Protein AF-0000000084585678 (afdb_homodimer)

Nearest PDB structures (foldseek):
  1saz-assembly1_A  TM=9.425E-01  e=3.521E-47  Thermotoga maritima
  4dq8-assembly1_A  TM=7.989E-01  e=1.701E-21  Mycobacterium marinum M
  4ijn-assembly1_B  TM=7.557E-01  e=2.892E-21  Mycolicibacterium smegmatis MC2 155
  4dq8-assembly1_B  TM=7.835E-01  e=2.278E-20  Mycobacterium marinum M
  3r9p-assembly1_A  TM=7.785E-01  e=2.718E-20  Mycobacterium avium subsp. paratuberculosis

Secondary structure (DSSP, 8-state):
------EEEEEEE-SSEEEEEEEETTEEEEEEEEE--HHHHHT-SSGGGGHHHHHHHHHHHHHHTT--GGG--EEEE---S-S-B-SSEEE--HHHHHHHHHTTT---TTHHHHHHHHHHHHHHT--EEEES-TTB----GGGG--SBTTB-----S-HHHHHHHHHHHHHHTT--GGG-EEEEEEESSSEEEEEEETTEEEEE--TTTTSSS--SS---S--HHHHHHHHTSSSS-HHHHHHHHHTSSHHHHHHS---HHHHHHHHHTT-HHHHHHHHHHHHHHHHHHHHHHHHTTT--SEEEEEEGGGG-HHHHHHHHHHHTTTS-EEEEEB--HHHHHHHHHHHHHTTSSPPEE---/------EEEEEEE-SSEEEEEEEETTEEEEEEEEE--HHHHHT-SSGGGGHHHHHHHHHHHHHHTT--GGG--EEEE---S-S-B-SSEEE--HHHHHHHHHTTT---TTHHHHHHHHHHHHHHT--EEEES-TTB----GGGG--SBTTB-----S-HHHHHHHHHHHHHHTT--GGG-EEEEEEESSSEEEEEEETTEEEEE--TTTTSSS--SS---S--HHHHHHHHTSSSS-HHHHHHHHHTSSHHHHHHS---HHHHHHHHHTT-HHHHHHHHHHHHHHHHHHHHHHHHTTT--SEEEEEEGGGG-HHHHHHHHHHHTTTS-EEEEEB--HHHHHHHHHHHHHTTSSPPEE---

Sequence (720 aa):
MHTAENRILAINPGSTSTKIGVFDDEHNIFERVIRHDLEDIGGYERVMDQYQFRKQIILDALDFEGINVSKLTAVCARGGLLRPLEGGTYRVNEAMLADLKAGYNGEHASNLGGLIAYEIASSLHIPAFITDPVVVDELDPLARLSGLPGVERKSIFHALNHKAIARKAAAAKDKIYEEANIIVVHLGGGITVGAHHHGRVIDVNNGLSGEGPYTPERAGTVPAGDLIELALTGEYTKDQLLKMLTTKGGFMGYLGTNDGRLIADRIKKGDQEARVIFEGMVYQTAKEVGAMSVVLSGEVDAIAVTGGLANDELFISMLKDRVSWIADVLVYPGENELRALTEGALRVMRKEEAAKVYVVMHTAENRILAINPGSTSTKIGVFDDEHNIFERVIRHDLEDIGGYERVMDQYQFRKQIILDALDFEGINVSKLTAVCARGGLLRPLEGGTYRVNEAMLADLKAGYNGEHASNLGGLIAYEIASSLHIPAFITDPVVVDELDPLARLSGLPGVERKSIFHALNHKAIARKAAAAKDKIYEEANIIVVHLGGGITVGAHHHGRVIDVNNGLSGEGPYTPERAGTVPAGDLIELALTGEYTKDQLLKMLTTKGGFMGYLGTNDGRLIADRIKKGDQEARVIFEGMVYQTAKEVGAMSVVLSGEVDAIAVTGGLANDELFISMLKDRVSWIADVLVYPGENELRALTEGALRVMRKEEAAKVYVV

Foldseek 3Di:
DPPQFAWEWEWEFADFWIWIFIDRQLRTDDIDIGGHDCVRCVPDPALLVCLVVVLVVVVVVCVVVVNDLLSHQAYEYAADDAAADAFAKAWQDPVLLVCLSVQVVHGGNSSSGSVSRCVSCVVNVHIYIYGQHQSHDQAAPVQQDDPDPPHTFHRGDLRLLQLLQLQVLQVVLVHGSLCAWEWEWAAELFTKTFTRHRRGGHHIHHRAFAAFFAHLAAAHHDPPVVLVVVCPVPPDDPVRSRNCGGGCHQNCVQPVGSDPVVLVVCVVVPNVSSVVSLLRRLVRSLVSNVVSCVVVPLRHAEYEYEYACLVPPVSVVSNCVRHVVSDHYHYDYHRCNSSSRSNSVSCCVVVVDPHDHDDD/DPPQFAWEWEWEFADFWIWIFIDRQLRTDDIDIGGHDCVRCVVDPALLVCLVVVLVVVVVVCVVVVNDLLSHQAYEYAADDAAADAFAKAWQDPVLLVCLSVQVVHDGNSSSGSVSRCVSQVVNVHIYIYGQHQSHDQAAPVQQDDPDPPHTFHRGDLRLLQLLQLQVLQVVLVHGSQCAWEWEWAAELFIKTFTRHRRGGHHIHHRAFAAFFAHLAAAHHDPPVVLVVVCPPPPDDPVRSRNCGGGCHQNCVQPVGSDPVVLVVCVVVPNVSSVVSLLRRLVRSLVSNVVSCVVVPLRHAEYEYEYACLVPPVSVVSNCVRHVVSDHYHYDYHRCNSSSRSNSVSCCVVVVDPHDHDDD

Organism: NCBI:txid361277

Solvent-accessible surface area (backbone atoms only — not comparable to full-atom values): 35393 Å² total; per-residue (Å²): 128,85,74,78,80,44,26,33,40,22,38,41,40,43,88,54,30,34,37,36,32,34,22,53,60,90,44,78,74,41,75,47,78,46,74,52,53,62,74,70,58,64,72,43,91,43,73,77,67,39,39,65,60,55,42,49,53,50,52,51,52,34,51,75,73,66,51,63,69,85,61,47,54,34,19,23,12,36,32,27,44,48,73,73,34,73,71,50,34,25,44,67,44,70,62,45,48,51,35,38,74,66,23,71,66,42,84,51,44,25,25,39,15,47,53,41,24,36,53,59,15,54,78,67,74,34,51,21,30,27,29,25,27,52,30,35,48,47,58,37,78,56,57,30,64,28,25,39,74,96,48,64,56,55,60,36,45,62,40,40,48,46,52,45,48,42,39,52,50,19,46,77,67,78,34,55,35,62,76,27,26,32,38,33,34,35,31,40,68,40,34,26,46,30,25,26,54,45,68,35,49,35,36,54,33,25,29,61,45,15,24,50,29,30,19,32,20,16,9,19,36,44,52,35,47,60,49,53,52,57,60,67,65,72,82,54,53,72,68,54,50,50,40,40,34,44,58,40,0,17,33,23,38,72,71,74,43,61,51,67,66,60,48,51,50,40,35,73,72,62,36,60,68,54,40,50,56,52,48,29,36,40,52,37,44,35,23,48,50,21,19,33,38,26,76,47,43,58,57,45,71,30,33,33,34,19,16,59,55,46,66,37,62,67,58,50,51,57,34,44,67,32,46,45,84,66,27,56,75,45,78,49,59,39,58,60,58,58,58,38,35,45,50,40,47,46,36,35,78,67,64,73,41,78,64,39,78,67,78,133,127,86,74,77,80,43,24,34,41,23,36,41,40,43,90,53,30,33,38,36,30,35,20,53,60,89,43,79,74,42,74,47,76,45,74,50,53,61,73,71,57,64,73,43,91,44,74,77,67,41,39,64,62,54,43,49,51,50,53,49,50,35,51,76,72,64,50,62,70,86,62,47,53,34,19,23,12,37,33,28,45,47,73,74,34,72,71,50,33,26,43,67,44,71,63,46,49,51,35,38,75,66,23,71,63,43,84,51,43,24,24,38,15,45,52,40,25,37,53,58,15,55,77,67,74,33,52,21,31,26,29,25,26,53,29,34,46,49,57,37,76,57,58,29,63,28,24,38,74,94,47,65,58,56,61,35,44,62,42,40,47,45,52,48,48,42,38,52,50,20,45,76,68,77,35,57,36,62,76,27,26,33,35,34,35,36,32,41,68,42,35,26,47,30,25,29,54,44,68,34,50,34,34,53,33,24,30,62,47,15,24,52,28,30,19,31,20,14,10,19,35,46,53,35,47,60,48,52,53,57,61,67,67,70,82,52,54,71,67,55,52,51,39,40,33,45,59,39,0,17,34,23,39,70,71,72,44,60,52,65,66,61,48,51,50,39,35,76,72,61,36,59,68,53,41,50,55,53,48,28,36,41,50,38,44,35,23,48,50,21,20,35,38,26,76,49,44,56,56,45,70,29,32,34,36,20,15,59,54,47,67,37,61,67,56,50,52,58,33,45,68,30,44,45,83,66,28,57,76,44,79,49,59,39,58,59,57,57,57,38,35,44,52,39,48,44,35,36,76,67,63,73,43,79,64,40,77,68,79,133

Structure (mmCIF, N/CA/C/O backbone):
data_AF-0000000084585678-model_v1
#
loop_
_entity.id
_entity.type
_entity.pdbx_description
1 polymer 'Probable butyrate kinase'
#
loop_
_atom_site.group_PDB
_atom_site.id
_atom_site.type_symbol
_atom_site.label_atom_id
_atom_site.label_alt_id
_atom_site.label_comp_id
_atom_site.label_asym_id
_atom_site.label_entity_id
_atom_site.label_seq_id
_atom_site.pdbx_PDB_ins_code
_atom_site.Cartn_x
_atom_site.Cartn_y
_atom_site.Cartn_z
_atom_site.occupancy
_atom_site.B_iso_or_equiv
_atom_site.auth_seq_id
_atom_site.auth_comp_id
_atom_site.auth_asym_id
_atom_site.auth_atom_id
_atom_site.pdbx_PDB_model_num
ATOM 1 N N . MET A 1 1 ? -2.938 29.984 43.812 1 32.69 1 MET A N 1
ATOM 2 C CA . MET A 1 1 ? -2.244 30.922 42.938 1 32.69 1 MET A CA 1
ATOM 3 C C . MET A 1 1 ? -3.061 31.203 41.688 1 32.69 1 MET A C 1
ATOM 5 O O . MET A 1 1 ? -3.504 30.281 41 1 32.69 1 MET A O 1
ATOM 9 N N . HIS A 1 2 ? -3.791 32.219 41.531 1 40.97 2 HIS A N 1
ATOM 10 C CA . HIS A 1 2 ? -4.691 32.562 40.438 1 40.97 2 HIS A CA 1
ATOM 11 C C . HIS A 1 2 ? -4.023 32.312 39.094 1 40.97 2 HIS A C 1
ATOM 13 O O . HIS A 1 2 ? -3.09 33.031 38.719 1 40.97 2 HIS A O 1
ATOM 19 N N . THR A 1 3 ? -3.732 31.188 38.656 1 50.31 3 THR A N 1
ATOM 20 C CA . THR A 1 3 ? -3.025 30.906 37.406 1 50.31 3 THR A CA 1
ATOM 21 C C . THR A 1 3 ? -3.629 31.688 36.25 1 50.31 3 THR A C 1
ATOM 23 O O . THR A 1 3 ? -4.848 31.672 36.062 1 50.31 3 THR A O 1
ATOM 26 N N . ALA A 1 4 ? -3.051 32.906 35.906 1 66.81 4 ALA A N 1
ATOM 27 C CA . ALA A 1 4 ? -3.498 33.875 34.906 1 66.81 4 ALA A CA 1
ATOM 28 C C . ALA A 1 4 ? -4.012 33.156 33.656 1 66.81 4 ALA A C 1
ATOM 30 O O . ALA A 1 4 ? -3.363 32.219 33.156 1 66.81 4 ALA A O 1
ATOM 31 N N . GLU A 1 5 ? -5.301 33.281 33.375 1 88.25 5 GLU A N 1
ATOM 32 C CA . GLU A 1 5 ? -5.984 32.75 32.219 1 88.25 5 GLU A CA 1
ATOM 33 C C . GLU A 1 5 ? -5.285 33.188 30.922 1 88.25 5 GLU A C 1
ATOM 35 O O . GLU A 1 5 ? -4.809 34.312 30.797 1 88.25 5 GLU A O 1
ATOM 40 N N . ASN A 1 6 ? -4.891 32.188 30.109 1 96.62 6 ASN A N 1
ATOM 41 C CA . ASN A 1 6 ? -4.316 32.5 28.797 1 96.62 6 ASN A CA 1
ATOM 42 C C . ASN A 1 6 ? -5.391 32.875 27.781 1 96.62 6 ASN A C 1
ATOM 44 O O . ASN A 1 6 ? -6.406 32.188 27.672 1 96.62 6 ASN A O 1
ATOM 48 N N . ARG A 1 7 ? -5.289 33.969 27.219 1 97.94 7 ARG A N 1
ATOM 49 C CA . ARG A 1 7 ? -6.117 34.344 26.078 1 97.94 7 ARG A CA 1
ATOM 50 C C . ARG A 1 7 ? -5.309 34.312 24.781 1 97.94 7 ARG A C 1
ATOM 52 O O . ARG A 1 7 ? -4.391 35.125 24.594 1 97.94 7 ARG A O 1
ATOM 59 N N . ILE A 1 8 ? -5.691 33.375 23.859 1 98.44 8 ILE A N 1
ATOM 60 C CA . ILE A 1 8 ? -4.859 33.094 22.703 1 98.44 8 ILE A CA 1
ATOM 61 C C . ILE A 1 8 ? -5.633 33.375 21.422 1 98.44 8 ILE A C 1
ATOM 63 O O . ILE A 1 8 ? -6.789 32.969 21.281 1 98.44 8 ILE A O 1
ATOM 67 N N . LEU A 1 9 ? -5.039 34.125 20.547 1 98.62 9 LEU A N 1
ATOM 68 C CA . LEU A 1 9 ? -5.555 34.312 19.188 1 98.62 9 LEU A CA 1
ATOM 69 C C . LEU A 1 9 ? -4.977 33.25 18.25 1 98.62 9 LEU A C 1
ATOM 71 O O . LEU A 1 9 ? -3.756 33.125 18.141 1 98.62 9 LEU A O 1
ATOM 75 N N . ALA A 1 10 ? -5.84 32.406 17.656 1 98.62 10 ALA A N 1
ATOM 76 C CA . ALA A 1 10 ? -5.441 31.438 16.656 1 98.62 10 ALA A CA 1
ATOM 77 C C . ALA A 1 10 ? -5.766 31.922 15.242 1 98.62 10 ALA A C 1
ATOM 79 O O . ALA A 1 10 ? -6.852 32.438 14.992 1 98.62 10 ALA A O 1
ATOM 80 N N . ILE A 1 11 ? -4.781 31.75 14.328 1 98.19 11 ILE A N 1
ATOM 81 C CA . ILE A 1 11 ? -4.922 32.25 12.969 1 98.19 11 ILE A CA 1
ATOM 82 C C . ILE A 1 11 ? -4.629 31.125 11.977 1 98.19 11 ILE A C 1
ATOM 84 O O . ILE A 1 11 ? -3.568 30.5 12.031 1 98.19 11 ILE A O 1
ATOM 88 N N . ASN A 1 12 ? -5.5 30.859 11.078 1 97.31 12 ASN A N 1
ATOM 89 C CA . ASN A 1 12 ? -5.352 29.859 10.023 1 97.31 12 ASN A CA 1
ATOM 90 C C . ASN A 1 12 ? -5.703 30.422 8.656 1 97.31 12 ASN A C 1
ATOM 92 O O . ASN A 1 12 ? -6.84 30.297 8.195 1 97.31 12 ASN A O 1
ATOM 96 N N . PRO A 1 13 ? -4.691 30.984 7.988 1 95.88 13 PRO A N 1
ATOM 97 C CA . PRO A 1 13 ? -4.941 31.562 6.664 1 95.88 13 PRO A CA 1
ATOM 98 C C . PRO A 1 13 ? -5.141 30.5 5.586 1 95.88 13 PRO A C 1
ATOM 100 O O . PRO A 1 13 ? -4.359 29.547 5.496 1 95.88 13 PRO A O 1
ATOM 103 N N . GLY A 1 14 ? -6.199 30.609 4.844 1 91.44 14 GLY A N 1
ATOM 104 C CA . GLY A 1 14 ? -6.422 29.859 3.619 1 91.44 14 GLY A CA 1
ATOM 105 C C . GLY A 1 14 ? -6.281 30.719 2.367 1 91.44 14 GLY A C 1
ATOM 106 O O . GLY A 1 14 ? -5.98 31.906 2.449 1 91.44 14 GLY A O 1
ATOM 107 N N . SER A 1 15 ? -6.52 30.141 1.214 1 87 15 SER A N 1
ATOM 108 C CA . SER A 1 15 ? -6.324 30.828 -0.056 1 87 15 SER A CA 1
ATOM 109 C C . SER A 1 15 ? -7.293 32 -0.206 1 87 15 SER A C 1
ATOM 111 O O . SER A 1 15 ? -6.891 33.094 -0.601 1 87 15 SER A O 1
ATOM 113 N N . THR A 1 16 ? -8.547 31.703 0.165 1 89.44 16 THR A N 1
ATOM 114 C CA . THR A 1 16 ? -9.547 32.75 -0.052 1 89.44 16 THR A CA 1
ATOM 115 C C . THR A 1 16 ? -10.203 33.156 1.264 1 89.44 16 THR A C 1
ATOM 117 O O . THR A 1 16 ? -11.25 33.781 1.267 1 89.44 16 THR A O 1
ATOM 120 N N . SER A 1 17 ? -9.664 32.656 2.297 1 93.81 17 SER A N 1
ATOM 121 C CA . SER A 1 17 ? -10.242 32.969 3.6 1 93.81 17 SER A CA 1
ATOM 122 C C . SER A 1 17 ? -9.195 32.875 4.707 1 93.81 17 SER A C 1
ATOM 124 O O . SER A 1 17 ? -8.102 32.344 4.492 1 93.81 17 SER A O 1
ATOM 126 N N . THR A 1 18 ? -9.484 33.469 5.793 1 96 18 THR A N 1
ATOM 127 C CA . THR A 1 18 ? -8.727 33.312 7.027 1 96 18 THR A CA 1
ATOM 128 C C . THR A 1 18 ? -9.641 32.969 8.195 1 96 18 THR A C 1
ATOM 130 O O . THR A 1 18 ? -10.609 33.656 8.477 1 96 18 THR A O 1
ATOM 133 N N . LYS A 1 19 ? -9.375 31.812 8.812 1 97.25 19 LYS A N 1
ATOM 134 C CA . LYS A 1 19 ? -10.086 31.422 10.023 1 97.25 19 LYS A CA 1
ATOM 135 C C . LYS A 1 19 ? -9.352 31.922 11.273 1 97.25 19 LYS A C 1
ATOM 137 O O . LYS A 1 19 ? -8.141 31.75 11.391 1 97.25 19 LYS A O 1
ATOM 142 N N . ILE A 1 20 ? -10.125 32.594 12.141 1 98.06 20 ILE A N 1
ATOM 143 C CA . ILE A 1 20 ? -9.516 33.062 13.383 1 98.06 20 ILE A CA 1
ATOM 144 C C . ILE A 1 20 ? -10.367 32.625 14.57 1 98.06 20 ILE A C 1
ATOM 146 O O . ILE A 1 20 ? -11.57 32.375 14.422 1 98.06 20 ILE A O 1
ATOM 150 N N . GLY A 1 21 ? -9.742 32.5 15.633 1 97.75 21 GLY A N 1
ATOM 151 C CA . GLY A 1 21 ? -10.406 32.188 16.891 1 97.75 21 GLY A CA 1
ATOM 152 C C . GLY A 1 21 ? -9.672 32.719 18.094 1 97.75 21 GLY A C 1
ATOM 153 O O . GLY A 1 21 ? -8.453 32.875 18.062 1 97.75 21 GLY A O 1
ATOM 154 N N . VAL A 1 22 ? -10.438 33.094 19.094 1 98.19 22 VAL A N 1
ATOM 155 C CA . VAL A 1 22 ? -9.883 33.5 20.391 1 98.19 22 VAL A CA 1
ATOM 156 C C . VAL A 1 22 ? -10.344 32.531 21.469 1 98.19 22 VAL A C 1
ATOM 158 O O . VAL A 1 22 ? -11.531 32.219 21.562 1 98.19 22 VAL A O 1
ATOM 161 N N . PHE A 1 23 ? -9.344 32.062 22.172 1 97.94 23 PHE A N 1
ATOM 162 C CA . PHE A 1 23 ? -9.609 31.078 23.203 1 97.94 23 PHE A CA 1
ATOM 163 C C . PHE A 1 23 ? -9.148 31.578 24.562 1 97.94 23 PHE A C 1
ATOM 165 O O . PHE A 1 23 ? -8.07 32.156 24.672 1 97.94 23 PHE A O 1
ATOM 172 N N . ASP A 1 24 ? -9.992 31.438 25.578 1 97.5 24 ASP A N 1
ATOM 173 C CA . ASP A 1 24 ? -9.555 31.484 26.969 1 97.5 24 ASP A CA 1
ATOM 174 C C . ASP A 1 24 ? -9.203 30.078 27.484 1 97.5 24 ASP A C 1
ATOM 176 O O . ASP A 1 24 ? -10.086 29.281 27.766 1 97.5 24 ASP A O 1
ATOM 180 N N . ASP A 1 25 ? -7.895 29.922 27.562 1 97.12 25 ASP A N 1
ATOM 181 C CA . ASP A 1 25 ? -7.434 28.547 27.75 1 97.12 25 ASP A CA 1
ATOM 182 C C . ASP A 1 25 ? -8.047 27.609 26.719 1 97.12 25 ASP A C 1
ATOM 184 O O . ASP A 1 25 ? -7.926 27.844 25.516 1 97.12 25 ASP A O 1
ATOM 188 N N . GLU A 1 26 ? -8.766 26.672 27.125 1 95.06 26 GLU A N 1
ATOM 189 C CA . GLU A 1 26 ? -9.336 25.719 26.156 1 95.06 26 GLU A CA 1
ATOM 190 C C . GLU A 1 26 ? -10.727 26.156 25.719 1 95.06 26 GLU A C 1
ATOM 192 O O . GLU A 1 26 ? -11.305 25.578 24.797 1 95.06 26 GLU A O 1
ATOM 197 N N . HIS A 1 27 ? -11.211 27.219 26.266 1 96.31 27 HIS A N 1
ATOM 198 C CA . HIS A 1 27 ? -12.57 27.656 25.984 1 96.31 27 HIS A CA 1
ATOM 199 C C . HIS A 1 27 ? -12.602 28.578 24.766 1 96.31 27 HIS A C 1
ATOM 201 O O . HIS A 1 27 ? -11.945 29.625 24.766 1 96.31 27 HIS A O 1
ATOM 207 N N . ASN A 1 28 ? -13.367 28.219 23.797 1 96.19 28 ASN A N 1
ATOM 208 C CA . ASN A 1 28 ? -13.531 29.016 22.594 1 96.19 28 ASN A CA 1
ATOM 209 C C . ASN A 1 28 ? -14.43 30.219 22.828 1 96.19 28 ASN A C 1
ATOM 211 O O . ASN A 1 28 ? -15.617 30.062 23.109 1 96.19 28 ASN A O 1
ATOM 215 N N . ILE A 1 29 ? -13.938 31.359 22.672 1 94.44 29 ILE A N 1
ATOM 216 C CA . ILE A 1 29 ? -14.656 32.594 22.906 1 94.44 29 ILE A CA 1
ATOM 217 C C . ILE A 1 29 ? -15.273 33.094 21.594 1 94.44 29 ILE A C 1
ATOM 219 O O . ILE A 1 29 ? -16.328 33.719 21.594 1 94.44 29 ILE A O 1
ATOM 223 N N . PHE A 1 30 ? -14.438 32.906 20.672 1 93.06 30 PHE A N 1
ATOM 224 C CA . PHE A 1 30 ? -14.789 33.5 19.391 1 93.06 30 PHE A CA 1
ATOM 225 C C . PHE A 1 30 ? -14.141 32.719 18.234 1 93.06 30 PHE A C 1
ATOM 227 O O . PHE A 1 30 ? -13 32.281 18.344 1 93.06 30 PHE A O 1
ATOM 234 N N . GLU A 1 31 ? -14.953 32.406 17.156 1 96.19 31 GLU A N 1
ATOM 235 C CA . GLU A 1 31 ? -14.398 31.922 15.898 1 96.19 31 GLU A CA 1
ATOM 236 C C . GLU A 1 31 ? -15.047 32.625 14.703 1 96.19 31 GLU A C 1
ATOM 238 O O . GLU A 1 31 ? -16.25 32.906 14.727 1 96.19 31 GLU A O 1
ATOM 243 N N . ARG A 1 32 ? -14.273 32.844 13.727 1 96.12 32 ARG A N 1
ATOM 244 C CA . ARG A 1 32 ? -14.797 33.531 12.539 1 96.12 32 ARG A CA 1
ATOM 245 C C . ARG A 1 32 ? -14.008 33.125 11.297 1 96.12 32 ARG A C 1
ATOM 247 O O . ARG A 1 32 ? -12.781 33 11.352 1 96.12 32 ARG A O 1
ATOM 254 N N . VAL A 1 33 ? -14.711 32.875 10.258 1 95.69 33 VAL A N 1
ATOM 255 C CA . VAL A 1 33 ? -14.102 32.75 8.938 1 95.69 33 VAL A CA 1
ATOM 256 C C . VAL A 1 33 ? -14.203 34.062 8.172 1 95.69 33 VAL A C 1
ATOM 258 O O . VAL A 1 33 ? -15.305 34.531 7.887 1 95.69 33 VAL A O 1
ATOM 261 N N . ILE A 1 34 ? -13.117 34.625 7.906 1 95.69 34 ILE A N 1
ATOM 262 C CA . ILE A 1 34 ? -13.062 35.844 7.137 1 95.69 34 ILE A CA 1
ATOM 263 C C . ILE A 1 34 ? -12.828 35.531 5.66 1 95.69 34 ILE A C 1
ATOM 265 O O . ILE A 1 34 ? -11.734 35.125 5.277 1 95.69 34 ILE A O 1
ATOM 269 N N . ARG A 1 35 ? -13.734 35.781 4.875 1 93.88 35 ARG A N 1
ATOM 270 C CA . ARG A 1 35 ? -13.609 35.531 3.443 1 93.88 35 ARG A CA 1
ATOM 271 C C . ARG A 1 35 ? -13 36.719 2.721 1 93.88 35 ARG A C 1
ATOM 273 O O . ARG A 1 35 ? -13.32 37.875 3.041 1 93.88 35 ARG A O 1
ATOM 280 N N . HIS A 1 36 ? -12.141 36.406 1.825 1 91.5 36 HIS A N 1
ATOM 281 C CA . HIS A 1 36 ? -11.484 37.469 1.049 1 91.5 36 HIS A CA 1
ATOM 282 C C . HIS A 1 36 ? -12.023 37.5 -0.375 1 91.5 36 HIS A C 1
ATOM 284 O O . HIS A 1 36 ? -12.07 36.5 -1.066 1 91.5 36 HIS A O 1
ATOM 290 N N . ASP A 1 37 ? -12.5 38.562 -0.787 1 86.69 37 ASP A N 1
ATOM 291 C CA . ASP A 1 37 ? -12.953 38.719 -2.164 1 86.69 37 ASP A CA 1
ATOM 292 C C . ASP A 1 37 ? -11.797 38.594 -3.145 1 86.69 37 ASP A C 1
ATOM 294 O O . ASP A 1 37 ? -10.688 39.062 -2.887 1 86.69 37 ASP A O 1
ATOM 298 N N . LEU A 1 38 ? -12.102 38.031 -4.215 1 82.94 38 LEU A N 1
ATOM 299 C CA . LEU A 1 38 ? -11.086 37.781 -5.238 1 82.94 38 LEU A CA 1
ATOM 300 C C . LEU A 1 38 ? -10.516 39.125 -5.742 1 82.94 38 LEU A C 1
ATOM 302 O O . LEU A 1 38 ? -9.328 39.219 -6.059 1 82.94 38 LEU A O 1
ATOM 306 N N . GLU A 1 39 ? -11.344 40 -5.805 1 83 39 GLU A N 1
ATOM 307 C CA . GLU A 1 39 ? -10.922 41.312 -6.258 1 83 39 GLU A CA 1
ATOM 308 C C . GLU A 1 39 ? -9.922 41.938 -5.293 1 83 39 GLU A C 1
ATOM 310 O O . GLU A 1 39 ? -8.977 42.594 -5.715 1 83 39 GLU A O 1
ATOM 315 N N . ASP A 1 40 ? -10.141 41.719 -4.008 1 83.5 40 ASP A N 1
ATOM 316 C CA . ASP A 1 40 ? -9.266 42.281 -2.979 1 83.5 40 ASP A CA 1
ATOM 317 C C . ASP A 1 40 ? -7.898 41.594 -3.008 1 83.5 40 ASP A C 1
ATOM 319 O O . ASP A 1 40 ? -6.863 42.25 -2.93 1 83.5 40 ASP A O 1
ATOM 323 N N . ILE A 1 41 ? -7.879 40.312 -3.166 1 84 41 ILE A N 1
ATOM 324 C CA . ILE A 1 41 ? -6.613 39.594 -3.074 1 84 41 ILE A CA 1
ATOM 325 C C . ILE A 1 41 ? -5.941 39.562 -4.441 1 84 41 ILE A C 1
ATOM 327 O O . ILE A 1 41 ? -4.723 39.375 -4.539 1 84 41 ILE A O 1
ATOM 331 N N . GLY A 1 42 ? -6.723 39.625 -5.539 1 82.81 42 GLY A N 1
ATOM 332 C CA . GLY A 1 42 ? -6.199 39.562 -6.895 1 82.81 42 GLY A CA 1
ATOM 333 C C . GLY A 1 42 ? -5.301 40.75 -7.219 1 82.81 42 GLY A C 1
ATOM 334 O O . GLY A 1 42 ? -4.5 40.688 -8.156 1 82.81 42 GLY A O 1
ATOM 335 N N . GLY A 1 43 ? -5.32 41.75 -6.457 1 82.31 43 GLY A N 1
ATOM 336 C CA . GLY A 1 43 ? -4.52 42.938 -6.688 1 82.31 43 GLY A CA 1
ATOM 337 C C . GLY A 1 43 ? -3.082 42.781 -6.227 1 82.31 43 GLY A C 1
ATOM 338 O O . GLY A 1 43 ? -2.219 43.594 -6.609 1 82.31 43 GLY A O 1
ATOM 339 N N . TYR A 1 44 ? -2.834 41.75 -5.523 1 89 44 TYR A N 1
ATOM 340 C CA . TYR A 1 44 ? -1.484 41.531 -5.016 1 89 44 TYR A CA 1
ATOM 341 C C . TYR A 1 44 ? -0.701 40.594 -5.945 1 89 44 TYR A C 1
ATOM 343 O O . TYR A 1 44 ? -1.245 39.625 -6.469 1 89 44 TYR A O 1
ATOM 351 N N . GLU A 1 45 ? 0.563 40.938 -6.207 1 85.31 45 GLU A N 1
ATOM 352 C CA . GLU A 1 45 ? 1.404 40.125 -7.09 1 85.31 45 GLU A CA 1
ATOM 353 C C . GLU A 1 45 ? 1.778 38.812 -6.441 1 85.31 45 GLU A C 1
ATOM 355 O O . GLU A 1 45 ? 1.781 37.75 -7.102 1 85.31 45 GLU A O 1
ATOM 360 N N . ARG A 1 46 ? 2.129 38.969 -5.352 1 89.94 46 ARG A N 1
ATOM 361 C CA . ARG A 1 46 ? 2.514 37.781 -4.598 1 89.94 46 ARG A CA 1
ATOM 362 C C . ARG A 1 46 ? 1.603 37.562 -3.393 1 89.94 46 ARG A C 1
ATOM 364 O O . ARG A 1 46 ? 1.095 38.531 -2.822 1 89.94 46 ARG A O 1
ATOM 371 N N . VAL A 1 47 ? 1.457 36.281 -2.91 1 89.5 47 VAL A N 1
ATOM 372 C CA . VAL A 1 47 ? 0.69 35.969 -1.711 1 89.5 47 VAL A CA 1
ATOM 373 C C . VAL A 1 47 ? 1.274 36.719 -0.511 1 89.5 47 VAL A C 1
ATOM 375 O O . VAL A 1 47 ? 0.534 37.219 0.335 1 89.5 47 VAL A O 1
ATOM 378 N N . MET A 1 48 ? 2.566 36.781 -0.489 1 91.5 48 MET A N 1
ATOM 379 C CA . MET A 1 48 ? 3.277 37.406 0.625 1 91.5 48 MET A CA 1
ATOM 380 C C . MET A 1 48 ? 2.881 38.875 0.772 1 91.5 48 MET A C 1
ATOM 382 O O . MET A 1 48 ? 2.871 39.406 1.882 1 91.5 48 MET A O 1
ATOM 386 N N . ASP A 1 49 ? 2.502 39.438 -0.277 1 92.62 49 ASP A N 1
ATOM 387 C CA . ASP A 1 49 ? 2.158 40.875 -0.278 1 92.62 49 ASP A CA 1
ATOM 388 C C . ASP A 1 49 ? 0.797 41.094 0.371 1 92.62 49 ASP A C 1
ATOM 390 O O . ASP A 1 49 ? 0.447 42.25 0.695 1 92.62 49 ASP A O 1
ATOM 394 N N . GLN A 1 50 ? 0.127 40.062 0.681 1 93.25 50 GLN A N 1
ATOM 395 C CA . GLN A 1 50 ? -1.215 40.156 1.246 1 93.25 50 GLN A CA 1
ATOM 396 C C . GLN A 1 50 ? -1.163 40.281 2.768 1 93.25 50 GLN A C 1
ATOM 398 O O . GLN A 1 50 ? -2.174 40.562 3.406 1 93.25 50 GLN A O 1
ATOM 403 N N . TYR A 1 51 ? -0.023 40.062 3.359 1 92.44 51 TYR A N 1
ATOM 404 C CA . TYR A 1 51 ? -0.022 39.781 4.793 1 92.44 51 TYR A CA 1
ATOM 405 C C . TYR A 1 51 ? -0.51 41 5.574 1 92.44 51 TYR A C 1
ATOM 407 O O . TYR A 1 51 ? -1.233 40.875 6.562 1 92.44 51 TYR A O 1
ATOM 415 N N . GLN A 1 52 ? -0.215 42.281 5.137 1 92.81 52 GLN A N 1
ATOM 416 C CA . GLN A 1 52 ? -0.665 43.469 5.852 1 92.81 52 GLN A CA 1
ATOM 417 C C . GLN A 1 52 ? -2.18 43.625 5.754 1 92.81 52 GLN A C 1
ATOM 419 O O . GLN A 1 52 ? -2.836 43.969 6.734 1 92.81 52 GLN A O 1
ATOM 424 N N . PHE A 1 53 ? -2.578 43.406 4.566 1 93.88 53 PHE A N 1
ATOM 425 C CA . PHE A 1 53 ? -4.016 43.469 4.328 1 93.88 53 PHE A CA 1
ATOM 426 C C . PHE A 1 53 ? -4.754 42.469 5.215 1 93.88 53 PHE A C 1
ATOM 428 O O . PHE A 1 53 ? -5.73 42.844 5.883 1 93.88 53 PHE A O 1
ATOM 435 N N . ARG A 1 54 ? -4.297 41.219 5.289 1 95.62 54 ARG A N 1
ATOM 436 C CA . ARG A 1 54 ? -4.938 40.188 6.074 1 95.62 54 ARG A CA 1
ATOM 437 C C . ARG A 1 54 ? -4.797 40.438 7.57 1 95.62 54 ARG A C 1
ATOM 439 O O . ARG A 1 54 ? -5.715 40.188 8.344 1 95.62 54 ARG A O 1
ATOM 446 N N . LYS A 1 55 ? -3.666 41 7.961 1 96.19 55 LYS A N 1
ATOM 447 C CA . LYS A 1 55 ? -3.475 41.375 9.359 1 96.19 55 LYS A CA 1
ATOM 448 C C . LYS A 1 55 ? -4.52 42.375 9.797 1 96.19 55 LYS A C 1
ATOM 450 O O . LYS A 1 55 ? -5.137 42.25 10.852 1 96.19 55 LYS A O 1
ATOM 455 N N . GLN A 1 56 ? -4.684 43.406 8.953 1 96.12 56 GLN A N 1
ATOM 456 C CA . GLN A 1 56 ? -5.617 44.469 9.297 1 96.12 56 GLN A CA 1
ATOM 457 C C . GLN A 1 56 ? -7.047 43.938 9.391 1 96.12 56 GLN A C 1
ATOM 459 O O . GLN A 1 56 ? -7.805 44.312 10.281 1 96.12 56 GLN A O 1
ATOM 464 N N . ILE A 1 57 ? -7.371 43.094 8.484 1 95.88 57 ILE A N 1
ATOM 465 C CA . ILE A 1 57 ? -8.719 42.531 8.477 1 95.88 57 ILE A CA 1
ATOM 466 C C . ILE A 1 57 ? -8.945 41.719 9.758 1 95.88 57 ILE A C 1
ATOM 468 O O . ILE A 1 57 ? -10.055 41.719 10.305 1 95.88 57 ILE A O 1
ATOM 472 N N . ILE A 1 58 ? -7.957 41 10.203 1 96.94 58 ILE A N 1
ATOM 473 C CA . ILE A 1 58 ? -8.047 40.25 11.445 1 96.94 58 ILE A CA 1
ATOM 474 C C . ILE A 1 58 ? -8.258 41.188 12.625 1 96.94 58 ILE A C 1
ATOM 476 O O . ILE A 1 58 ? -9.141 40.969 13.453 1 96.94 58 ILE A O 1
ATOM 480 N N . LEU A 1 59 ? -7.523 42.281 12.695 1 96.88 59 LEU A N 1
ATOM 481 C CA . LEU A 1 59 ? -7.637 43.25 13.781 1 96.88 59 LEU A CA 1
ATOM 482 C C . LEU A 1 59 ? -9.008 43.906 13.773 1 96.88 59 LEU A C 1
ATOM 484 O O . LEU A 1 59 ? -9.609 44.125 14.828 1 96.88 59 LEU A O 1
ATOM 488 N N . ASP A 1 60 ? -9.445 44.219 12.555 1 96.75 60 ASP A N 1
ATOM 489 C CA . ASP A 1 60 ? -10.773 44.812 12.422 1 96.75 60 ASP A CA 1
ATOM 490 C C . ASP A 1 60 ? -11.859 43.844 12.922 1 96.75 60 ASP A C 1
ATOM 492 O O . ASP A 1 60 ? -12.805 44.281 13.578 1 96.75 60 ASP A O 1
ATOM 496 N N . ALA A 1 61 ? -11.695 42.594 12.578 1 96.38 61 ALA A N 1
ATOM 497 C CA . ALA A 1 61 ? -12.664 41.594 13.016 1 96.38 61 ALA A CA 1
ATOM 498 C C . ALA A 1 61 ? -12.68 41.469 14.539 1 96.38 61 ALA A C 1
ATOM 500 O O . ALA A 1 61 ? -13.742 41.344 15.148 1 96.38 61 ALA A O 1
ATOM 501 N N . LEU A 1 62 ? -11.547 41.469 15.164 1 96.38 62 LEU A N 1
ATOM 502 C CA . LEU A 1 62 ? -11.445 41.406 16.625 1 96.38 62 LEU A CA 1
ATOM 503 C C . LEU A 1 62 ? -12.086 42.625 17.266 1 96.38 62 LEU A C 1
ATOM 505 O O . LEU A 1 62 ? -12.82 42.5 18.25 1 96.38 62 LEU A O 1
ATOM 509 N N . ASP A 1 63 ? -11.805 43.719 16.688 1 96.06 63 ASP A N 1
ATOM 510 C CA . ASP A 1 63 ? -12.383 44.969 17.188 1 96.06 63 ASP A CA 1
ATOM 511 C C . ASP A 1 63 ? -13.906 44.938 17.094 1 96.06 63 ASP A C 1
ATOM 513 O O . ASP A 1 63 ? -14.594 45.312 18.031 1 96.06 63 ASP A O 1
ATOM 517 N N . PHE A 1 64 ? -14.359 44.562 15.922 1 95.75 64 PHE A N 1
ATOM 518 C CA . PHE A 1 64 ? -15.797 44.5 15.672 1 95.75 64 PHE A CA 1
ATOM 519 C C . PHE A 1 64 ? -16.484 43.625 16.703 1 95.75 64 PHE A C 1
ATOM 521 O O . PHE A 1 64 ? -17.594 43.906 17.141 1 95.75 64 PHE A O 1
ATOM 528 N N . GLU A 1 65 ? -15.828 42.531 17.125 1 94.56 65 GLU A N 1
ATOM 529 C CA . GLU A 1 65 ? -16.391 41.562 18.062 1 94.56 65 GLU A CA 1
ATOM 530 C C . GLU A 1 65 ? -16.172 42 19.516 1 94.56 65 GLU A C 1
ATOM 532 O O . GLU A 1 65 ? -16.625 41.344 20.453 1 94.56 65 GLU A O 1
ATOM 537 N N . GLY A 1 66 ? -15.469 43.062 19.672 1 94.5 66 GLY A N 1
ATOM 538 C CA . GLY A 1 66 ? -15.227 43.594 21 1 94.5 66 GLY A CA 1
ATOM 539 C C . GLY A 1 66 ? -14.141 42.875 21.75 1 94.5 66 GLY A C 1
ATOM 540 O O . GLY A 1 66 ? -14.117 42.875 22.984 1 94.5 66 GLY A O 1
ATOM 541 N N . ILE A 1 67 ? -13.328 42.156 21.016 1 94.44 67 ILE A N 1
ATOM 542 C CA . ILE A 1 67 ? -12.219 41.469 21.641 1 94.44 67 ILE A CA 1
ATOM 543 C C . ILE A 1 67 ? -11.078 42.438 21.922 1 94.44 67 ILE A C 1
ATOM 545 O O . ILE A 1 67 ? -10.555 43.062 21.016 1 94.44 67 ILE A O 1
ATOM 549 N N . ASN A 1 68 ? -10.75 42.531 23.141 1 93.94 68 ASN A N 1
ATOM 550 C CA . ASN A 1 68 ? -9.633 43.375 23.547 1 93.94 68 ASN A CA 1
ATOM 551 C C . ASN A 1 68 ? -8.289 42.719 23.266 1 93.94 68 ASN A C 1
ATOM 553 O O . ASN A 1 68 ? -7.863 41.812 24 1 93.94 68 ASN A O 1
ATOM 557 N N . VAL A 1 69 ? -7.574 43.156 22.344 1 94.31 69 VAL A N 1
ATOM 558 C CA . VAL A 1 69 ? -6.336 42.562 21.859 1 94.31 69 VAL A CA 1
ATOM 559 C C . VAL A 1 69 ? -5.254 42.688 22.938 1 94.31 69 VAL A C 1
ATOM 561 O O . VAL A 1 69 ? -4.332 41.875 22.984 1 94.31 69 VAL A O 1
ATOM 564 N N . SER A 1 70 ? -5.371 43.688 23.75 1 94.62 70 SER A N 1
ATOM 565 C CA . SER A 1 70 ? -4.359 43.906 24.781 1 94.62 70 SER A CA 1
ATOM 566 C C . SER A 1 70 ? -4.402 42.812 25.828 1 94.62 70 SER A C 1
ATOM 568 O O . SER A 1 70 ? -3.463 42.656 26.609 1 94.62 70 SER A O 1
ATOM 570 N N . LYS A 1 71 ? -5.406 42.062 25.828 1 95.5 71 LYS A N 1
ATOM 571 C CA . LYS A 1 71 ? -5.559 41 26.797 1 95.5 71 LYS A CA 1
ATOM 572 C C . LYS A 1 71 ? -4.996 39.688 26.266 1 95.5 71 LYS A C 1
ATOM 574 O O . LYS A 1 71 ? -4.898 38.688 27 1 95.5 71 LYS A O 1
ATOM 579 N N . LEU A 1 72 ? -4.656 39.719 25.047 1 97.44 72 LEU A N 1
ATOM 580 C CA . LEU A 1 72 ? -4.047 38.5 24.484 1 97.44 72 LEU A CA 1
ATOM 581 C C . LEU A 1 72 ? -2.736 38.188 25.188 1 97.44 72 LEU A C 1
ATOM 583 O O . LEU A 1 72 ? -1.971 39.094 25.531 1 97.44 72 LEU A O 1
ATOM 587 N N . THR A 1 73 ? -2.479 36.875 25.375 1 98.31 73 THR A N 1
ATOM 588 C CA . THR A 1 73 ? -1.243 36.438 26.031 1 98.31 73 THR A CA 1
ATOM 589 C C . THR A 1 73 ? -0.324 35.719 25.031 1 98.31 73 THR A C 1
ATOM 591 O O . THR A 1 73 ? 0.866 35.562 25.297 1 98.31 73 THR A O 1
ATOM 594 N N . ALA A 1 74 ? -0.842 35.281 23.938 1 98.62 74 ALA A N 1
ATOM 595 C CA . ALA A 1 74 ? -0.077 34.656 22.844 1 98.62 74 ALA A CA 1
ATOM 596 C C . ALA A 1 74 ? -0.874 34.656 21.547 1 98.62 74 ALA A C 1
ATOM 598 O O . ALA A 1 74 ? -2.094 34.844 21.562 1 98.62 74 ALA A O 1
ATOM 599 N N . VAL A 1 75 ? -0.2 34.531 20.484 1 98.69 75 VAL A N 1
ATOM 600 C CA . VAL A 1 75 ? -0.799 34.344 19.156 1 98.69 75 VAL A CA 1
ATOM 601 C C . VAL A 1 75 ? -0.233 33.062 18.516 1 98.69 75 VAL A C 1
ATOM 603 O O . VAL A 1 75 ? 0.97 32.812 18.609 1 98.69 75 VAL A O 1
ATOM 606 N N . CYS A 1 76 ? -1.065 32.219 18.031 1 98.5 76 CYS A N 1
ATOM 607 C CA . CYS A 1 76 ? -0.616 31.031 17.328 1 98.5 76 CYS A CA 1
ATOM 608 C C . CYS A 1 76 ? -1.213 30.953 15.93 1 98.5 76 CYS A C 1
ATOM 610 O O . CYS A 1 76 ? -2.309 31.469 15.695 1 98.5 76 CYS A O 1
ATOM 612 N N . ALA A 1 77 ? -0.469 30.344 15.047 1 98.19 77 ALA A N 1
ATOM 613 C CA . ALA A 1 77 ? -0.929 30.312 13.664 1 98.19 77 ALA A CA 1
ATOM 614 C C . ALA A 1 77 ? -0.511 29 12.984 1 98.19 77 ALA A C 1
ATOM 616 O O . ALA A 1 77 ? 0.37 28.297 13.469 1 98.19 77 ALA A O 1
ATOM 617 N N . ARG A 1 78 ? -1.311 28.719 11.93 1 95.38 78 ARG A N 1
ATOM 618 C CA . ARG A 1 78 ? -0.883 27.641 11.039 1 95.38 78 ARG A CA 1
ATOM 619 C C . ARG A 1 78 ? 0.435 27.984 10.352 1 95.38 78 ARG A C 1
ATOM 621 O O . ARG A 1 78 ? 0.622 29.109 9.891 1 95.38 78 ARG A O 1
ATOM 628 N N . GLY A 1 79 ? 1.344 27.047 10.438 1 83.25 79 GLY A N 1
ATOM 629 C CA . GLY A 1 79 ? 2.648 27.266 9.836 1 83.25 79 GLY A CA 1
ATOM 630 C C . GLY A 1 79 ? 2.639 27.125 8.328 1 83.25 79 GLY A C 1
ATOM 631 O O . GLY A 1 79 ? 1.662 26.641 7.75 1 83.25 79 GLY A O 1
ATOM 632 N N . GLY A 1 80 ? 3.645 27.625 7.605 1 88.62 80 GLY A N 1
ATOM 633 C CA . GLY A 1 80 ? 3.787 27.656 6.16 1 88.62 80 GLY A CA 1
ATOM 634 C C . GLY A 1 80 ? 4.738 26.594 5.637 1 88.62 80 GLY A C 1
ATOM 635 O O . GLY A 1 80 ? 5.02 25.609 6.328 1 88.62 80 GLY A O 1
ATOM 636 N N . LEU A 1 81 ? 5.066 26.688 4.449 1 93.25 81 LEU A N 1
ATOM 637 C CA . LEU A 1 81 ? 5.957 25.766 3.742 1 93.25 81 LEU A CA 1
ATOM 638 C C . LEU A 1 81 ? 7.414 26.031 4.109 1 93.25 81 LEU A C 1
ATOM 640 O O . LEU A 1 81 ? 8.211 26.422 3.256 1 93.25 81 LEU A O 1
ATOM 644 N N . LEU A 1 82 ? 7.711 25.672 5.344 1 96.19 82 LEU A N 1
ATOM 645 C CA . LEU A 1 82 ? 9.031 25.828 5.941 1 96.19 82 LEU A CA 1
ATOM 646 C C . LEU A 1 82 ? 9.93 24.641 5.594 1 96.19 82 LEU A C 1
ATOM 648 O O . LEU A 1 82 ? 9.57 23.812 4.762 1 96.19 82 LEU A O 1
ATOM 652 N N . ARG A 1 83 ? 11.148 24.656 6.133 1 95.31 83 ARG A N 1
ATOM 653 C CA . ARG A 1 83 ? 12.008 23.484 6.059 1 95.31 83 ARG A CA 1
ATOM 654 C C . ARG A 1 83 ? 11.422 22.328 6.855 1 95.31 83 ARG A C 1
ATOM 656 O O . ARG A 1 83 ? 10.727 22.531 7.848 1 95.31 83 ARG A O 1
ATOM 663 N N . PRO A 1 84 ? 11.672 21.109 6.316 1 94.56 84 PRO A N 1
ATOM 664 C CA . PRO A 1 84 ? 11.211 19.969 7.109 1 94.56 84 PRO A CA 1
ATOM 665 C C . PRO A 1 84 ? 11.672 20.031 8.562 1 94.56 84 PRO A C 1
ATOM 667 O O . PRO A 1 84 ? 12.805 20.438 8.844 1 94.56 84 PRO A O 1
ATOM 670 N N . LEU A 1 85 ? 10.75 19.734 9.484 1 95.31 85 LEU A N 1
ATOM 671 C CA . LEU A 1 85 ? 11.102 19.844 10.898 1 95.31 85 LEU A CA 1
ATOM 672 C C . LEU A 1 85 ? 10.328 18.812 11.727 1 95.31 85 LEU A C 1
ATOM 674 O O . LEU A 1 85 ? 9.422 18.156 11.219 1 95.31 85 LEU A O 1
ATOM 678 N N . GLU A 1 86 ? 10.766 18.672 12.984 1 96.38 86 GLU A N 1
ATOM 679 C CA . GLU A 1 86 ? 10.055 17.828 13.945 1 96.38 86 GLU A CA 1
ATOM 680 C C . GLU A 1 86 ? 8.734 18.453 14.359 1 96.38 86 GLU A C 1
ATOM 682 O O . GLU A 1 86 ? 8.602 19.672 14.398 1 96.38 86 GLU A O 1
ATOM 687 N N . GLY A 1 87 ? 7.773 17.594 14.695 1 96.56 87 GLY A N 1
ATOM 688 C CA . GLY A 1 87 ? 6.516 18.109 15.211 1 96.56 87 GLY A CA 1
ATOM 689 C C . GLY A 1 87 ? 6.668 18.859 16.516 1 96.56 87 GLY A C 1
ATOM 690 O O . GLY A 1 87 ? 7.594 18.594 17.297 1 96.56 87 GLY A O 1
ATOM 691 N N . GLY A 1 88 ? 5.688 19.703 16.766 1 96.81 88 GLY A N 1
ATOM 692 C CA . GLY A 1 88 ? 5.699 20.484 18 1 96.81 88 GLY A CA 1
ATOM 693 C C . GLY A 1 88 ? 5.289 21.938 17.781 1 96.81 88 GLY A C 1
ATOM 694 O O . GLY A 1 88 ? 4.785 22.281 16.703 1 96.81 88 GLY A O 1
ATOM 695 N N . THR A 1 89 ? 5.465 22.703 18.844 1 98.19 89 THR A N 1
ATOM 696 C CA . THR A 1 89 ? 5.152 24.125 18.812 1 98.19 89 THR A CA 1
ATOM 697 C C . THR A 1 89 ? 6.426 24.969 18.797 1 98.19 89 THR A C 1
ATOM 699 O O . THR A 1 89 ? 7.289 24.797 19.672 1 98.19 89 THR A O 1
ATOM 702 N N . TYR A 1 90 ? 6.496 25.797 17.797 1 98.31 90 TYR A N 1
ATOM 703 C CA . TYR A 1 90 ? 7.691 26.609 17.594 1 98.31 90 TYR A CA 1
ATOM 704 C C . TYR A 1 90 ? 7.398 28.094 17.859 1 98.31 90 TYR A C 1
ATOM 706 O O . TYR A 1 90 ? 6.367 28.609 17.438 1 98.31 90 TYR A O 1
ATOM 714 N N . ARG A 1 91 ? 8.312 28.688 18.594 1 98.25 91 ARG A N 1
ATOM 715 C CA . ARG A 1 91 ? 8.25 30.141 18.656 1 98.25 91 ARG A CA 1
ATOM 716 C C . ARG A 1 91 ? 8.664 30.766 17.328 1 98.25 91 ARG A C 1
ATOM 718 O O . ARG A 1 91 ? 9.664 30.359 16.719 1 98.25 91 ARG A O 1
ATOM 725 N N . VAL A 1 92 ? 7.867 31.688 16.875 1 98.19 92 VAL A N 1
ATOM 726 C CA . VAL A 1 92 ? 8.227 32.375 15.633 1 98.19 92 VAL A CA 1
ATOM 727 C C . VAL A 1 92 ? 9.469 33.219 15.844 1 98.19 92 VAL A C 1
ATOM 729 O O . VAL A 1 92 ? 9.516 34.062 16.75 1 98.19 92 VAL A O 1
ATOM 732 N N . ASN A 1 93 ? 10.5 32.938 15.141 1 97.56 93 ASN A N 1
ATOM 733 C CA . ASN A 1 93 ? 11.734 33.719 15.242 1 97.56 93 ASN A CA 1
ATOM 734 C C . ASN A 1 93 ? 12.156 34.281 13.891 1 97.56 93 ASN A C 1
ATOM 736 O O . ASN A 1 93 ? 11.461 34.094 12.891 1 97.56 93 ASN A O 1
ATOM 740 N N . GLU A 1 94 ? 13.266 34.969 13.891 1 97.62 94 GLU A N 1
ATOM 741 C CA . GLU A 1 94 ? 13.711 35.656 12.688 1 97.62 94 GLU A CA 1
ATOM 742 C C . GLU A 1 94 ? 14.023 34.688 11.562 1 97.62 94 GLU A C 1
ATOM 744 O O . GLU A 1 94 ? 13.742 34.969 10.391 1 97.62 94 GLU A O 1
ATOM 749 N N . ALA A 1 95 ? 14.633 33.562 11.945 1 97.62 95 ALA A N 1
ATOM 750 C CA . ALA A 1 95 ? 14.953 32.562 10.938 1 97.62 95 ALA A CA 1
ATOM 751 C C . ALA A 1 95 ? 13.695 32.062 10.258 1 97.62 95 ALA A C 1
ATOM 753 O O . ALA A 1 95 ? 13.664 31.875 9.031 1 97.62 95 ALA A O 1
ATOM 754 N N . MET A 1 96 ? 12.719 31.797 11.023 1 97.62 96 MET A N 1
ATOM 755 C CA . MET A 1 96 ? 11.438 31.328 10.5 1 97.62 96 MET A CA 1
ATOM 756 C C . MET A 1 96 ? 10.805 32.375 9.602 1 97.62 96 MET A C 1
ATOM 758 O O . MET A 1 96 ? 10.328 32.062 8.508 1 97.62 96 MET A O 1
ATOM 762 N N . LEU A 1 97 ? 10.812 33.594 10.039 1 97.12 97 LEU A N 1
ATOM 763 C CA . LEU A 1 97 ? 10.219 34.656 9.273 1 97.12 97 LEU A CA 1
ATOM 764 C C . LEU A 1 97 ? 10.906 34.812 7.926 1 97.12 97 LEU A C 1
ATOM 766 O O . LEU A 1 97 ? 10.25 35.062 6.91 1 97.12 97 LEU A O 1
ATOM 770 N N . ALA A 1 98 ? 12.188 34.688 7.934 1 97 98 ALA A N 1
ATOM 771 C CA . ALA A 1 98 ? 12.945 34.812 6.695 1 97 98 ALA A CA 1
ATOM 772 C C . ALA A 1 98 ? 12.539 33.719 5.688 1 97 98 ALA A C 1
ATOM 774 O O . ALA A 1 98 ? 12.336 34.031 4.508 1 97 98 ALA A O 1
ATOM 775 N N . ASP A 1 99 ? 12.43 32.5 6.18 1 96.62 99 ASP A N 1
ATOM 776 C CA . ASP A 1 99 ? 12.07 31.391 5.305 1 96.62 99 ASP A CA 1
ATOM 777 C C . ASP A 1 99 ? 10.633 31.531 4.805 1 96.62 99 ASP A C 1
ATOM 779 O O . ASP A 1 99 ? 10.336 31.203 3.654 1 96.62 99 ASP A O 1
ATOM 783 N N . LEU A 1 100 ? 9.719 31.969 5.637 1 95.88 100 LEU A N 1
ATOM 784 C CA . LEU A 1 100 ? 8.328 32.156 5.25 1 95.88 100 LEU A CA 1
ATOM 785 C C . LEU A 1 100 ? 8.219 33.25 4.168 1 95.88 100 LEU A C 1
ATOM 787 O O . LEU A 1 100 ? 7.492 33.062 3.188 1 95.88 100 LEU A O 1
ATOM 791 N N . LYS A 1 101 ? 8.914 34.281 4.352 1 94.88 101 LYS A N 1
ATOM 792 C CA . LYS A 1 101 ? 8.883 35.406 3.41 1 94.88 101 LYS A CA 1
ATOM 793 C C . LYS A 1 101 ? 9.484 35 2.066 1 94.88 101 LYS A C 1
ATOM 795 O O . LYS A 1 101 ? 9 35.406 1.013 1 94.88 101 LYS A O 1
ATOM 800 N N . ALA A 1 102 ? 10.539 34.188 2.156 1 93.5 102 ALA A N 1
ATOM 801 C CA . ALA A 1 102 ? 11.25 33.781 0.955 1 93.5 102 ALA A CA 1
ATOM 802 C C . ALA A 1 102 ? 10.461 32.688 0.206 1 93.5 102 ALA A C 1
ATOM 804 O O . ALA A 1 102 ? 10.719 32.438 -0.976 1 93.5 102 ALA A O 1
ATOM 805 N N . GLY A 1 103 ? 9.555 32.188 0.938 1 91.44 103 GLY A N 1
ATOM 806 C CA . GLY A 1 103 ? 8.891 31.031 0.34 1 91.44 103 GLY A CA 1
ATOM 807 C C . GLY A 1 103 ? 9.828 29.859 0.084 1 91.44 103 GLY A C 1
ATOM 808 O O . GLY A 1 103 ? 9.875 29.328 -1.027 1 91.44 103 GLY A O 1
ATOM 809 N N . TYR A 1 104 ? 10.562 29.469 1.034 1 90.5 104 TYR A N 1
ATOM 810 C CA . TYR A 1 104 ? 11.609 28.453 0.921 1 90.5 104 TYR A CA 1
ATOM 811 C C . TYR A 1 104 ? 11.094 27.219 0.185 1 90.5 104 TYR A C 1
ATOM 813 O O . TYR A 1 104 ? 11.75 26.719 -0.728 1 90.5 104 TYR A O 1
ATOM 821 N N . ASN A 1 105 ? 9.953 26.719 0.579 1 90.88 105 ASN A N 1
ATOM 822 C CA . ASN A 1 105 ? 9.359 25.547 -0.063 1 90.88 105 ASN A CA 1
ATOM 823 C C . ASN A 1 105 ? 8.109 25.922 -0.866 1 90.88 105 ASN A C 1
ATOM 825 O O . ASN A 1 105 ? 7.176 25.125 -0.976 1 90.88 105 ASN A O 1
ATOM 829 N N . GLY A 1 106 ? 8.039 27.172 -1.269 1 88.69 106 GLY A N 1
ATOM 830 C CA . GLY A 1 106 ? 6.938 27.641 -2.094 1 88.69 106 GLY A CA 1
ATOM 831 C C . GLY A 1 106 ? 6.062 28.672 -1.4 1 88.69 106 GLY A C 1
ATOM 832 O O . GLY A 1 106 ? 6.227 28.922 -0.206 1 88.69 106 GLY A O 1
ATOM 833 N N . GLU A 1 107 ? 5.207 29.219 -2.236 1 87.94 107 GLU A N 1
ATOM 834 C CA . GLU A 1 107 ? 4.293 30.234 -1.728 1 87.94 107 GLU A CA 1
ATOM 835 C C . GLU A 1 107 ? 2.9 29.656 -1.484 1 87.94 107 GLU A C 1
ATOM 837 O O . GLU A 1 107 ? 2.359 28.953 -2.338 1 87.94 107 GLU A O 1
ATOM 842 N N . HIS A 1 108 ? 2.424 29.906 -0.354 1 91.06 108 HIS A N 1
ATOM 843 C CA . HIS A 1 108 ? 1.083 29.516 0.067 1 91.06 108 HIS A CA 1
ATOM 844 C C . HIS A 1 108 ? 0.535 30.469 1.122 1 91.06 108 HIS A C 1
ATOM 846 O O . HIS A 1 108 ? 1.301 31.078 1.873 1 91.06 108 HIS A O 1
ATOM 852 N N . ALA A 1 109 ? -0.739 30.562 1.146 1 91.44 109 ALA A N 1
ATOM 853 C CA . ALA A 1 109 ? -1.374 31.469 2.107 1 91.44 109 ALA A CA 1
ATOM 854 C C . ALA A 1 109 ? -0.961 31.125 3.535 1 91.44 109 ALA A C 1
ATOM 856 O O . ALA A 1 109 ? -0.861 32 4.391 1 91.44 109 ALA A O 1
ATOM 857 N N . SER A 1 110 ? -0.625 29.828 3.789 1 92.94 110 SER A N 1
ATOM 858 C CA . SER A 1 110 ? -0.226 29.422 5.133 1 92.94 110 SER A CA 1
ATOM 859 C C . SER A 1 110 ? 1.094 30.062 5.539 1 92.94 110 SER A C 1
ATOM 861 O O . SER A 1 110 ? 1.399 30.172 6.727 1 92.94 110 SER A O 1
ATOM 863 N N . ASN A 1 111 ? 1.854 30.516 4.59 1 94.94 111 ASN A N 1
ATOM 864 C CA . ASN A 1 111 ? 3.105 31.188 4.891 1 94.94 111 ASN A CA 1
ATOM 865 C C . ASN A 1 111 ? 2.863 32.5 5.637 1 94.94 111 ASN A C 1
ATOM 867 O O . ASN A 1 111 ? 3.762 33.031 6.309 1 94.94 111 ASN A O 1
ATOM 871 N N . LEU A 1 112 ? 1.682 33.031 5.453 1 95.94 112 LEU A N 1
ATOM 872 C CA . LEU A 1 112 ? 1.356 34.312 6.059 1 95.94 112 LEU A CA 1
ATOM 873 C C . LEU A 1 112 ? 1.078 34.156 7.551 1 95.94 112 LEU A C 1
ATOM 875 O O . LEU A 1 112 ? 1.133 35.125 8.305 1 95.94 112 LEU A O 1
ATOM 879 N N . GLY A 1 113 ? 0.729 32.938 7.938 1 96.31 113 GLY A N 1
ATOM 880 C CA . GLY A 1 113 ? 0.318 32.688 9.312 1 96.31 113 GLY A CA 1
ATOM 881 C C . GLY A 1 113 ? 1.348 33.125 10.328 1 96.31 113 GLY A C 1
ATOM 882 O O . GLY A 1 113 ? 1.042 33.906 11.219 1 96.31 113 GLY A O 1
ATOM 883 N N . GLY A 1 114 ? 2.568 32.625 10.156 1 95.56 114 GLY A N 1
ATOM 884 C CA . GLY A 1 114 ? 3.637 33 11.078 1 95.56 114 GLY A CA 1
ATOM 885 C C . GLY A 1 114 ? 3.945 34.469 11.086 1 95.56 114 GLY A C 1
ATOM 886 O O . GLY A 1 114 ? 4.223 35.062 12.141 1 95.56 114 GLY A O 1
ATOM 887 N N . LEU A 1 115 ? 3.869 35.094 9.992 1 96.56 115 LEU A N 1
ATOM 888 C CA . LEU A 1 115 ? 4.176 36.5 9.867 1 96.56 115 LEU A CA 1
ATOM 889 C C . LEU A 1 115 ? 3.131 37.344 10.586 1 96.56 115 LEU A C 1
ATOM 891 O O . LEU A 1 115 ? 3.477 38.281 11.328 1 96.56 115 LEU A O 1
ATOM 895 N N . ILE A 1 116 ? 1.907 37.062 10.273 1 97.62 116 ILE A N 1
ATOM 896 C CA . ILE A 1 116 ? 0.81 37.812 10.875 1 97.62 116 ILE A CA 1
ATOM 897 C C . ILE A 1 116 ? 0.828 37.625 12.391 1 97.62 116 ILE A C 1
ATOM 899 O O . ILE A 1 116 ? 0.705 38.594 13.133 1 97.62 116 ILE A O 1
ATOM 903 N N . ALA A 1 117 ? 0.988 36.406 12.812 1 98.25 117 ALA A N 1
ATOM 904 C CA . ALA A 1 117 ? 1.048 36.125 14.242 1 98.25 117 ALA A CA 1
ATOM 905 C C . ALA A 1 117 ? 2.182 36.906 14.906 1 98.25 117 ALA A C 1
ATOM 907 O O . ALA A 1 117 ? 1.999 37.469 15.984 1 98.25 117 ALA A O 1
ATOM 908 N N . TYR A 1 118 ? 3.336 36.875 14.32 1 97.81 118 TYR A N 1
ATOM 909 C CA . TYR A 1 118 ? 4.508 37.531 14.875 1 97.81 118 TYR A CA 1
ATOM 910 C C . TYR A 1 118 ? 4.277 39.031 15 1 97.81 118 TYR A C 1
ATOM 912 O O . TYR A 1 118 ? 4.613 39.656 16.016 1 97.81 118 TYR A O 1
ATOM 920 N N . GLU A 1 119 ? 3.77 39.656 14.008 1 97.25 119 GLU A N 1
ATOM 921 C CA . GLU A 1 119 ? 3.564 41.094 14.008 1 97.25 119 GLU A CA 1
ATOM 922 C C . GLU A 1 119 ? 2.564 41.5 15.086 1 97.25 119 GLU A C 1
ATOM 924 O O . GLU A 1 119 ? 2.797 42.469 15.82 1 97.25 119 GLU A O 1
ATOM 929 N N . ILE A 1 120 ? 1.47 40.812 15.109 1 97.44 120 ILE A N 1
ATOM 930 C CA . ILE A 1 120 ? 0.47 41.125 16.125 1 97.44 120 ILE A CA 1
ATOM 931 C C . ILE A 1 120 ? 1.064 40.906 17.516 1 97.44 120 ILE A C 1
ATOM 933 O O . ILE A 1 120 ? 0.932 41.75 18.391 1 97.44 120 ILE A O 1
ATOM 937 N N . ALA A 1 121 ? 1.716 39.812 17.688 1 98.25 121 ALA A N 1
ATOM 938 C CA . ALA A 1 121 ? 2.287 39.438 18.984 1 98.25 121 ALA A CA 1
ATOM 939 C C . ALA A 1 121 ? 3.369 40.438 19.406 1 98.25 121 ALA A C 1
ATOM 941 O O . ALA A 1 121 ? 3.461 40.812 20.578 1 98.25 121 ALA A O 1
ATOM 942 N N . SER A 1 122 ? 4.18 40.812 18.453 1 97.31 122 SER A N 1
ATOM 943 C CA . SER A 1 122 ? 5.285 41.719 18.75 1 97.31 122 SER A CA 1
ATOM 944 C C . SER A 1 122 ? 4.777 43.062 19.234 1 97.31 122 SER A C 1
ATOM 946 O O . SER A 1 122 ? 5.359 43.656 20.141 1 97.31 122 SER A O 1
ATOM 948 N N . SER A 1 123 ? 3.748 43.531 18.641 1 95.94 123 SER A N 1
ATOM 949 C CA . SER A 1 123 ? 3.168 44.812 19.016 1 95.94 123 SER A CA 1
ATOM 950 C C . SER A 1 123 ? 2.637 44.781 20.438 1 95.94 123 SER A C 1
ATOM 952 O O . SER A 1 123 ? 2.521 45.812 21.094 1 95.94 123 SER A O 1
ATOM 954 N N . LEU A 1 124 ? 2.363 43.625 20.906 1 96.81 124 LEU A N 1
ATOM 955 C CA . LEU A 1 124 ? 1.794 43.469 22.234 1 96.81 124 LEU A CA 1
ATOM 956 C C . LEU A 1 124 ? 2.83 42.875 23.203 1 96.81 124 LEU A C 1
ATOM 958 O O . LEU A 1 124 ? 2.541 42.688 24.391 1 96.81 124 LEU A O 1
ATOM 962 N N . HIS A 1 125 ? 4.051 42.625 22.75 1 97.44 125 HIS A N 1
ATOM 963 C CA . HIS A 1 125 ? 5.141 42.031 23.531 1 97.44 125 HIS A CA 1
ATOM 964 C C . HIS A 1 125 ? 4.742 40.688 24.125 1 97.44 125 HIS A C 1
ATOM 966 O O . HIS A 1 125 ? 4.961 40.438 25.312 1 97.44 125 HIS A O 1
ATOM 972 N N . ILE A 1 126 ? 4.066 39.938 23.391 1 98 126 ILE A N 1
ATOM 973 C CA . ILE A 1 126 ? 3.697 38.562 23.75 1 98 126 ILE A CA 1
ATOM 974 C C . ILE A 1 126 ? 4.266 37.594 22.703 1 98 126 ILE A C 1
ATOM 976 O O . ILE A 1 126 ? 4.746 38 21.656 1 98 126 ILE A O 1
ATOM 980 N N . PRO A 1 127 ? 4.293 36.25 22.984 1 98.31 127 PRO A N 1
ATOM 981 C CA . PRO A 1 127 ? 4.902 35.312 22.062 1 98.31 127 PRO A CA 1
ATOM 982 C C . PRO A 1 127 ? 3.975 34.938 20.906 1 98.31 127 PRO A C 1
ATOM 984 O O . PRO A 1 127 ? 2.752 34.969 21.062 1 98.31 127 PRO A O 1
ATOM 987 N N . ALA A 1 128 ? 4.578 34.594 19.797 1 98.62 128 ALA A N 1
ATOM 988 C CA . ALA A 1 128 ? 3.918 34 18.641 1 98.62 128 ALA A CA 1
ATOM 989 C C . ALA A 1 128 ? 4.406 32.562 18.391 1 98.62 128 ALA A C 1
ATOM 991 O O . ALA A 1 128 ? 5.598 32.281 18.531 1 98.62 128 ALA A O 1
ATOM 992 N N . PHE A 1 129 ? 3.432 31.688 18.062 1 98.56 129 PHE A N 1
ATOM 993 C CA . PHE A 1 129 ? 3.787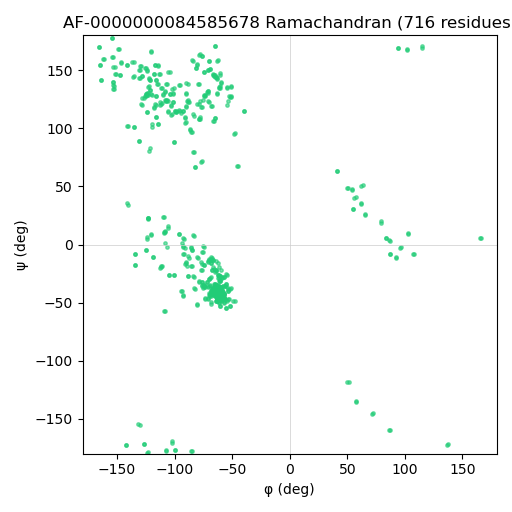 30.281 17.875 1 98.56 129 PHE A CA 1
ATOM 994 C C . PHE A 1 129 ? 3.23 29.75 16.562 1 98.56 129 PHE A C 1
ATOM 996 O O . PHE A 1 129 ? 2.221 30.25 16.062 1 98.56 129 PHE A O 1
ATOM 1003 N N . ILE A 1 130 ? 3.916 28.812 16.016 1 97.81 130 ILE A N 1
ATOM 1004 C CA . ILE A 1 130 ? 3.373 27.891 15.016 1 97.81 130 ILE A CA 1
ATOM 1005 C C . ILE A 1 130 ? 3.391 26.469 15.57 1 97.81 130 ILE A C 1
ATOM 1007 O O . ILE A 1 130 ? 4.324 26.078 16.281 1 97.81 130 ILE A O 1
ATOM 1011 N N . THR A 1 131 ? 2.361 25.766 15.242 1 97.31 131 THR A N 1
ATOM 1012 C CA . THR A 1 131 ? 2.281 24.406 15.773 1 97.31 131 THR A CA 1
ATOM 1013 C C . THR A 1 131 ? 2.107 23.391 14.648 1 97.31 131 THR A C 1
ATOM 1015 O O . THR A 1 131 ? 1.23 23.547 13.797 1 97.31 131 THR A O 1
ATOM 1018 N N . ASP A 1 132 ? 2.969 22.328 14.648 1 97.06 132 ASP A N 1
ATOM 1019 C CA . ASP A 1 132 ? 2.887 21.172 13.758 1 97.06 132 ASP A CA 1
ATOM 1020 C C . ASP A 1 132 ? 2.52 21.594 12.336 1 97.06 132 ASP A C 1
ATOM 1022 O O . ASP A 1 132 ? 1.49 21.172 11.805 1 97.06 132 ASP A O 1
ATOM 1026 N N . PRO A 1 133 ? 3.402 22.375 11.703 1 95.81 133 PRO A N 1
ATOM 1027 C CA . PRO A 1 133 ? 3.109 22.797 10.336 1 95.81 133 PRO A CA 1
ATOM 1028 C C . PRO A 1 133 ? 3.082 21.625 9.352 1 95.81 133 PRO A C 1
ATOM 1030 O O . PRO A 1 133 ? 3.432 20.5 9.719 1 95.81 133 PRO A O 1
ATOM 1033 N N . VAL A 1 134 ? 2.66 21.812 8.156 1 92 134 VAL A N 1
ATOM 1034 C CA . VAL A 1 134 ? 2.439 20.781 7.156 1 92 134 VAL A CA 1
ATOM 1035 C C . VAL A 1 134 ? 3.773 20.156 6.754 1 92 134 VAL A C 1
ATOM 1037 O O . VAL A 1 134 ? 3.807 19.062 6.191 1 92 134 VAL A O 1
ATOM 1040 N N . VAL A 1 135 ? 4.914 20.812 7.137 1 94.44 135 VAL A N 1
ATOM 1041 C CA . VAL A 1 135 ? 6.23 20.375 6.695 1 94.44 135 VAL A CA 1
ATOM 1042 C C . VAL A 1 135 ? 6.816 19.406 7.727 1 94.44 135 VAL A C 1
ATOM 1044 O O . VAL A 1 135 ? 7.996 19.047 7.652 1 94.44 135 VAL A O 1
ATOM 1047 N N . VAL A 1 136 ? 6.039 19.062 8.727 1 97.31 136 VAL A N 1
ATOM 1048 C CA . VAL A 1 136 ? 6.508 18.078 9.688 1 97.31 136 VAL A CA 1
ATOM 1049 C C . VAL A 1 136 ? 6.98 16.828 8.953 1 97.31 136 VAL A C 1
ATOM 1051 O O . VAL A 1 136 ? 6.258 16.281 8.117 1 97.31 136 VAL A O 1
ATOM 1054 N N . ASP A 1 137 ? 8.195 16.375 9.234 1 97.81 137 ASP A N 1
ATOM 1055 C CA . ASP A 1 137 ? 8.781 15.18 8.648 1 97.81 137 ASP A CA 1
ATOM 1056 C C . ASP A 1 137 ? 9.594 14.406 9.68 1 97.81 137 ASP A C 1
ATOM 1058 O O . ASP A 1 137 ? 10.711 14.797 10.023 1 97.81 137 ASP A O 1
ATOM 1062 N N . GLU A 1 138 ? 9.016 13.414 10.141 1 98.25 138 GLU A N 1
ATOM 1063 C CA . GLU A 1 138 ? 9.609 12.547 11.156 1 98.25 138 GLU A CA 1
ATOM 1064 C C . GLU A 1 138 ? 9.68 11.102 10.672 1 98.25 138 GLU A C 1
ATOM 1066 O O . GLU A 1 138 ? 9.711 10.18 11.484 1 98.25 138 GLU A O 1
ATOM 1071 N N . LEU A 1 139 ? 9.672 10.852 9.352 1 98.44 139 LEU A N 1
ATOM 1072 C CA . LEU A 1 139 ? 9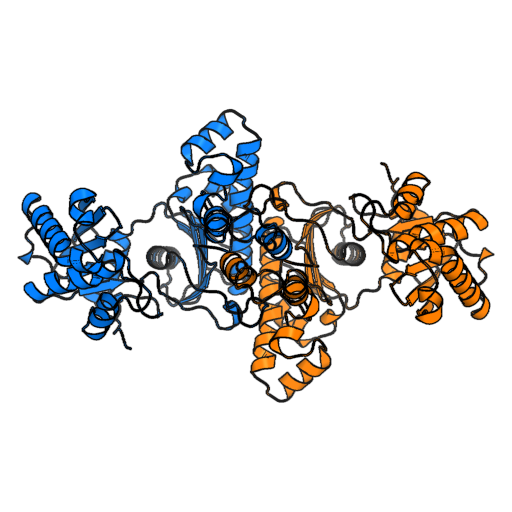.68 9.508 8.789 1 98.44 139 LEU A CA 1
ATOM 1073 C C . LEU A 1 139 ? 10.938 8.75 9.203 1 98.44 139 LEU A C 1
ATOM 1075 O O . LEU A 1 139 ? 12.039 9.32 9.188 1 98.44 139 LEU A O 1
ATOM 1079 N N . ASP A 1 140 ? 10.75 7.516 9.602 1 98.19 140 ASP A N 1
ATOM 1080 C CA . ASP A 1 140 ? 11.898 6.621 9.734 1 98.19 140 ASP A CA 1
ATOM 1081 C C . ASP A 1 140 ? 12.617 6.441 8.398 1 98.19 140 ASP A C 1
ATOM 1083 O O . ASP A 1 140 ? 11.977 6.438 7.34 1 98.19 140 ASP A O 1
ATOM 1087 N N . PRO A 1 141 ? 13.93 6.289 8.438 1 97.62 141 PRO A N 1
ATOM 1088 C CA . PRO A 1 141 ? 14.672 6.066 7.195 1 97.62 141 PRO A CA 1
ATOM 1089 C C . PRO A 1 141 ? 14.086 4.93 6.359 1 97.62 141 PRO A C 1
ATOM 1091 O O . PRO A 1 141 ? 14 5.039 5.133 1 97.62 141 PRO A O 1
ATOM 1094 N N . LEU A 1 142 ? 13.617 3.867 6.965 1 98.5 142 LEU A N 1
ATOM 1095 C CA . LEU A 1 142 ? 13.039 2.74 6.238 1 98.5 142 LEU A CA 1
ATOM 1096 C C . LEU A 1 142 ? 11.766 3.158 5.508 1 98.5 142 LEU A C 1
ATOM 1098 O O . LEU A 1 142 ? 11.469 2.65 4.426 1 98.5 142 LEU A O 1
ATOM 1102 N N . ALA A 1 143 ? 11.016 4.078 6.137 1 98.44 143 ALA A N 1
ATOM 1103 C CA . ALA A 1 143 ? 9.727 4.496 5.59 1 98.44 143 ALA A CA 1
ATOM 1104 C C . ALA A 1 143 ? 9.914 5.336 4.328 1 98.44 143 ALA A C 1
ATOM 1106 O O . ALA A 1 143 ? 8.969 5.535 3.564 1 98.44 143 ALA A O 1
ATOM 1107 N N . ARG A 1 144 ? 11.141 5.832 4.078 1 97.88 144 ARG A N 1
ATOM 1108 C CA . ARG A 1 144 ? 11.406 6.719 2.949 1 97.88 144 ARG A CA 1
ATOM 1109 C C . ARG A 1 144 ? 11.664 5.918 1.676 1 97.88 144 ARG A C 1
ATOM 1111 O O . ARG A 1 144 ? 11.609 6.469 0.573 1 97.88 144 ARG A O 1
ATOM 1118 N N . LEU A 1 145 ? 11.977 4.645 1.819 1 98.31 145 LEU A N 1
ATOM 1119 C CA . LEU A 1 145 ? 12.281 3.803 0.669 1 98.31 145 LEU A CA 1
ATOM 1120 C C . LEU A 1 145 ? 11.031 3.506 -0.144 1 98.31 145 LEU A C 1
ATOM 1122 O O . LEU A 1 145 ? 10.016 3.068 0.407 1 98.31 145 LEU A O 1
ATOM 1126 N N . SER A 1 146 ? 11.109 3.707 -1.461 1 97.19 146 SER A N 1
ATOM 1127 C CA . SER A 1 146 ? 9.984 3.404 -2.344 1 97.19 146 SER A CA 1
ATOM 1128 C C . SER A 1 146 ? 10.234 2.115 -3.123 1 97.19 146 SER A C 1
ATOM 1130 O O . SER A 1 146 ? 9.281 1.472 -3.58 1 97.19 146 SER A O 1
ATOM 1132 N N . GLY A 1 147 ? 11.438 1.746 -3.357 1 97.44 147 GLY A N 1
ATOM 1133 C CA . GLY A 1 147 ? 11.82 0.643 -4.223 1 97.44 147 GLY A CA 1
ATOM 1134 C C . GLY A 1 147 ? 12.438 1.098 -5.531 1 97.44 147 GLY A C 1
ATOM 1135 O O . GLY A 1 147 ? 12.969 0.284 -6.289 1 97.44 147 GLY A O 1
ATOM 1136 N N . LEU A 1 148 ? 12.391 2.389 -5.781 1 97.56 148 LEU A N 1
ATOM 1137 C CA . LEU A 1 148 ? 12.945 2.99 -6.988 1 97.56 148 LEU A CA 1
ATOM 1138 C C . LEU A 1 148 ? 13.961 4.074 -6.633 1 97.56 148 LEU A C 1
ATOM 1140 O O . LEU A 1 148 ? 13.594 5.117 -6.09 1 97.56 148 LEU A O 1
ATOM 1144 N N . PRO A 1 149 ? 15.266 3.863 -6.965 1 95.75 149 PRO A N 1
ATOM 1145 C CA . PRO A 1 149 ? 16.266 4.887 -6.656 1 95.75 149 PRO A CA 1
ATOM 1146 C C . PRO A 1 149 ? 15.906 6.254 -7.23 1 95.75 149 PRO A C 1
ATOM 1148 O O . PRO A 1 149 ? 15.445 6.348 -8.375 1 95.75 149 PRO A O 1
ATOM 1151 N N . GLY A 1 150 ? 16.062 7.25 -6.438 1 93.75 150 GLY A N 1
ATOM 1152 C CA . GLY A 1 150 ? 15.766 8.609 -6.875 1 93.75 150 GLY A CA 1
ATOM 1153 C C . GLY A 1 150 ? 14.344 9.039 -6.574 1 93.75 150 GLY A C 1
ATOM 1154 O O . GLY A 1 150 ? 14.008 10.219 -6.719 1 93.75 150 GLY A O 1
ATOM 1155 N N . VAL A 1 151 ? 13.516 8.148 -6.195 1 95.56 151 VAL A N 1
ATOM 1156 C CA . VAL A 1 151 ? 12.141 8.445 -5.816 1 95.56 151 VAL A CA 1
ATOM 1157 C C . VAL A 1 151 ? 11.898 8.039 -4.363 1 95.56 151 VAL A C 1
ATOM 1159 O O . VAL A 1 151 ? 11.664 6.863 -4.07 1 95.56 151 VAL A O 1
ATOM 1162 N N . GLU A 1 152 ? 11.906 8.992 -3.469 1 95.62 152 GLU A N 1
ATOM 1163 C CA . GLU A 1 152 ? 11.688 8.719 -2.049 1 95.62 152 GLU A CA 1
ATOM 1164 C C . GLU A 1 152 ? 10.289 9.133 -1.615 1 95.62 152 GLU A C 1
ATOM 1166 O O . GLU A 1 152 ? 9.703 10.062 -2.176 1 95.62 152 GLU A O 1
ATOM 1171 N N . ARG A 1 153 ? 9.766 8.422 -0.673 1 97.06 153 ARG A N 1
ATOM 1172 C CA . ARG A 1 153 ? 8.492 8.828 -0.09 1 97.06 153 ARG A CA 1
ATOM 1173 C C . ARG A 1 153 ? 8.633 10.141 0.676 1 97.06 153 ARG A C 1
ATOM 1175 O O . ARG A 1 153 ? 9.672 10.391 1.297 1 97.06 153 ARG A O 1
ATOM 1182 N N . LYS A 1 154 ? 7.57 10.922 0.621 1 95 154 LYS A N 1
ATOM 1183 C CA . LYS A 1 154 ? 7.57 12.242 1.254 1 95 154 LYS A CA 1
ATOM 1184 C C . LYS A 1 154 ? 6.52 12.32 2.355 1 95 154 LYS A C 1
ATOM 1186 O O . LYS A 1 154 ? 5.469 11.68 2.266 1 95 154 LYS A O 1
ATOM 1191 N N . SER A 1 155 ? 6.867 13.07 3.322 1 96.25 155 SER A N 1
ATOM 1192 C CA . SER A 1 155 ? 5.945 13.289 4.43 1 96.25 155 SER A CA 1
ATOM 1193 C C . SER A 1 155 ? 4.996 14.445 4.137 1 96.25 155 SER A C 1
ATOM 1195 O O . SER A 1 155 ? 5.371 15.617 4.289 1 96.25 155 SER A O 1
ATOM 1197 N N . ILE A 1 156 ? 3.828 14.156 3.73 1 95 156 ILE A N 1
ATOM 1198 C CA . ILE A 1 156 ? 2.781 15.141 3.471 1 95 156 ILE A CA 1
ATOM 1199 C C . ILE A 1 156 ? 1.46 14.656 4.062 1 95 156 ILE A C 1
ATOM 1201 O O . ILE A 1 156 ? 0.774 13.82 3.463 1 95 156 ILE A O 1
ATOM 1205 N N . PHE A 1 157 ? 1.114 15.195 5.199 1 96.62 157 PHE A N 1
ATOM 1206 C CA . PHE A 1 157 ? -0.07 14.711 5.902 1 96.62 157 PHE A CA 1
ATOM 1207 C C . PHE A 1 157 ? -0.646 15.797 6.805 1 96.62 157 PHE A C 1
ATOM 1209 O O . PHE A 1 157 ? -0.144 16.922 6.824 1 96.62 157 PHE A O 1
ATOM 1216 N N . HIS A 1 158 ? -1.685 15.539 7.426 1 96.38 158 HIS A N 1
ATOM 1217 C CA . HIS A 1 158 ? -2.365 16.484 8.305 1 96.38 158 HIS A CA 1
ATOM 1218 C C . HIS A 1 158 ? -1.725 16.516 9.688 1 96.38 158 HIS A C 1
ATOM 1220 O O . HIS A 1 158 ? -2.377 16.203 10.688 1 96.38 158 HIS A O 1
ATOM 1226 N N . ALA A 1 159 ? -0.539 16.984 9.75 1 97.5 159 ALA A N 1
ATOM 1227 C CA . ALA A 1 159 ? 0.315 16.891 10.93 1 97.5 159 ALA A CA 1
ATOM 1228 C C . ALA A 1 159 ? -0.354 17.531 12.141 1 97.5 159 ALA A C 1
ATOM 1230 O O . ALA A 1 159 ? -0.33 16.969 13.242 1 97.5 159 ALA A O 1
ATOM 1231 N N . LEU A 1 160 ? -0.976 18.688 11.945 1 97.25 160 LEU A N 1
ATOM 1232 C CA . LEU A 1 160 ? -1.59 19.406 13.055 1 97.25 160 LEU A CA 1
ATOM 1233 C C . LEU A 1 160 ? -2.684 18.562 13.711 1 97.25 160 LEU A C 1
ATOM 1235 O O . LEU A 1 160 ? -2.652 18.328 14.922 1 97.25 160 LEU A O 1
ATOM 1239 N N . ASN A 1 161 ? -3.574 18.109 12.883 1 97.06 161 ASN A N 1
ATOM 1240 C CA . ASN A 1 161 ? -4.68 17.312 13.406 1 97.06 161 ASN A CA 1
ATOM 1241 C C . ASN A 1 161 ? -4.199 15.961 13.93 1 97.06 161 ASN A C 1
ATOM 1243 O O . ASN A 1 161 ? -4.672 15.492 14.961 1 97.06 161 ASN A O 1
ATOM 1247 N N . HIS A 1 162 ? -3.297 15.344 13.195 1 98.25 162 HIS A N 1
ATOM 1248 C CA . HIS A 1 162 ? -2.729 14.07 13.609 1 98.25 162 HIS A CA 1
ATOM 1249 C C . HIS A 1 162 ? -2.195 14.141 15.031 1 98.25 162 HIS A C 1
ATOM 1251 O O . HIS A 1 162 ? -2.572 13.336 15.883 1 98.25 162 HIS A O 1
ATOM 1257 N N . LYS A 1 163 ? -1.388 15.094 15.266 1 98.06 163 LYS A N 1
ATOM 1258 C CA . LYS A 1 163 ? -0.697 15.156 16.547 1 98.06 163 LYS A CA 1
ATOM 1259 C C . LYS A 1 163 ? -1.646 15.594 17.656 1 98.06 163 LYS A C 1
ATOM 1261 O O . LYS A 1 163 ? -1.544 15.117 18.797 1 98.06 163 LYS A O 1
ATOM 1266 N N . ALA A 1 164 ? -2.564 16.484 17.359 1 97.69 164 ALA A N 1
ATOM 1267 C CA . ALA A 1 164 ? -3.564 16.891 18.344 1 97.69 164 ALA A CA 1
ATOM 1268 C C . ALA A 1 164 ? -4.387 15.688 18.812 1 97.69 164 ALA A C 1
ATOM 1270 O O . ALA A 1 164 ? -4.594 15.492 20.016 1 97.69 164 ALA A O 1
ATOM 1271 N N . ILE A 1 165 ? -4.824 14.867 17.859 1 98.25 165 ILE A N 1
ATOM 1272 C CA . ILE A 1 165 ? -5.703 13.75 18.172 1 98.25 165 ILE A CA 1
ATOM 1273 C C . ILE A 1 165 ? -4.898 12.625 18.812 1 98.25 165 ILE A C 1
ATOM 1275 O O . ILE A 1 165 ? -5.395 11.922 19.703 1 98.25 165 ILE A O 1
ATOM 1279 N N . ALA A 1 166 ? -3.676 12.461 18.375 1 98.62 166 ALA A N 1
ATOM 1280 C CA . ALA A 1 166 ? -2.811 11.469 19.016 1 98.62 166 ALA A CA 1
ATOM 1281 C C . ALA A 1 166 ? -2.643 11.758 20.5 1 98.62 166 ALA A C 1
ATOM 1283 O O . ALA A 1 166 ? -2.645 10.836 21.328 1 98.62 166 ALA A O 1
ATOM 1284 N N . ARG A 1 167 ? -2.459 13.008 20.875 1 98.06 167 ARG A N 1
ATOM 1285 C CA . ARG A 1 167 ? -2.33 13.398 22.281 1 98.06 167 ARG A CA 1
ATOM 1286 C C . ARG A 1 167 ? -3.605 13.086 23.047 1 98.06 167 ARG A C 1
ATOM 1288 O O . ARG A 1 167 ? -3.547 12.578 24.172 1 98.06 167 ARG A O 1
ATOM 1295 N N . LYS A 1 168 ? -4.746 13.383 22.438 1 97.81 168 LYS A N 1
ATOM 1296 C CA . LYS A 1 168 ? -6.023 13.086 23.078 1 97.81 168 LYS A CA 1
ATOM 1297 C C . LYS A 1 168 ? -6.199 11.578 23.281 1 97.81 168 LYS A C 1
ATOM 1299 O O . LYS A 1 168 ? -6.66 11.141 24.344 1 97.81 168 LYS A O 1
ATOM 1304 N N . ALA A 1 169 ? -5.863 10.836 22.25 1 98.75 169 ALA A N 1
ATOM 1305 C CA . ALA A 1 169 ? -5.984 9.383 22.328 1 98.75 169 ALA A CA 1
ATOM 1306 C C . ALA A 1 169 ? -5.059 8.805 23.391 1 98.75 169 ALA A C 1
ATOM 1308 O O . ALA A 1 169 ? -5.445 7.898 24.125 1 98.75 169 ALA A O 1
ATOM 1309 N N . ALA A 1 170 ? -3.814 9.305 23.422 1 98.69 170 ALA A N 1
ATOM 1310 C CA . ALA A 1 170 ? -2.881 8.867 24.469 1 98.69 170 ALA A CA 1
ATOM 1311 C C . ALA A 1 170 ? -3.441 9.133 25.859 1 98.69 170 ALA A C 1
ATOM 1313 O O . ALA A 1 170 ? -3.41 8.258 26.719 1 98.69 170 ALA A O 1
ATOM 1314 N N . ALA A 1 171 ? -3.982 10.312 26.062 1 98.38 171 ALA A N 1
ATOM 1315 C CA . ALA A 1 171 ? -4.562 10.688 27.344 1 98.38 171 ALA A CA 1
ATOM 1316 C C . ALA A 1 171 ? -5.707 9.75 27.719 1 98.38 171 ALA A C 1
ATOM 1318 O O . ALA A 1 171 ? -5.855 9.383 28.891 1 98.38 171 ALA A O 1
ATOM 1319 N N . ALA A 1 172 ? -6.539 9.43 26.734 1 98.5 172 ALA A N 1
ATOM 1320 C CA . ALA A 1 172 ? -7.664 8.523 26.969 1 98.5 172 ALA A CA 1
ATOM 1321 C C . ALA A 1 172 ? -7.18 7.152 27.422 1 98.5 172 ALA A C 1
ATOM 1323 O O . ALA A 1 172 ? -7.941 6.387 28.016 1 98.5 172 ALA A O 1
ATOM 1324 N N . LYS A 1 173 ? -5.934 6.836 27.172 1 98.44 173 LYS A N 1
ATOM 1325 C CA . LYS A 1 173 ? -5.344 5.566 27.578 1 98.44 173 LYS A CA 1
ATOM 1326 C C . LYS A 1 173 ? -4.398 5.754 28.766 1 98.44 173 LYS A C 1
ATOM 1328 O O . LYS A 1 173 ? -3.574 4.883 29.047 1 98.44 173 LYS A O 1
ATOM 1333 N N . ASP A 1 174 ? -4.488 6.895 29.391 1 98.38 174 ASP A N 1
ATOM 1334 C CA . ASP A 1 174 ? -3.727 7.25 30.578 1 98.38 174 ASP A CA 1
ATOM 1335 C C . ASP A 1 174 ? -2.227 7.262 30.297 1 98.38 174 ASP A C 1
ATOM 1337 O O . ASP A 1 174 ? -1.432 6.777 31.109 1 98.38 174 ASP A O 1
ATOM 1341 N N . LYS A 1 175 ? -1.878 7.664 29.125 1 98.44 175 LYS A N 1
ATOM 1342 C CA . LYS A 1 175 ? -0.487 7.844 28.719 1 98.44 175 LYS A CA 1
ATOM 1343 C C . LYS A 1 175 ? -0.246 9.258 28.203 1 98.44 175 LYS A C 1
ATOM 1345 O O . LYS A 1 175 ? -1.18 9.93 27.75 1 98.44 175 LYS A O 1
ATOM 1350 N N . ILE A 1 176 ? 1.003 9.742 28.359 1 97.31 176 ILE A N 1
ATOM 1351 C CA . ILE A 1 176 ? 1.395 10.93 27.609 1 97.31 176 ILE A CA 1
ATOM 1352 C C . ILE A 1 176 ? 1.767 10.539 26.188 1 97.31 176 ILE A C 1
ATOM 1354 O O . ILE A 1 176 ? 2.156 9.398 25.922 1 97.31 176 ILE A O 1
ATOM 1358 N N . TYR A 1 177 ? 1.65 11.422 25.312 1 97.75 177 TYR A N 1
ATOM 1359 C CA . TYR A 1 177 ? 1.856 11.172 23.891 1 97.75 177 TYR A CA 1
ATOM 1360 C C . TYR A 1 177 ? 3.238 10.586 23.625 1 97.75 177 TYR A C 1
ATOM 1362 O O . TYR A 1 177 ? 3.391 9.664 22.828 1 97.75 177 TYR A O 1
ATOM 1370 N N . GLU A 1 178 ? 4.246 11 24.359 1 97.62 178 GLU A N 1
ATOM 1371 C CA . GLU A 1 178 ? 5.641 10.617 24.156 1 97.62 178 GLU A CA 1
ATOM 1372 C C . GLU A 1 178 ? 5.895 9.188 24.656 1 97.62 178 GLU A C 1
ATOM 1374 O O . GLU A 1 178 ? 6.969 8.633 24.422 1 97.62 178 GLU A O 1
ATOM 1379 N N . GLU A 1 179 ? 4.887 8.539 25.188 1 98.38 179 GLU A N 1
ATOM 1380 C CA . GLU A 1 179 ? 5.023 7.168 25.672 1 98.38 179 GLU A CA 1
ATOM 1381 C C . GLU A 1 179 ? 4.016 6.242 25 1 98.38 179 GLU A C 1
ATOM 1383 O O . GLU A 1 179 ? 3.924 5.062 25.328 1 98.38 179 GLU A O 1
ATOM 1388 N N . ALA A 1 180 ? 3.295 6.773 24.062 1 98.81 180 ALA A N 1
ATOM 1389 C CA . ALA A 1 180 ? 2.195 6.012 23.469 1 98.81 180 ALA A CA 1
ATOM 1390 C C . ALA A 1 180 ? 2.482 5.668 22.016 1 98.81 180 ALA A C 1
ATOM 1392 O O . ALA A 1 180 ? 3.223 6.387 21.328 1 98.81 180 ALA A O 1
ATOM 1393 N N . ASN A 1 181 ? 2.027 4.551 21.562 1 98.94 181 ASN A N 1
ATOM 1394 C CA . ASN A 1 181 ? 1.932 4.168 20.156 1 98.94 181 ASN A CA 1
ATOM 1395 C C . ASN A 1 181 ? 0.5 4.281 19.641 1 98.94 181 ASN A C 1
ATOM 1397 O O . ASN A 1 181 ? -0.383 3.541 20.078 1 98.94 181 ASN A O 1
ATOM 1401 N N . ILE A 1 182 ? 0.276 5.262 18.734 1 98.94 182 ILE A N 1
ATOM 1402 C CA . ILE A 1 182 ? -1.068 5.551 18.25 1 98.94 182 ILE A CA 1
ATOM 1403 C C . ILE A 1 182 ? -1.094 5.48 16.719 1 98.94 182 ILE A C 1
ATOM 1405 O O . ILE A 1 182 ? -0.193 5.992 16.062 1 98.94 182 ILE A O 1
ATOM 1409 N N . ILE A 1 183 ? -1.992 4.738 16.203 1 99 183 ILE A N 1
ATOM 1410 C CA . ILE A 1 183 ? -2.291 4.895 14.781 1 99 183 ILE A CA 1
ATOM 1411 C C . ILE A 1 183 ? -3.361 5.965 14.594 1 99 183 ILE A C 1
ATOM 1413 O O . ILE A 1 183 ? -4.441 5.887 15.188 1 99 183 ILE A O 1
ATOM 1417 N N . VAL A 1 184 ? -3.064 7 13.828 1 98.94 184 VAL A N 1
ATOM 1418 C CA . VAL A 1 184 ? -4.031 8.062 13.586 1 98.94 184 VAL A CA 1
ATOM 1419 C C . VAL A 1 184 ? -4.543 7.988 12.148 1 98.94 184 VAL A C 1
ATOM 1421 O O . VAL A 1 184 ? -3.756 7.852 11.211 1 98.94 184 VAL A O 1
ATOM 1424 N N . VAL A 1 185 ? -5.82 8.039 11.992 1 98.94 185 VAL A N 1
ATOM 1425 C CA . VAL A 1 185 ? -6.512 8.047 10.703 1 98.94 185 VAL A CA 1
ATOM 1426 C C . VAL A 1 185 ? -7.25 9.375 10.531 1 98.94 185 VAL A C 1
ATOM 1428 O O . VAL A 1 185 ? -8.227 9.648 11.227 1 98.94 185 VAL A O 1
ATOM 1431 N N . HIS A 1 186 ? -6.789 10.18 9.656 1 98.62 186 HIS A N 1
ATOM 1432 C CA . HIS A 1 186 ? -7.492 11.406 9.312 1 98.62 186 HIS A CA 1
ATOM 1433 C C . HIS A 1 186 ? -8.312 11.234 8.047 1 98.62 186 HIS A C 1
ATOM 1435 O O . HIS A 1 186 ? -7.758 11.094 6.953 1 98.62 186 HIS A O 1
ATOM 1441 N N . LEU A 1 187 ? -9.641 11.312 8.18 1 97.19 187 LEU A N 1
ATOM 1442 C CA . LEU A 1 187 ? -10.578 11.102 7.082 1 97.19 187 LEU A CA 1
ATOM 1443 C C . LEU A 1 187 ? -11.078 12.438 6.535 1 97.19 187 LEU A C 1
ATOM 1445 O O . LEU A 1 187 ? -12.148 12.914 6.918 1 97.19 187 LEU A O 1
ATOM 1449 N N . GLY A 1 188 ? -10.383 13 5.598 1 94.06 188 GLY A N 1
ATOM 1450 C CA . GLY A 1 188 ? -10.773 14.25 4.961 1 94.06 188 GLY A CA 1
ATOM 1451 C C . GLY A 1 188 ? -10.719 14.188 3.445 1 94.06 188 GLY A C 1
ATOM 1452 O O . GLY A 1 188 ? -10.938 13.133 2.854 1 94.06 188 GLY A O 1
ATOM 1453 N N . GLY A 1 189 ? -10.531 15.445 2.795 1 90.69 189 GLY A N 1
ATOM 1454 C CA . GLY A 1 189 ? -10.312 15.438 1.355 1 90.69 189 GLY A CA 1
ATOM 1455 C C . GLY A 1 189 ? -9.172 14.539 0.927 1 90.69 189 GLY A C 1
ATOM 1456 O O . GLY A 1 189 ? -9.234 13.906 -0.13 1 90.69 189 GLY A O 1
ATOM 1457 N N . GLY A 1 190 ? -8.195 14.602 1.706 1 93.94 190 GLY A N 1
ATOM 1458 C CA . GLY A 1 190 ? -7.152 13.586 1.703 1 93.94 190 GLY A CA 1
ATOM 1459 C C . GLY A 1 190 ? -7.199 12.672 2.916 1 93.94 190 GLY A C 1
ATOM 1460 O O . GLY A 1 190 ? -7.531 13.117 4.02 1 93.94 190 GLY A O 1
ATOM 1461 N N . ILE A 1 191 ? -7.004 11.43 2.727 1 97.62 191 ILE A N 1
ATOM 1462 C CA . ILE A 1 191 ? -6.953 10.492 3.844 1 97.62 191 ILE A CA 1
ATOM 1463 C C . ILE A 1 191 ? -5.5 10.156 4.168 1 97.62 191 ILE A C 1
ATOM 1465 O O . ILE A 1 191 ? -4.734 9.766 3.285 1 97.62 191 ILE A O 1
ATOM 1469 N N . THR A 1 192 ? -5.102 10.406 5.414 1 98.38 192 THR A N 1
ATOM 1470 C CA . THR A 1 192 ? -3.758 10.062 5.867 1 98.38 192 THR A CA 1
ATOM 1471 C C . THR A 1 192 ? -3.818 9.156 7.094 1 98.38 192 THR A C 1
ATOM 1473 O O . THR A 1 192 ? -4.613 9.391 8.008 1 98.38 192 THR A O 1
ATOM 1476 N N . VAL A 1 193 ? -3.129 8.086 7.031 1 98.94 193 VAL A N 1
ATOM 1477 C CA . VAL A 1 193 ? -2.979 7.121 8.117 1 98.94 193 VAL A CA 1
ATOM 1478 C C . VAL A 1 193 ? -1.517 7.055 8.555 1 98.94 193 VAL A C 1
ATOM 1480 O O . VAL A 1 193 ? -0.631 6.793 7.734 1 98.94 193 VAL A O 1
ATOM 1483 N N . GLY A 1 194 ? -1.269 7.367 9.836 1 98.88 194 GLY A N 1
ATOM 1484 C CA . GLY A 1 194 ? 0.106 7.449 10.297 1 98.88 194 GLY A CA 1
ATOM 1485 C C . GLY A 1 194 ? 0.367 6.617 11.539 1 98.88 194 GLY A C 1
ATOM 1486 O O . GLY A 1 194 ? -0.526 6.434 12.367 1 98.88 194 GLY A O 1
ATOM 1487 N N . ALA A 1 195 ? 1.549 6.035 11.641 1 98.94 195 ALA A N 1
ATOM 1488 C CA . ALA A 1 195 ? 2.043 5.371 12.844 1 98.94 195 ALA A CA 1
ATOM 1489 C C . ALA A 1 195 ? 2.811 6.348 13.734 1 98.94 195 ALA A C 1
ATOM 1491 O O . ALA A 1 195 ? 3.891 6.812 13.367 1 98.94 195 ALA A O 1
ATOM 1492 N N . HIS A 1 196 ? 2.221 6.68 14.844 1 98.94 196 HIS A N 1
ATOM 1493 C CA . HIS A 1 196 ? 2.857 7.52 15.859 1 98.94 196 HIS A CA 1
ATOM 1494 C C . HIS A 1 196 ? 3.576 6.672 16.906 1 98.94 196 HIS A C 1
ATOM 1496 O O . HIS A 1 196 ? 2.947 5.867 17.594 1 98.94 196 HIS A O 1
ATOM 1502 N N . HIS A 1 197 ? 4.84 6.789 16.953 1 98.88 197 HIS A N 1
ATOM 1503 C CA . HIS A 1 197 ? 5.672 6.059 17.906 1 98.88 197 HIS A CA 1
ATOM 1504 C C . HIS A 1 197 ? 6.344 7.004 18.891 1 98.88 197 HIS A C 1
ATOM 1506 O O . HIS A 1 197 ? 7.293 7.707 18.547 1 98.88 197 HIS A O 1
ATOM 1512 N N . HIS A 1 198 ? 5.844 7.062 20.125 1 98.38 198 HIS A N 1
ATOM 1513 C CA . HIS A 1 198 ? 6.426 7.844 21.219 1 98.38 198 HIS A CA 1
ATOM 1514 C C . HIS A 1 198 ? 6.605 9.305 20.812 1 98.38 198 HIS A C 1
ATOM 1516 O O . HIS A 1 198 ? 7.699 9.859 20.938 1 98.38 198 HIS A O 1
ATOM 1522 N N . GLY A 1 199 ? 5.594 9.859 20.234 1 97.69 199 GLY A N 1
ATOM 1523 C CA . GLY A 1 199 ? 5.555 11.289 19.969 1 97.69 199 GLY A CA 1
ATOM 1524 C C . GLY A 1 199 ? 5.988 11.648 18.562 1 97.69 199 GLY A C 1
ATOM 1525 O O . GLY A 1 199 ? 5.945 12.82 18.172 1 97.69 199 GLY A O 1
ATOM 1526 N N . ARG A 1 200 ? 6.387 10.672 17.734 1 98.38 200 ARG A N 1
ATOM 1527 C CA . ARG A 1 200 ? 6.898 10.898 16.391 1 98.38 200 ARG A CA 1
ATOM 1528 C C . ARG A 1 200 ? 6.078 10.133 15.359 1 98.38 200 ARG A C 1
ATOM 1530 O O . ARG A 1 200 ? 5.711 8.977 15.586 1 98.38 200 ARG A O 1
ATOM 1537 N N . VAL A 1 201 ? 5.766 10.805 14.273 1 98.81 201 VAL A N 1
ATOM 1538 C CA . VAL A 1 201 ? 5.086 10.125 13.172 1 98.81 201 VAL A CA 1
ATOM 1539 C C . VAL A 1 201 ? 6.113 9.43 12.281 1 98.81 201 VAL A C 1
ATOM 1541 O O . VAL A 1 201 ? 6.582 10.016 11.297 1 98.81 201 VAL A O 1
ATOM 1544 N N . ILE A 1 202 ? 6.348 8.18 12.469 1 98.88 202 ILE A N 1
ATOM 1545 C CA . ILE A 1 202 ? 7.52 7.523 11.891 1 98.88 202 ILE A CA 1
ATOM 1546 C C . ILE A 1 202 ? 7.172 6.961 10.516 1 98.88 202 ILE A C 1
ATOM 1548 O O . ILE A 1 202 ? 8.062 6.582 9.75 1 98.88 202 ILE A O 1
ATOM 1552 N N . ASP A 1 203 ? 5.941 6.848 10.188 1 98.88 203 ASP A N 1
ATOM 1553 C CA . ASP A 1 203 ? 5.441 6.465 8.875 1 98.88 203 ASP A CA 1
ATOM 1554 C C . ASP A 1 203 ? 4.047 7.031 8.633 1 98.88 203 ASP A C 1
ATOM 1556 O O . ASP A 1 203 ? 3.211 7.047 9.539 1 98.88 203 ASP A O 1
ATOM 1560 N N . VAL A 1 204 ? 3.807 7.492 7.41 1 98.75 204 VAL A N 1
ATOM 1561 C CA . VAL A 1 204 ? 2.512 8.047 7.023 1 98.75 204 VAL A CA 1
ATOM 1562 C C . VAL A 1 204 ? 2.418 8.125 5.5 1 98.75 204 VAL A C 1
ATOM 1564 O O . VAL A 1 204 ? 3.42 8.359 4.82 1 98.75 204 VAL A O 1
ATOM 1567 N N . ASN A 1 205 ? 1.261 7.84 4.98 1 98.25 205 ASN A N 1
ATOM 1568 C CA . ASN A 1 205 ? 1.117 7.965 3.533 1 98.25 205 ASN A CA 1
ATOM 1569 C C . ASN A 1 205 ? 1.038 9.43 3.102 1 98.25 205 ASN A C 1
ATOM 1571 O O . ASN A 1 205 ? 0.494 10.266 3.824 1 98.25 205 ASN A O 1
ATOM 1575 N N . ASN A 1 206 ? 1.557 9.688 1.897 1 96.25 206 ASN A N 1
ATOM 1576 C CA . ASN A 1 206 ? 1.429 10.992 1.261 1 96.25 206 ASN A CA 1
ATOM 1577 C C . ASN A 1 206 ? -0.026 11.32 0.932 1 96.25 206 ASN A C 1
ATOM 1579 O O . ASN A 1 206 ? -0.592 10.766 -0.012 1 96.25 206 ASN A O 1
ATOM 1583 N N . GLY A 1 207 ? -0.583 12.258 1.665 1 94.38 207 GLY A N 1
ATOM 1584 C CA . GLY A 1 207 ? -1.999 12.562 1.552 1 94.38 207 GLY A CA 1
ATOM 1585 C C . GLY A 1 207 ? -2.312 13.516 0.409 1 94.38 207 GLY A C 1
ATOM 1586 O O . GLY A 1 207 ? -3.451 13.961 0.266 1 94.38 207 GLY A O 1
ATOM 1587 N N . LEU A 1 208 ? -1.362 13.82 -0.423 1 91.31 208 LEU A N 1
ATOM 1588 C CA . LEU A 1 208 ? -1.57 14.812 -1.471 1 91.31 208 LEU A CA 1
ATOM 1589 C C . LEU A 1 208 ? -1.634 14.148 -2.844 1 91.31 208 LEU A C 1
ATOM 1591 O O . LEU A 1 208 ? -2.654 14.234 -3.531 1 91.31 208 LEU A O 1
ATOM 1595 N N . SER A 1 209 ? -0.567 13.391 -3.238 1 85.44 209 SER A N 1
ATOM 1596 C CA . SER A 1 209 ? -0.6 13.031 -4.652 1 85.44 209 SER A CA 1
ATOM 1597 C C . SER A 1 209 ? -0.104 11.609 -4.871 1 85.44 209 SER A C 1
ATOM 1599 O O . SER A 1 209 ? 0.412 11.281 -5.941 1 85.44 209 SER A O 1
ATOM 1601 N N . GLY A 1 210 ? -0.46 10.656 -3.83 1 84.38 210 GLY A N 1
ATOM 1602 C CA . GLY A 1 210 ? 0.072 9.492 -4.523 1 84.38 210 GLY A CA 1
ATOM 1603 C C . GLY A 1 210 ? 0.231 8.281 -3.625 1 84.38 210 GLY A C 1
ATOM 1604 O O . GLY A 1 210 ? 0.924 7.328 -3.979 1 84.38 210 GLY A O 1
ATOM 1605 N N . GLU A 1 211 ? -0.184 8.32 -2.426 1 95.62 211 GLU A N 1
ATOM 1606 C CA . GLU A 1 211 ? -0.071 7.129 -1.593 1 95.62 211 GLU A CA 1
ATOM 1607 C C . GLU A 1 211 ? -1.341 6.902 -0.779 1 95.62 211 GLU A C 1
ATOM 1609 O O . GLU A 1 211 ? -2.127 7.828 -0.571 1 95.62 211 GLU A O 1
ATOM 1614 N N . GLY A 1 212 ? -1.512 5.711 -0.398 1 97.75 212 GLY A N 1
ATOM 1615 C CA . GLY A 1 212 ? -2.557 5.371 0.555 1 97.75 212 GLY A CA 1
ATOM 1616 C C . GLY A 1 212 ? -3.898 5.105 -0.1 1 97.75 212 GLY A C 1
ATOM 1617 O O . GLY A 1 212 ? -3.963 4.797 -1.292 1 97.75 212 GLY A O 1
ATOM 1618 N N . PRO A 1 213 ? -5 5.188 0.662 1 98.56 213 PRO A N 1
ATOM 1619 C CA . PRO A 1 213 ? -6.352 4.973 0.133 1 98.56 213 PRO A CA 1
ATOM 1620 C C . PRO A 1 213 ? -6.801 6.086 -0.807 1 98.56 213 PRO A C 1
ATOM 1622 O O . PRO A 1 213 ? -6.324 7.219 -0.701 1 98.56 213 PRO A O 1
ATOM 1625 N N . TYR A 1 214 ? -7.645 5.688 -1.705 1 98.06 214 TYR A N 1
ATOM 1626 C CA . TYR A 1 214 ? -8.289 6.793 -2.402 1 98.06 214 TYR A CA 1
ATOM 1627 C C . TYR A 1 214 ? -9.258 7.527 -1.485 1 98.06 214 TYR A C 1
ATOM 1629 O O . TYR A 1 214 ? -9.664 6.996 -0.449 1 98.06 214 TYR A O 1
ATOM 1637 N N . THR A 1 215 ? -9.539 8.727 -1.82 1 97.56 215 THR A N 1
ATOM 1638 C CA . THR A 1 215 ? -10.266 9.648 -0.957 1 97.56 215 THR A CA 1
ATOM 1639 C C . THR A 1 215 ? -11.477 10.234 -1.688 1 97.56 215 THR A C 1
ATOM 1641 O O . THR A 1 215 ? -11.875 9.727 -2.74 1 97.56 215 THR A O 1
ATOM 1644 N N . PRO A 1 216 ? -12.102 11.148 -1.132 1 96.44 216 PRO A N 1
ATOM 1645 C CA . PRO A 1 216 ? -13.219 11.766 -1.846 1 96.44 216 PRO A CA 1
ATOM 1646 C C . PRO A 1 216 ? -12.805 12.383 -3.182 1 96.44 216 PRO A C 1
ATOM 1648 O O . PRO A 1 216 ? -13.586 12.375 -4.137 1 96.44 216 PRO A O 1
ATOM 1651 N N . GLU A 1 217 ? -11.5 12.82 -3.264 1 95.69 217 GLU A N 1
ATOM 1652 C CA . GLU A 1 217 ? -11.148 13.484 -4.516 1 95.69 217 GLU A CA 1
ATOM 1653 C C . GLU A 1 217 ? -9.82 12.984 -5.059 1 95.69 217 GLU A C 1
ATOM 1655 O O . GLU A 1 217 ? -9.414 13.352 -6.164 1 95.69 217 GLU A O 1
ATOM 1660 N N . ARG A 1 218 ? -9.109 12.203 -4.316 1 97.75 218 ARG A N 1
ATOM 1661 C CA . ARG A 1 218 ? -7.773 11.789 -4.73 1 97.75 218 ARG A CA 1
ATOM 1662 C C . ARG A 1 218 ? -7.723 10.289 -4.996 1 97.75 218 ARG A C 1
ATOM 1664 O O . ARG A 1 218 ? -8.453 9.516 -4.371 1 97.75 218 ARG A O 1
ATOM 1671 N N . ALA A 1 219 ? -6.832 9.844 -5.812 1 97.44 219 ALA A N 1
ATOM 1672 C CA . ALA A 1 219 ? -6.758 8.453 -6.254 1 97.44 219 ALA A CA 1
ATOM 1673 C C . ALA A 1 219 ? -6 7.594 -5.246 1 97.44 219 ALA A C 1
ATOM 1675 O O . ALA A 1 219 ? -6.234 6.387 -5.148 1 97.44 219 ALA A O 1
ATOM 1676 N N . GLY A 1 220 ? -5.059 8.219 -4.469 1 97.06 220 GLY A N 1
ATOM 1677 C CA . GLY A 1 220 ? -4.184 7.426 -3.619 1 97.06 220 GLY A CA 1
ATOM 1678 C C . GLY A 1 220 ? -3.145 6.641 -4.398 1 97.06 220 GLY A C 1
ATOM 1679 O O . GLY A 1 220 ? -2.555 7.156 -5.352 1 97.06 220 GLY A O 1
ATOM 1680 N N . THR A 1 221 ? -2.812 5.434 -3.898 1 97.69 221 THR A N 1
ATOM 1681 C CA . THR A 1 221 ? -1.867 4.555 -4.574 1 97.69 221 THR A CA 1
ATOM 1682 C C . THR A 1 221 ? -2.506 3.924 -5.812 1 97.69 221 THR A C 1
ATOM 1684 O O . THR A 1 221 ? -3.605 3.373 -5.734 1 97.69 221 THR A O 1
ATOM 1687 N N . VAL A 1 222 ? -1.858 4.035 -6.922 1 97.44 222 VAL A N 1
ATOM 1688 C CA . VAL A 1 222 ? -2.289 3.453 -8.188 1 97.44 222 VAL A CA 1
ATOM 1689 C C . VAL A 1 222 ? -1.217 2.498 -8.711 1 97.44 222 VAL A C 1
ATOM 1691 O O . VAL A 1 222 ? -0.021 2.742 -8.531 1 97.44 222 VAL A O 1
ATOM 1694 N N . PRO A 1 223 ? -1.628 1.334 -9.32 1 97.31 223 PRO A N 1
ATOM 1695 C CA . PRO A 1 223 ? -0.613 0.423 -9.852 1 97.31 223 PRO A CA 1
ATOM 1696 C C . PRO A 1 223 ? 0.392 1.127 -10.766 1 97.31 223 PRO A C 1
ATOM 1698 O O . PRO A 1 223 ? 0.001 1.76 -11.75 1 97.31 223 PRO A O 1
ATOM 1701 N N . ALA A 1 224 ? 1.671 0.965 -10.484 1 97.19 224 ALA A N 1
ATOM 1702 C CA . ALA A 1 224 ? 2.738 1.756 -11.094 1 97.19 224 ALA A CA 1
ATOM 1703 C C . ALA A 1 224 ? 2.807 1.519 -12.602 1 97.19 224 ALA A C 1
ATOM 1705 O O . ALA A 1 224 ? 2.867 2.471 -13.383 1 97.19 224 ALA A O 1
ATOM 1706 N N . GLY A 1 225 ? 2.803 0.255 -13.016 1 96.75 225 GLY A N 1
ATOM 1707 C CA . GLY A 1 225 ? 2.885 -0.053 -14.438 1 96.75 225 GLY A CA 1
ATOM 1708 C C . GLY A 1 225 ? 1.739 0.535 -15.242 1 96.75 225 GLY A C 1
ATOM 1709 O O . GLY A 1 225 ? 1.956 1.11 -16.312 1 96.75 225 GLY A O 1
ATOM 1710 N N . ASP A 1 226 ? 0.544 0.435 -14.711 1 96.38 226 ASP A N 1
ATOM 1711 C CA . ASP A 1 226 ? -0.635 0.972 -15.383 1 96.38 226 ASP A CA 1
ATOM 1712 C C . ASP A 1 226 ? -0.578 2.496 -15.461 1 96.38 226 ASP A C 1
ATOM 1714 O O . ASP A 1 226 ? -1.039 3.092 -16.438 1 96.38 226 ASP A O 1
ATOM 1718 N N . LEU A 1 227 ? -0.073 3.07 -14.43 1 96.44 227 LEU A N 1
ATOM 1719 C CA . LEU A 1 227 ? 0.047 4.523 -14.406 1 96.44 227 LEU A CA 1
ATOM 1720 C C . LEU A 1 227 ? 1.022 5.008 -15.477 1 96.44 227 LEU A C 1
ATOM 1722 O O . LEU A 1 227 ? 0.774 6.016 -16.141 1 96.44 227 LEU A O 1
ATOM 1726 N N . ILE A 1 228 ? 2.154 4.336 -15.609 1 96.31 228 ILE A N 1
ATOM 1727 C CA . ILE A 1 228 ? 3.113 4.664 -16.656 1 96.31 228 ILE A CA 1
ATOM 1728 C C . ILE A 1 228 ? 2.449 4.539 -18.031 1 96.31 228 ILE A C 1
ATOM 1730 O O . ILE A 1 228 ? 2.592 5.418 -18.875 1 96.31 228 ILE A O 1
ATOM 1734 N N . GLU A 1 229 ? 1.713 3.443 -18.219 1 95.31 229 GLU A N 1
ATOM 1735 C CA . GLU A 1 229 ? 1.011 3.242 -19.484 1 95.31 229 GLU A CA 1
ATOM 1736 C C . GLU A 1 229 ? 0.037 4.383 -19.766 1 95.31 229 GLU A C 1
ATOM 1738 O O . GLU A 1 229 ? -0.001 4.918 -20.875 1 95.31 229 GLU A O 1
ATOM 1743 N N . LEU A 1 230 ? -0.649 4.715 -18.781 1 95.31 230 LEU A N 1
ATOM 1744 C CA . LEU A 1 230 ? -1.614 5.801 -18.906 1 95.31 230 LEU A CA 1
ATOM 1745 C C . LEU A 1 230 ? -0.913 7.113 -19.234 1 95.31 230 LEU A C 1
ATOM 1747 O O . LEU A 1 230 ? -1.353 7.852 -20.125 1 95.31 230 LEU A O 1
ATOM 1751 N N . ALA A 1 231 ? 0.158 7.402 -18.5 1 95.25 231 ALA A N 1
ATOM 1752 C CA . ALA A 1 231 ? 0.88 8.664 -18.641 1 95.25 231 ALA A CA 1
ATOM 1753 C C . ALA A 1 231 ? 1.471 8.812 -20.031 1 95.25 231 ALA A C 1
ATOM 1755 O O . ALA A 1 231 ? 1.587 9.93 -20.562 1 95.25 231 ALA A O 1
ATOM 1756 N N . LEU A 1 232 ? 1.742 7.719 -20.688 1 94.94 232 LEU A N 1
ATOM 1757 C CA . LEU A 1 232 ? 2.49 7.793 -21.938 1 94.94 232 LEU A CA 1
ATOM 1758 C C . LEU A 1 232 ? 1.592 7.473 -23.125 1 94.94 232 LEU A C 1
ATOM 1760 O O . LEU A 1 232 ? 2.082 7.207 -24.234 1 94.94 232 LEU A O 1
ATOM 1764 N N . THR A 1 233 ? 0.32 7.391 -22.938 1 91.5 233 THR A N 1
ATOM 1765 C CA . THR A 1 233 ? -0.626 7.211 -24.031 1 91.5 233 THR A CA 1
ATOM 1766 C C . THR A 1 233 ? -0.559 8.383 -25.016 1 91.5 233 THR A C 1
ATOM 1768 O O . THR A 1 233 ? -0.935 8.258 -26.172 1 91.5 233 THR A O 1
ATOM 1771 N N . GLY A 1 234 ? -0.149 9.578 -24.531 1 91 234 GLY A N 1
ATOM 1772 C CA . GLY A 1 234 ? -0.164 10.797 -25.328 1 91 234 GLY A CA 1
ATOM 1773 C C . GLY A 1 234 ? -1.493 11.523 -25.266 1 91 234 GLY A C 1
ATOM 1774 O O . GLY A 1 234 ? -1.637 12.602 -25.844 1 91 234 GLY A O 1
ATOM 1775 N N . GLU A 1 235 ? -2.383 11 -24.484 1 94.31 235 GLU A N 1
ATOM 1776 C CA . GLU A 1 235 ? -3.734 11.547 -24.438 1 94.31 235 GLU A CA 1
ATOM 1777 C C . GLU A 1 235 ? -3.855 12.648 -23.391 1 94.31 235 GLU A C 1
ATOM 1779 O O . GLU A 1 235 ? -4.789 13.453 -23.422 1 94.31 235 GLU A O 1
ATOM 1784 N N . TYR A 1 236 ? -2.922 12.688 -22.453 1 95.06 236 TYR A N 1
ATOM 1785 C CA . TYR A 1 236 ? -3.041 13.609 -21.328 1 95.06 236 TYR A CA 1
ATOM 1786 C C . TYR A 1 236 ? -1.76 14.406 -21.141 1 95.06 236 TYR A C 1
ATOM 1788 O O . TYR A 1 236 ? -0.659 13.883 -21.297 1 95.06 236 TYR A O 1
ATOM 1796 N N . THR A 1 237 ? -1.958 15.648 -20.766 1 95.31 237 THR A N 1
ATOM 1797 C CA . THR A 1 237 ? -0.824 16.438 -20.312 1 95.31 237 THR A CA 1
ATOM 1798 C C . THR A 1 237 ? -0.451 16.094 -18.875 1 95.31 237 THR A C 1
ATOM 1800 O O . THR A 1 237 ? -1.216 15.414 -18.172 1 95.31 237 THR A O 1
ATOM 1803 N N . LYS A 1 238 ? 0.721 16.484 -18.5 1 95.06 238 LYS A N 1
ATOM 1804 C CA . LYS A 1 238 ? 1.163 16.281 -17.125 1 95.06 238 LYS A CA 1
ATOM 1805 C C . LYS A 1 238 ? 0.153 16.844 -16.125 1 95.06 238 LYS A C 1
ATOM 1807 O O . LYS A 1 238 ? -0.212 16.188 -15.156 1 95.06 238 LYS A O 1
ATOM 1812 N N . ASP A 1 239 ? -0.293 18.031 -16.375 1 95.44 239 ASP A N 1
ATOM 1813 C CA . ASP A 1 239 ? -1.239 18.703 -15.484 1 95.44 239 ASP A CA 1
ATOM 1814 C C . ASP A 1 239 ? -2.549 17.922 -15.391 1 95.44 239 ASP A C 1
ATOM 1816 O O . ASP A 1 239 ? -3.139 17.812 -14.312 1 95.44 239 ASP A O 1
ATOM 1820 N N . GLN A 1 240 ? -3.01 17.453 -16.484 1 96 240 GLN A N 1
ATOM 1821 C CA . GLN A 1 240 ? -4.238 16.672 -16.516 1 96 240 GLN A CA 1
ATOM 1822 C C . GLN A 1 240 ? -4.086 15.391 -15.695 1 96 240 GLN A C 1
ATOM 1824 O O . GLN A 1 240 ? -4.988 15.023 -14.938 1 96 240 GLN A O 1
ATOM 1829 N N . LEU A 1 241 ? -2.955 14.734 -15.867 1 96.5 241 LEU A N 1
ATOM 1830 C CA . LEU A 1 241 ? -2.703 13.5 -15.125 1 96.5 241 LEU A CA 1
ATOM 1831 C C . LEU A 1 241 ? -2.635 13.766 -13.625 1 96.5 241 LEU A C 1
ATOM 1833 O O . LEU A 1 241 ? -3.193 13.008 -12.836 1 96.5 241 LEU A O 1
ATOM 1837 N N . LEU A 1 242 ? -1.964 14.844 -13.297 1 96.19 242 LEU A N 1
ATOM 1838 C CA . LEU A 1 242 ? -1.871 15.188 -11.883 1 96.19 242 LEU A CA 1
ATOM 1839 C C . LEU A 1 242 ? -3.246 15.516 -11.312 1 96.19 242 LEU A C 1
ATOM 1841 O O . LEU A 1 242 ? -3.553 15.164 -10.172 1 96.19 242 LEU A O 1
ATOM 1845 N N . LYS A 1 243 ? -4.082 16.188 -12.055 1 95.44 243 LYS A N 1
ATOM 1846 C CA . LYS A 1 243 ? -5.445 16.484 -11.633 1 95.44 243 LYS A CA 1
ATOM 1847 C C . LYS A 1 243 ? -6.262 15.203 -11.469 1 95.44 243 LYS A C 1
ATOM 1849 O O . LYS A 1 243 ? -7.109 15.109 -10.578 1 95.44 243 LYS A O 1
ATOM 1854 N N . MET A 1 244 ? -6.059 14.258 -12.344 1 95.94 244 MET A N 1
ATOM 1855 C CA . MET A 1 244 ? -6.73 12.969 -12.219 1 95.94 244 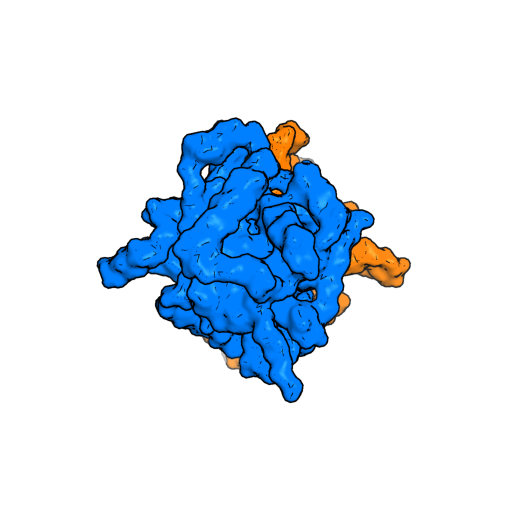MET A CA 1
ATOM 1856 C C . MET A 1 244 ? -6.398 12.312 -10.883 1 95.94 244 MET A C 1
ATOM 1858 O O . MET A 1 244 ? -7.25 11.656 -10.273 1 95.94 244 MET A O 1
ATOM 1862 N N . LEU A 1 245 ? -5.172 12.5 -10.422 1 97 245 LEU A N 1
ATOM 1863 C CA . LEU A 1 245 ? -4.719 11.898 -9.172 1 97 245 LEU A CA 1
ATOM 1864 C C . LEU A 1 245 ? -5.23 12.688 -7.973 1 97 245 LEU A C 1
ATOM 1866 O O . LEU A 1 245 ? -5.57 12.109 -6.941 1 97 245 LEU A O 1
ATOM 1870 N N . THR A 1 246 ? -5.395 14.055 -8.133 1 96.62 246 THR A N 1
ATOM 1871 C CA . THR A 1 246 ? -5.492 14.875 -6.934 1 96.62 246 THR A CA 1
ATOM 1872 C C . THR A 1 246 ? -6.895 15.469 -6.797 1 96.62 246 THR A C 1
ATOM 1874 O O . THR A 1 246 ? -7.289 15.898 -5.711 1 96.62 246 THR A O 1
ATOM 1877 N N . THR A 1 247 ? -7.695 15.547 -7.887 1 95.06 247 THR A N 1
ATOM 1878 C CA . THR A 1 247 ? -8.984 16.234 -7.812 1 95.06 247 THR A CA 1
ATOM 1879 C C . THR A 1 247 ? -10.078 15.398 -8.484 1 95.06 247 THR A C 1
ATOM 1881 O O . THR A 1 247 ? -11.266 15.633 -8.258 1 95.06 247 THR A O 1
ATOM 1884 N N . LYS A 1 248 ? -9.68 14.461 -9.281 1 95.88 248 LYS A N 1
ATOM 1885 C CA . LYS A 1 248 ? -10.656 13.695 -10.039 1 95.88 248 LYS A CA 1
ATOM 1886 C C . LYS A 1 248 ? -10.531 12.203 -9.758 1 95.88 248 LYS A C 1
ATOM 1888 O O . LYS A 1 248 ? -10.828 11.367 -10.617 1 95.88 248 LYS A O 1
ATOM 1893 N N . GLY A 1 249 ? -9.953 11.875 -8.633 1 96.31 249 GLY A N 1
ATOM 1894 C CA . GLY A 1 249 ? -9.898 10.5 -8.18 1 96.31 249 GLY A CA 1
ATOM 1895 C C . GLY A 1 249 ? -10.953 10.172 -7.141 1 96.31 249 GLY A C 1
ATOM 1896 O O . GLY A 1 249 ? -11.836 10.984 -6.863 1 96.31 249 GLY A O 1
ATOM 1897 N N . GLY A 1 250 ? -10.922 8.992 -6.648 1 97.19 250 GLY A N 1
ATOM 1898 C CA . GLY A 1 250 ? -11.789 8.57 -5.555 1 97.19 250 GLY A CA 1
ATOM 1899 C C . GLY A 1 250 ? -13.258 8.734 -5.867 1 97.19 250 GLY A C 1
ATOM 1900 O O . GLY A 1 250 ? -13.711 8.391 -6.961 1 97.19 250 GLY A O 1
ATOM 1901 N N . PHE A 1 251 ? -14.016 9.266 -4.938 1 97.81 251 PHE A N 1
ATOM 1902 C CA . PHE A 1 251 ? -15.453 9.461 -5.105 1 97.81 251 PHE A CA 1
ATOM 1903 C C . PHE A 1 251 ? -15.734 10.328 -6.328 1 97.81 251 PHE A C 1
ATOM 1905 O O . PHE A 1 251 ? -16.625 10.016 -7.125 1 97.81 251 PHE A O 1
ATOM 1912 N N . MET A 1 252 ? -14.992 11.406 -6.461 1 97.56 252 MET A N 1
ATOM 1913 C CA . MET A 1 252 ? -15.188 12.312 -7.582 1 97.56 252 MET A CA 1
ATOM 1914 C C . MET A 1 252 ? -15 11.594 -8.914 1 97.56 252 MET A C 1
ATOM 1916 O O . MET A 1 252 ? -15.781 11.789 -9.844 1 97.56 252 MET A O 1
ATOM 1920 N N . GLY A 1 253 ? -14 10.797 -8.984 1 97.31 253 GLY A N 1
ATOM 1921 C CA . GLY A 1 253 ? -13.727 10.078 -10.211 1 97.31 253 GLY A CA 1
ATOM 1922 C C . GLY A 1 253 ? -14.758 9.008 -10.516 1 97.31 253 GLY A C 1
ATOM 1923 O O . GLY A 1 253 ? -15.203 8.875 -11.664 1 97.31 253 GLY A O 1
ATOM 1924 N N . TYR A 1 254 ? -15.172 8.242 -9.516 1 98 254 TYR A N 1
ATOM 1925 C CA . TYR A 1 254 ? -16.031 7.078 -9.703 1 98 254 TYR A CA 1
ATOM 1926 C C . TYR A 1 254 ? -17.5 7.496 -9.797 1 98 254 TYR A C 1
ATOM 1928 O O . TYR A 1 254 ? -18.266 6.902 -10.547 1 98 254 TYR A O 1
ATOM 1936 N N . LEU A 1 255 ? -17.859 8.523 -8.961 1 97.88 255 LEU A N 1
ATOM 1937 C CA . LEU A 1 255 ? -19.281 8.789 -8.766 1 97.88 255 LEU A CA 1
ATOM 1938 C C . LEU A 1 255 ? -19.656 10.195 -9.234 1 97.88 255 LEU A C 1
ATOM 1940 O O . LEU A 1 255 ? -20.828 10.555 -9.266 1 97.88 255 LEU A O 1
ATOM 1944 N N . GLY A 1 256 ? -18.656 11.039 -9.539 1 97.12 256 GLY A N 1
ATOM 1945 C CA . GLY A 1 256 ? -18.906 12.383 -10.039 1 97.12 256 GLY A CA 1
ATOM 1946 C C . GLY A 1 256 ? -19.172 13.391 -8.938 1 97.12 256 GLY A C 1
ATOM 1947 O O . GLY A 1 256 ? -19.625 14.508 -9.203 1 97.12 256 GLY A O 1
ATOM 1948 N N . THR A 1 257 ? -19.016 12.914 -7.66 1 95.81 257 THR A N 1
ATOM 1949 C CA . THR A 1 257 ? -19.203 13.812 -6.527 1 95.81 257 THR A CA 1
ATOM 1950 C C . THR A 1 257 ? -18.297 13.43 -5.367 1 95.81 257 THR A C 1
ATOM 1952 O O . THR A 1 257 ? -17.922 12.258 -5.223 1 95.81 257 THR A O 1
ATOM 1955 N N . ASN A 1 258 ? -17.844 14.438 -4.629 1 94.12 258 ASN A N 1
ATOM 1956 C CA . ASN A 1 258 ? -17.062 14.195 -3.422 1 94.12 258 ASN A CA 1
ATOM 1957 C C . ASN A 1 258 ? -17.875 14.516 -2.162 1 94.12 258 ASN A C 1
ATOM 1959 O O . ASN A 1 258 ? -17.312 14.547 -1.062 1 94.12 258 ASN A O 1
ATOM 1963 N N . ASP A 1 259 ? -19.188 14.742 -2.354 1 90.69 259 ASP A N 1
ATOM 1964 C CA . ASP A 1 259 ? -20.062 15.055 -1.226 1 90.69 259 ASP A CA 1
ATOM 1965 C C . ASP A 1 259 ? -20.531 13.781 -0.522 1 90.69 259 ASP A C 1
ATOM 1967 O O . ASP A 1 259 ? -21.375 13.055 -1.043 1 90.69 259 ASP A O 1
ATOM 1971 N N . GLY A 1 260 ? -20.031 13.617 0.679 1 87.88 260 GLY A N 1
ATOM 1972 C CA . GLY A 1 260 ? -20.359 12.422 1.448 1 87.88 260 GLY A CA 1
ATOM 1973 C C . GLY A 1 260 ? -21.844 12.273 1.725 1 87.88 260 GLY A C 1
ATOM 1974 O O . GLY A 1 260 ? -22.344 11.148 1.798 1 87.88 260 GLY A O 1
ATOM 1975 N N . ARG A 1 261 ? -22.562 13.328 1.841 1 87.81 261 ARG A N 1
ATOM 1976 C CA . ARG A 1 261 ? -23.984 13.297 2.115 1 87.81 261 ARG A CA 1
ATOM 1977 C C . ARG A 1 261 ? -24.766 12.766 0.912 1 87.81 261 ARG A C 1
ATOM 1979 O O . ARG A 1 261 ? -25.688 11.961 1.062 1 87.81 261 ARG A O 1
ATOM 1986 N N . LEU A 1 262 ? -24.344 13.258 -0.21 1 92.94 262 LEU A N 1
ATOM 1987 C CA . LEU A 1 262 ? -24.984 12.789 -1.433 1 92.94 262 LEU A CA 1
ATOM 1988 C C . LEU A 1 262 ? -24.734 11.297 -1.637 1 92.94 262 LEU A C 1
ATOM 1990 O O . LEU A 1 262 ? -25.641 10.562 -2.041 1 92.94 262 LEU A O 1
ATOM 1994 N N . ILE A 1 263 ? -23.562 10.875 -1.357 1 95.44 263 ILE A N 1
ATOM 1995 C CA . ILE A 1 263 ? -23.203 9.477 -1.536 1 95.44 263 ILE A CA 1
ATOM 1996 C C . ILE A 1 263 ? -23.984 8.609 -0.557 1 95.44 263 ILE A C 1
ATOM 1998 O O . ILE A 1 263 ? -24.5 7.551 -0.929 1 95.44 263 ILE A O 1
ATOM 2002 N N . ALA A 1 264 ? -24.094 9.055 0.678 1 91.75 264 ALA A N 1
ATOM 2003 C CA . ALA A 1 264 ? -24.875 8.336 1.683 1 91.75 264 ALA A CA 1
ATOM 2004 C C . ALA A 1 264 ? -26.344 8.195 1.244 1 91.75 264 ALA A C 1
ATOM 2006 O O . ALA A 1 264 ? -26.953 7.141 1.437 1 91.75 264 ALA A O 1
ATOM 2007 N N . ASP A 1 265 ? -26.844 9.242 0.712 1 94.81 265 ASP A N 1
ATOM 2008 C CA . ASP A 1 265 ? -28.219 9.219 0.222 1 94.81 265 ASP A CA 1
ATOM 2009 C C . ASP A 1 265 ? -28.375 8.203 -0.905 1 94.81 265 ASP A C 1
ATOM 2011 O O . ASP A 1 265 ? -29.391 7.496 -0.966 1 94.81 265 ASP A O 1
ATOM 2015 N N . ARG A 1 266 ? -27.422 8.188 -1.803 1 96.31 266 ARG A N 1
ATOM 2016 C CA . ARG A 1 266 ? -27.453 7.211 -2.889 1 96.31 266 ARG A CA 1
ATOM 2017 C C . ARG A 1 266 ? -27.438 5.785 -2.348 1 96.31 266 ARG A C 1
ATOM 2019 O O . ARG A 1 266 ? -28.188 4.926 -2.82 1 96.31 266 ARG A O 1
ATOM 2026 N N . ILE A 1 267 ? -26.641 5.551 -1.403 1 96.31 267 ILE A N 1
ATOM 2027 C CA . ILE A 1 267 ? -26.531 4.227 -0.803 1 96.31 267 ILE A CA 1
ATOM 2028 C C . ILE A 1 267 ? -27.859 3.844 -0.144 1 96.31 267 ILE A C 1
ATOM 2030 O O . ILE A 1 267 ? -28.344 2.723 -0.316 1 96.31 267 ILE A O 1
ATOM 2034 N N . LYS A 1 268 ? -28.422 4.766 0.561 1 95.75 268 LYS A N 1
ATOM 2035 C CA . LYS A 1 268 ? -29.703 4.523 1.224 1 95.75 268 LYS A CA 1
ATOM 2036 C C . LYS A 1 268 ? -30.797 4.188 0.211 1 95.75 268 LYS A C 1
ATOM 2038 O O . LYS A 1 268 ? -31.703 3.41 0.507 1 95.75 268 LYS A O 1
ATOM 2043 N N . LYS A 1 269 ? -30.672 4.742 -0.921 1 97.31 269 LYS A N 1
ATOM 2044 C CA . LYS A 1 269 ? -31.656 4.535 -1.972 1 97.31 269 LYS A CA 1
ATOM 2045 C C . LYS A 1 269 ? -31.359 3.27 -2.77 1 97.31 269 LYS A C 1
ATOM 2047 O O . LYS A 1 269 ? -32.031 2.992 -3.771 1 97.31 269 LYS A O 1
ATOM 2052 N N . GLY A 1 270 ? -30.297 2.605 -2.467 1 96.88 270 GLY A N 1
ATOM 2053 C CA . GLY A 1 270 ? -30.047 1.293 -3.043 1 96.88 270 GLY A CA 1
ATOM 2054 C C . GLY A 1 270 ? -29.031 1.312 -4.164 1 96.88 270 GLY A C 1
ATOM 2055 O O . GLY A 1 270 ? -28.891 0.331 -4.898 1 96.88 270 GLY A O 1
ATOM 2056 N N . ASP A 1 271 ? -28.359 2.393 -4.367 1 97.31 271 ASP A N 1
ATOM 2057 C CA . ASP A 1 271 ? -27.312 2.482 -5.383 1 97.31 271 ASP A CA 1
ATOM 2058 C C . ASP A 1 271 ? -26.125 1.584 -5.031 1 97.31 271 ASP A C 1
ATOM 2060 O O . ASP A 1 271 ? -25.234 1.986 -4.281 1 97.31 271 ASP A O 1
ATOM 2064 N N . GLN A 1 272 ? -25.984 0.481 -5.727 1 97.19 272 GLN A N 1
ATOM 2065 C CA . GLN A 1 272 ? -24.984 -0.528 -5.414 1 97.19 272 GLN A CA 1
ATOM 2066 C C . GLN A 1 272 ? -23.578 -0.059 -5.824 1 97.19 272 GLN A C 1
ATOM 2068 O O . GLN A 1 272 ? -22.594 -0.383 -5.16 1 97.19 272 GLN A O 1
ATOM 2073 N N . GLU A 1 273 ? -23.547 0.667 -6.895 1 96.75 273 GLU A N 1
ATOM 2074 C CA . GLU A 1 273 ? -22.266 1.197 -7.328 1 96.75 273 GLU A CA 1
ATOM 2075 C C . GLU A 1 273 ? -21.672 2.129 -6.273 1 96.75 273 GLU A C 1
ATOM 2077 O O . GLU A 1 273 ? -20.484 2 -5.914 1 96.75 273 GLU A O 1
ATOM 2082 N N . ALA A 1 274 ? -22.5 3.045 -5.789 1 97.56 274 ALA A N 1
ATOM 2083 C CA . ALA A 1 274 ? -22.047 3.965 -4.742 1 97.56 274 ALA A CA 1
ATOM 2084 C C . ALA A 1 274 ? -21.625 3.207 -3.49 1 97.56 274 ALA A C 1
ATOM 2086 O O . ALA A 1 274 ? -20.625 3.564 -2.852 1 97.56 274 ALA A O 1
ATOM 2087 N N . ARG A 1 275 ? -22.359 2.201 -3.172 1 97.62 275 ARG A N 1
ATOM 2088 C CA . ARG A 1 275 ? -22.062 1.41 -1.984 1 97.62 275 ARG A CA 1
ATOM 2089 C C . ARG A 1 275 ? -20.688 0.738 -2.111 1 97.62 275 ARG A C 1
ATOM 2091 O O . ARG A 1 275 ? -19.891 0.776 -1.18 1 97.62 275 ARG A O 1
ATOM 2098 N N . VAL A 1 276 ? -20.406 0.132 -3.281 1 98.06 276 VAL A N 1
ATOM 2099 C CA . VAL A 1 276 ? -19.156 -0.581 -3.512 1 98.06 276 VAL A CA 1
ATOM 2100 C C . VAL A 1 276 ? -17.984 0.398 -3.451 1 98.06 276 VAL A C 1
ATOM 2102 O O . VAL A 1 276 ? -16.953 0.106 -2.842 1 98.06 276 VAL A O 1
ATOM 2105 N N . ILE A 1 277 ? -18.172 1.563 -4.035 1 98.25 277 ILE A N 1
ATOM 2106 C CA . ILE A 1 277 ? -17.109 2.564 -4.059 1 98.25 277 ILE A CA 1
ATOM 2107 C C . ILE A 1 277 ? -16.875 3.098 -2.646 1 98.25 277 ILE A C 1
ATOM 2109 O O . ILE A 1 277 ? -15.727 3.289 -2.232 1 98.25 277 ILE A O 1
ATOM 2113 N N . PHE A 1 278 ? -17.984 3.297 -1.88 1 98.25 278 PHE A N 1
ATOM 2114 C CA . PHE A 1 278 ? -17.891 3.742 -0.494 1 98.25 278 PHE A CA 1
ATOM 2115 C C . PHE A 1 278 ? -17.172 2.709 0.359 1 98.25 278 PHE A C 1
ATOM 2117 O O . PHE A 1 278 ? -16.219 3.041 1.076 1 98.25 278 PHE A O 1
ATOM 2124 N N . GLU A 1 279 ? -17.547 1.482 0.234 1 98.44 279 GLU A N 1
ATOM 2125 C CA . GLU A 1 279 ? -16.938 0.395 0.988 1 98.44 279 GLU A CA 1
ATOM 2126 C C . GLU A 1 279 ? -15.477 0.203 0.588 1 98.44 279 GLU A C 1
ATOM 2128 O O . GLU A 1 279 ? -14.641 -0.167 1.418 1 98.44 279 GLU A O 1
ATOM 2133 N N . GLY A 1 280 ? -15.25 0.461 -0.705 1 98.69 280 GLY A N 1
ATOM 2134 C CA . GLY A 1 280 ? -13.875 0.385 -1.179 1 98.69 280 GLY A CA 1
ATOM 2135 C C . GLY A 1 280 ? -12.945 1.35 -0.467 1 98.69 280 GLY A C 1
ATOM 2136 O O . GLY A 1 280 ? -11.805 1.005 -0.16 1 98.69 280 GLY A O 1
ATOM 2137 N N . MET A 1 281 ? -13.414 2.535 -0.209 1 98.5 281 MET A N 1
ATOM 2138 C CA . MET A 1 281 ? -12.602 3.504 0.52 1 98.5 281 MET A CA 1
ATOM 2139 C C . MET A 1 281 ? -12.328 3.025 1.941 1 98.5 281 MET A C 1
ATOM 2141 O O . MET A 1 281 ? -11.203 3.139 2.434 1 98.5 281 MET A O 1
ATOM 2145 N N . VAL A 1 282 ? -13.359 2.492 2.58 1 98.69 282 VAL A N 1
ATOM 2146 C CA . VAL A 1 282 ? -13.195 1.93 3.918 1 98.69 282 VAL A CA 1
ATOM 2147 C C . VAL A 1 282 ? -12.172 0.797 3.881 1 98.69 282 VAL A C 1
ATOM 2149 O O . VAL A 1 282 ? -11.289 0.719 4.742 1 98.69 282 VAL A O 1
ATOM 2152 N N . TYR A 1 283 ? -12.336 -0.025 2.855 1 98.88 283 TYR A N 1
ATOM 2153 C CA . TYR A 1 283 ? -11.477 -1.188 2.658 1 98.88 283 TYR A CA 1
ATOM 2154 C C . TYR A 1 283 ? -10.016 -0.776 2.562 1 98.88 283 TYR A C 1
ATOM 2156 O O . TYR A 1 283 ? -9.164 -1.318 3.273 1 98.88 283 TYR A O 1
ATOM 2164 N N . GLN A 1 284 ? -9.672 0.184 1.744 1 98.88 284 GLN A N 1
ATOM 2165 C CA . GLN A 1 284 ? -8.297 0.627 1.55 1 98.88 284 GLN A CA 1
ATOM 2166 C C . GLN A 1 284 ? -7.781 1.372 2.777 1 98.88 284 GLN A C 1
ATOM 2168 O O . GLN A 1 284 ? -6.602 1.27 3.123 1 98.88 284 GLN A O 1
ATOM 2173 N N . THR A 1 285 ? -8.633 2.137 3.422 1 98.88 285 THR A N 1
ATOM 2174 C CA . THR A 1 285 ? -8.242 2.805 4.66 1 98.88 285 THR A CA 1
ATOM 2175 C C . THR A 1 285 ? -7.863 1.783 5.727 1 98.88 285 THR A C 1
ATOM 2177 O O . THR A 1 285 ? -6.844 1.935 6.406 1 98.88 285 THR A O 1
ATOM 2180 N N . ALA A 1 286 ? -8.703 0.749 5.867 1 98.94 286 ALA A N 1
ATOM 2181 C CA . ALA A 1 286 ? -8.414 -0.319 6.82 1 98.94 286 ALA A CA 1
ATOM 2182 C C . ALA A 1 286 ? -7.082 -0.991 6.516 1 98.94 286 ALA A C 1
ATOM 2184 O O . ALA A 1 286 ? -6.301 -1.281 7.426 1 98.94 286 ALA A O 1
ATOM 2185 N N . LYS A 1 287 ? -6.84 -1.275 5.258 1 98.94 287 LYS A N 1
ATOM 2186 C CA . LYS A 1 287 ? -5.574 -1.888 4.871 1 98.94 287 LYS A CA 1
ATOM 2187 C C . LYS A 1 287 ? -4.391 -1.022 5.301 1 98.94 287 LYS A C 1
ATOM 2189 O O . LYS A 1 287 ? -3.363 -1.541 5.742 1 98.94 287 LYS A O 1
ATOM 2194 N N . GLU A 1 288 ? -4.547 0.3 5.133 1 98.88 288 GLU A N 1
ATOM 2195 C CA . GLU A 1 288 ? -3.49 1.209 5.559 1 98.88 288 GLU A CA 1
ATOM 2196 C C . GLU A 1 288 ? -3.291 1.153 7.07 1 98.88 288 GLU A C 1
ATOM 2198 O O . GLU A 1 288 ? -2.16 1.213 7.555 1 98.88 288 GLU A O 1
ATOM 2203 N N . VAL A 1 289 ? -4.383 1.027 7.824 1 98.94 289 VAL A N 1
ATOM 2204 C CA . VAL A 1 289 ? -4.297 0.866 9.273 1 98.94 289 VAL A CA 1
ATOM 2205 C C . VAL A 1 289 ? -3.531 -0.411 9.602 1 98.94 289 VAL A C 1
ATOM 2207 O O . VAL A 1 289 ? -2.664 -0.411 10.484 1 98.94 289 VAL A O 1
ATOM 2210 N N . GLY A 1 290 ? -3.824 -1.525 8.914 1 98.94 290 GLY A N 1
ATOM 2211 C CA . GLY A 1 290 ? -3.086 -2.764 9.094 1 98.94 290 GLY A CA 1
ATOM 2212 C C . GLY A 1 290 ? -1.594 -2.607 8.867 1 98.94 290 GLY A C 1
ATOM 2213 O O . GLY A 1 290 ? -0.784 -3.094 9.656 1 98.94 290 GLY A O 1
ATOM 2214 N N . ALA A 1 291 ? -1.252 -1.939 7.77 1 98.94 291 ALA A N 1
ATOM 2215 C CA . ALA A 1 291 ? 0.156 -1.695 7.465 1 98.94 291 ALA A CA 1
ATOM 2216 C C . ALA A 1 291 ? 0.839 -0.939 8.602 1 98.94 291 ALA A C 1
ATOM 2218 O O . ALA A 1 291 ? 1.948 -1.291 9.008 1 98.94 291 ALA A O 1
ATOM 2219 N N . MET A 1 292 ? 0.162 0.111 9.141 1 98.94 292 MET A N 1
ATOM 2220 C CA . MET A 1 292 ? 0.761 0.926 10.195 1 98.94 292 MET A CA 1
ATOM 2221 C C . MET A 1 292 ? 0.866 0.14 11.492 1 98.94 292 MET A C 1
ATOM 2223 O O . MET A 1 292 ? 1.767 0.382 12.297 1 98.94 292 MET A O 1
ATOM 2227 N N . SER A 1 293 ? -0.051 -0.809 11.711 1 98.94 293 SER A N 1
ATOM 2228 C CA . SER A 1 293 ? 0.023 -1.623 12.922 1 98.94 293 SER A CA 1
ATOM 2229 C C . SER A 1 293 ? 1.306 -2.447 12.953 1 98.94 293 SER A C 1
ATOM 2231 O O . SER A 1 293 ? 1.906 -2.627 14.016 1 98.94 293 SER A O 1
ATOM 2233 N N . VAL A 1 294 ? 1.759 -2.898 11.789 1 98.81 294 VAL A N 1
ATOM 2234 C CA . VAL A 1 294 ? 2.977 -3.699 11.703 1 98.81 294 VAL A CA 1
ATOM 2235 C C . VAL A 1 294 ? 4.199 -2.799 11.852 1 98.81 294 VAL A C 1
ATOM 2237 O O . VAL A 1 294 ? 5.219 -3.213 12.414 1 98.81 294 VAL A O 1
ATOM 2240 N N . VAL A 1 295 ? 4.086 -1.559 11.383 1 98.88 295 VAL A N 1
ATOM 2241 C CA . VAL A 1 295 ? 5.145 -0.579 11.602 1 98.88 295 VAL A CA 1
ATOM 2242 C C . VAL A 1 295 ? 5.441 -0.454 13.094 1 98.88 295 VAL A C 1
ATOM 2244 O O . VAL A 1 295 ? 6.598 -0.295 13.492 1 98.88 295 VAL A O 1
ATOM 2247 N N . LEU A 1 296 ? 4.363 -0.614 13.906 1 98.88 296 LEU A N 1
ATOM 2248 C CA . LEU A 1 296 ? 4.484 -0.518 15.359 1 98.88 296 LEU A CA 1
ATOM 2249 C C . LEU A 1 296 ? 4.633 -1.9 15.984 1 98.88 296 LEU A C 1
ATOM 2251 O O . LEU A 1 296 ? 4.527 -2.051 17.203 1 98.88 296 LEU A O 1
ATOM 2255 N N . SER A 1 297 ? 4.816 -2.965 15.188 1 98.44 297 SER A N 1
ATOM 2256 C CA . SER A 1 297 ? 5.027 -4.355 15.578 1 98.44 297 SER A CA 1
ATOM 2257 C C . SER A 1 297 ? 3.902 -4.852 16.484 1 98.44 297 SER A C 1
ATOM 2259 O O . SER A 1 297 ? 4.145 -5.609 17.422 1 98.44 297 SER A O 1
ATOM 2261 N N . GLY A 1 298 ? 2.686 -4.301 16.281 1 98.69 298 GLY A N 1
ATOM 2262 C CA . GLY A 1 298 ? 1.518 -4.746 17.031 1 98.69 298 GLY A CA 1
ATOM 2263 C C . GLY A 1 298 ? 1.346 -4.035 18.359 1 98.69 298 GLY A C 1
ATOM 2264 O O . GLY A 1 298 ? 0.337 -4.219 19.047 1 98.69 298 GLY A O 1
ATOM 2265 N N . GLU A 1 299 ? 2.33 -3.246 18.734 1 98.75 299 GLU A N 1
ATOM 2266 C CA . GLU A 1 299 ? 2.225 -2.473 19.969 1 98.75 299 GLU A CA 1
ATOM 2267 C C . GLU A 1 299 ? 1.452 -1.177 19.734 1 98.75 299 GLU A C 1
ATOM 2269 O O . GLU A 1 299 ? 2.045 -0.099 19.656 1 98.75 299 GLU A O 1
ATOM 2274 N N . VAL A 1 300 ? 0.148 -1.271 19.703 1 98.94 300 VAL A N 1
ATOM 2275 C CA . VAL A 1 300 ? -0.737 -0.149 19.406 1 98.94 300 VAL A CA 1
ATOM 2276 C C . VAL A 1 300 ? -1.638 0.125 20.609 1 98.94 300 VAL A C 1
ATOM 2278 O O . VAL A 1 300 ? -2.445 -0.724 21 1 98.94 300 VAL A O 1
ATOM 2281 N N . ASP A 1 301 ? -1.498 1.313 21.188 1 98.94 301 ASP A N 1
ATOM 2282 C CA . ASP A 1 301 ? -2.318 1.677 22.344 1 98.94 301 ASP A CA 1
ATOM 2283 C C . ASP A 1 301 ? -3.748 2.004 21.922 1 98.94 301 ASP A C 1
ATOM 2285 O O . ASP A 1 301 ? -4.703 1.68 22.625 1 98.94 301 ASP A O 1
ATOM 2289 N N . ALA A 1 302 ? -3.896 2.635 20.766 1 98.94 302 ALA A N 1
ATOM 2290 C CA . ALA A 1 302 ? -5.211 3.012 20.266 1 98.94 302 ALA A CA 1
ATOM 2291 C C . ALA A 1 302 ? -5.133 3.383 18.781 1 98.94 302 ALA A C 1
ATOM 2293 O O . ALA A 1 302 ? -4.059 3.701 18.266 1 98.94 302 ALA A O 1
ATOM 2294 N N . ILE A 1 303 ? -6.199 3.229 18.141 1 98.94 303 ILE A N 1
ATOM 2295 C CA . ILE A 1 303 ? -6.43 3.803 16.812 1 98.94 303 ILE A CA 1
ATOM 2296 C C . ILE A 1 303 ? -7.34 5.023 16.938 1 98.94 303 ILE A C 1
ATOM 2298 O O . ILE A 1 303 ? -8.469 4.922 17.422 1 98.94 303 ILE A O 1
ATOM 2302 N N . ALA A 1 304 ? -6.875 6.172 16.531 1 98.94 304 ALA A N 1
ATOM 2303 C CA . ALA A 1 304 ? -7.652 7.406 16.625 1 98.94 304 ALA A CA 1
ATOM 2304 C C . ALA A 1 304 ? -8.117 7.859 15.242 1 98.94 304 ALA A C 1
ATOM 2306 O O . ALA A 1 304 ? -7.301 8.023 14.328 1 98.94 304 ALA A O 1
ATOM 2307 N N . VAL A 1 305 ? -9.383 8.031 15.086 1 98.88 305 VAL A N 1
ATOM 2308 C CA . VAL A 1 305 ? -9.969 8.43 13.805 1 98.88 305 VAL A CA 1
ATOM 2309 C C . VAL A 1 305 ? -10.492 9.859 13.898 1 98.88 305 VAL A C 1
ATOM 2311 O O . VAL A 1 305 ? -11.18 10.211 14.859 1 98.88 305 VAL A O 1
ATOM 2314 N N . THR A 1 306 ? -10.102 10.672 12.953 1 98.44 306 THR A N 1
ATOM 2315 C CA . THR A 1 306 ? -10.508 12.07 12.938 1 98.44 306 THR A CA 1
ATOM 2316 C C . THR A 1 306 ? -10.781 12.539 11.508 1 98.44 306 THR A C 1
ATOM 2318 O O . THR A 1 306 ? -10.898 11.719 10.594 1 98.44 306 THR A O 1
ATOM 2321 N N . GLY A 1 307 ? -11.016 13.836 11.32 1 96.19 307 GLY A N 1
ATOM 2322 C CA . GLY A 1 307 ? -11.367 14.375 10.016 1 96.19 307 GLY A CA 1
ATOM 2323 C C . GLY A 1 307 ? -12.867 14.484 9.797 1 96.19 307 GLY A C 1
ATOM 2324 O O . GLY A 1 307 ? -13.656 13.961 10.594 1 96.19 307 GLY A O 1
ATOM 2325 N N . GLY A 1 308 ? -13.211 15.156 8.766 1 94.25 308 GLY A N 1
ATOM 2326 C CA . GLY A 1 308 ? -14.609 15.414 8.461 1 94.25 308 GLY A CA 1
ATOM 2327 C C . GLY A 1 308 ? -15.414 14.148 8.234 1 94.25 308 GLY A C 1
ATOM 2328 O O . GLY A 1 308 ? -16.547 14.039 8.703 1 94.25 308 GLY A O 1
ATOM 2329 N N . LEU A 1 309 ? -14.906 13.203 7.539 1 94.31 309 LEU A N 1
ATOM 2330 C CA . LEU A 1 309 ? -15.617 11.969 7.203 1 94.31 309 LEU A CA 1
ATOM 2331 C C . LEU A 1 309 ? -15.805 11.094 8.438 1 94.31 309 LEU A C 1
ATOM 2333 O O . LEU A 1 309 ? -16.578 10.133 8.414 1 94.31 309 LEU A O 1
ATOM 2337 N N . ALA A 1 310 ? -15.109 11.422 9.5 1 96.44 310 ALA A N 1
ATOM 2338 C CA . ALA A 1 310 ? -15.258 10.664 10.734 1 96.44 310 ALA A CA 1
ATOM 2339 C C . ALA A 1 310 ? -16.641 10.875 11.352 1 96.44 310 ALA A C 1
ATOM 2341 O O . ALA A 1 310 ? -17.047 10.141 12.25 1 96.44 310 ALA A O 1
ATOM 2342 N N . ASN A 1 311 ? -17.406 11.844 10.836 1 95.38 311 ASN A N 1
ATOM 2343 C CA . ASN A 1 311 ? -18.797 12.047 11.258 1 95.38 311 ASN A CA 1
ATOM 2344 C C . ASN A 1 311 ? -19.719 10.984 10.688 1 95.38 311 ASN A C 1
ATOM 2346 O O . ASN A 1 311 ? -20.859 10.836 11.133 1 95.38 311 ASN A O 1
ATOM 2350 N N . ASP A 1 312 ? -19.328 10.273 9.672 1 94.31 312 ASP A N 1
ATOM 2351 C CA . ASP A 1 312 ? -20.141 9.258 9.016 1 94.31 312 ASP A CA 1
ATOM 2352 C C . ASP A 1 312 ? -20.156 7.957 9.812 1 94.31 312 ASP A C 1
ATOM 2354 O O . ASP A 1 312 ? -19.188 7.195 9.773 1 94.31 312 ASP A O 1
ATOM 2358 N N . GLU A 1 313 ? -21.234 7.676 10.398 1 95.5 313 GLU A N 1
ATOM 2359 C CA . GLU A 1 313 ? -21.344 6.535 11.305 1 95.5 313 GLU A CA 1
ATOM 2360 C C . GLU A 1 313 ? -21.156 5.219 10.555 1 95.5 313 GLU A C 1
ATOM 2362 O O . GLU A 1 313 ? -20.625 4.254 11.094 1 95.5 313 GLU A O 1
ATOM 2367 N N . LEU A 1 314 ? -21.703 5.184 9.359 1 95.75 314 LEU A N 1
ATOM 2368 C CA . LEU A 1 314 ? -21.562 3.969 8.562 1 95.75 314 LEU A CA 1
ATOM 2369 C C . LEU A 1 314 ? -20.094 3.689 8.258 1 95.75 314 LEU A C 1
ATOM 2371 O O . LEU A 1 314 ? -19.641 2.549 8.375 1 95.75 314 LEU A O 1
ATOM 2375 N N . PHE A 1 315 ? -19.359 4.727 7.828 1 96.94 315 PHE A N 1
ATOM 2376 C CA . PHE A 1 315 ? -17.938 4.594 7.57 1 96.94 315 PHE A CA 1
ATOM 2377 C C . PHE A 1 315 ? -17.203 4.062 8.805 1 96.94 315 PHE A C 1
ATOM 2379 O O . PHE A 1 315 ? -16.422 3.119 8.703 1 96.94 315 PHE A O 1
ATOM 2386 N N . ILE A 1 316 ? -17.484 4.652 9.938 1 98.25 316 ILE A N 1
ATOM 2387 C CA . ILE A 1 316 ? -16.797 4.301 11.18 1 98.25 316 ILE A CA 1
ATOM 2388 C C . ILE A 1 316 ? -17.125 2.855 11.555 1 98.25 316 ILE A C 1
ATOM 2390 O O . ILE A 1 316 ? -16.25 2.104 11.969 1 98.25 316 ILE A O 1
ATOM 2394 N N . SER A 1 317 ? -18.375 2.484 11.438 1 98.38 317 SER A N 1
ATOM 2395 C CA . SER A 1 317 ? -18.781 1.122 11.773 1 98.38 317 SER A CA 1
ATOM 2396 C C . SER A 1 317 ? -18.047 0.102 10.898 1 98.38 317 SER A C 1
ATOM 2398 O O . SER A 1 317 ? -17.516 -0.89 11.406 1 98.38 317 SER A O 1
ATOM 2400 N N . MET A 1 318 ? -18.016 0.346 9.625 1 98.19 318 MET A N 1
ATOM 2401 C CA . MET A 1 318 ? -17.344 -0.563 8.695 1 98.19 318 MET A CA 1
ATOM 2402 C C . MET A 1 318 ? -15.852 -0.637 8.984 1 98.19 318 MET A C 1
ATOM 2404 O O . MET A 1 318 ? -15.25 -1.71 8.906 1 98.19 318 MET A O 1
ATOM 2408 N N . LEU A 1 319 ? -15.242 0.521 9.242 1 98.81 319 LEU A N 1
ATOM 2409 C CA . LEU A 1 319 ? -13.82 0.553 9.57 1 98.81 319 LEU A CA 1
ATOM 2410 C C . LEU A 1 319 ? -13.539 -0.254 10.828 1 98.81 319 LEU A C 1
ATOM 2412 O O . LEU A 1 319 ? -12.594 -1.052 10.859 1 98.81 319 LEU A O 1
ATOM 2416 N N . LYS A 1 320 ? -14.32 -0.046 11.867 1 98.81 320 LYS A N 1
ATOM 2417 C CA . LYS A 1 320 ? -14.164 -0.757 13.133 1 98.81 320 LYS A CA 1
ATOM 2418 C C . LYS A 1 320 ? -14.25 -2.268 12.93 1 98.81 320 LYS A C 1
ATOM 2420 O O . LYS A 1 320 ? -13.492 -3.027 13.539 1 98.81 320 LYS A O 1
ATOM 2425 N N . ASP A 1 321 ? -15.188 -2.68 12.125 1 98.5 321 ASP A N 1
ATOM 2426 C CA . ASP A 1 321 ? -15.375 -4.102 11.852 1 98.5 321 ASP A CA 1
ATOM 2427 C C . ASP A 1 321 ? -14.086 -4.742 11.352 1 98.5 321 ASP A C 1
ATOM 2429 O O . ASP A 1 321 ? -13.844 -5.926 11.578 1 98.5 321 ASP A O 1
ATOM 2433 N N . ARG A 1 322 ? -13.242 -3.975 10.766 1 98.62 322 ARG A N 1
ATOM 2434 C CA . ARG A 1 322 ? -12.062 -4.523 10.102 1 98.62 322 ARG A CA 1
ATOM 2435 C C . ARG A 1 322 ? -10.82 -4.367 10.977 1 98.62 322 ARG A C 1
ATOM 2437 O O . ARG A 1 322 ? -9.883 -5.164 10.891 1 98.62 322 ARG A O 1
ATOM 2444 N N . VAL A 1 323 ? -10.789 -3.326 11.922 1 98.88 323 VAL A N 1
ATOM 2445 C CA . VAL A 1 323 ? -9.477 -2.996 12.477 1 98.88 323 VAL A CA 1
ATOM 2446 C C . VAL A 1 323 ? -9.531 -3.074 14.008 1 98.88 323 VAL A C 1
ATOM 2448 O O . VAL A 1 323 ? -8.492 -3 14.672 1 98.88 323 VAL A O 1
ATOM 2451 N N . SER A 1 324 ? -10.68 -3.318 14.625 1 98.81 324 SER A N 1
ATOM 2452 C CA . SER A 1 324 ? -10.836 -3.236 16.078 1 98.81 324 SER A CA 1
ATOM 2453 C C . SER A 1 324 ? -10.047 -4.336 16.781 1 98.81 324 SER A C 1
ATOM 2455 O O . SER A 1 324 ? -9.773 -4.238 17.969 1 98.81 324 SER A O 1
ATOM 2457 N N . TRP A 1 325 ? -9.719 -5.445 16.047 1 98.81 325 TRP A N 1
ATOM 2458 C CA . TRP A 1 325 ? -8.938 -6.527 16.656 1 98.81 325 TRP A CA 1
ATOM 2459 C C . TRP A 1 325 ? -7.508 -6.074 16.938 1 98.81 325 TRP A C 1
ATOM 2461 O O . TRP A 1 325 ? -6.805 -6.695 17.734 1 98.81 325 TRP A O 1
ATOM 2471 N N . ILE A 1 326 ? -7.066 -4.957 16.344 1 98.88 326 ILE A N 1
ATOM 2472 C CA . ILE A 1 326 ? -5.719 -4.434 16.531 1 98.88 326 ILE A CA 1
ATOM 2473 C C . ILE A 1 326 ? -5.637 -3.66 17.844 1 98.88 326 ILE A C 1
ATOM 2475 O O . ILE A 1 326 ? -4.699 -3.84 18.625 1 98.88 326 ILE A O 1
ATOM 2479 N N . ALA A 1 327 ? -6.539 -2.725 18.062 1 98.81 327 ALA A N 1
ATOM 2480 C CA . ALA A 1 327 ? -6.617 -1.867 19.234 1 98.81 327 ALA A CA 1
ATOM 2481 C C . ALA A 1 327 ? -7.965 -1.154 19.312 1 98.81 327 ALA A C 1
ATOM 2483 O O . ALA A 1 327 ? -8.742 -1.185 18.359 1 98.81 327 ALA A O 1
ATOM 2484 N N . ASP A 1 328 ? -8.25 -0.49 20.453 1 98.69 328 ASP A N 1
ATOM 2485 C CA . ASP A 1 328 ? -9.453 0.325 20.594 1 98.69 328 ASP A CA 1
ATOM 2486 C C . ASP A 1 328 ? -9.469 1.469 19.578 1 98.69 328 ASP A C 1
ATOM 2488 O O . ASP A 1 328 ? -8.445 2.123 19.359 1 98.69 328 ASP A O 1
ATOM 2492 N N . VAL A 1 329 ? -10.672 1.635 18.984 1 98.88 329 VAL A N 1
ATOM 2493 C CA . VAL A 1 329 ? -10.844 2.721 18.031 1 98.88 329 VAL A CA 1
ATOM 2494 C C . VAL A 1 329 ? -11.539 3.902 18.703 1 98.88 329 VAL A C 1
ATOM 2496 O O . VAL A 1 329 ? -12.672 3.779 19.156 1 98.88 329 VAL A O 1
ATOM 2499 N N . LEU A 1 330 ? -10.812 4.992 18.797 1 98.88 330 LEU A N 1
ATOM 2500 C CA . LEU A 1 330 ? -11.336 6.234 19.359 1 98.88 330 LEU A CA 1
ATOM 2501 C C . LEU A 1 330 ? -11.656 7.234 18.25 1 98.88 330 LEU A C 1
ATOM 2503 O O . LEU A 1 330 ? -10.82 7.492 17.375 1 98.88 330 LEU A O 1
ATOM 2507 N N . VAL A 1 331 ? -12.844 7.781 18.266 1 98.75 331 VAL A N 1
ATOM 2508 C CA . VAL A 1 331 ? -13.305 8.625 17.156 1 98.75 331 VAL A CA 1
ATOM 2509 C C . VAL A 1 331 ? -13.43 10.07 17.641 1 98.75 331 VAL A C 1
ATOM 2511 O O . VAL A 1 331 ? -14.133 10.352 18.609 1 98.75 331 VAL A O 1
ATOM 2514 N N . TYR A 1 332 ? -12.703 10.961 17.016 1 98.06 332 TYR A N 1
ATOM 2515 C CA . TYR A 1 332 ? -12.711 12.398 17.25 1 98.06 332 TYR A CA 1
ATOM 2516 C C . TYR A 1 332 ? -13.062 13.164 15.984 1 98.06 332 TYR A C 1
ATOM 2518 O O . TYR A 1 332 ? -12.195 13.75 15.336 1 98.06 332 TYR A O 1
ATOM 2526 N N . PRO A 1 333 ? -14.344 13.258 15.664 1 97.12 333 PRO A N 1
ATOM 2527 C CA . PRO A 1 333 ? -14.742 13.836 14.375 1 97.12 333 PRO A CA 1
ATOM 2528 C C . PRO A 1 333 ? -14.359 15.312 14.25 1 97.12 333 PRO A C 1
ATOM 2530 O O . PRO A 1 333 ? -14.422 16.062 15.227 1 97.12 333 PRO A O 1
ATOM 2533 N N . GLY A 1 334 ? -13.984 15.672 12.977 1 93.38 334 GLY A N 1
ATOM 2534 C CA . GLY A 1 334 ? -13.711 17.062 12.641 1 93.38 334 GLY A CA 1
ATOM 2535 C C . GLY A 1 334 ? -12.227 17.375 12.578 1 93.38 334 GLY A C 1
ATOM 2536 O O . GLY A 1 334 ? -11.398 16.562 12.984 1 93.38 334 GLY A O 1
ATOM 2537 N N . GLU A 1 335 ? -11.828 18.469 12.078 1 85.62 335 GLU A N 1
ATOM 2538 C CA . GLU A 1 335 ? -10.43 18.891 11.969 1 85.62 335 GLU A CA 1
ATOM 2539 C C . GLU A 1 335 ? -10.008 19.719 13.18 1 85.62 335 GLU A C 1
ATOM 2541 O O . GLU A 1 335 ? -8.93 19.5 13.742 1 85.62 335 GLU A O 1
ATOM 2546 N N . ASN A 1 336 ? -10.883 20.641 13.578 1 90.62 336 ASN A N 1
ATOM 2547 C CA . ASN A 1 336 ? -10.688 21.438 14.773 1 90.62 336 ASN A CA 1
ATOM 2548 C C . ASN A 1 336 ? -9.305 22.078 14.805 1 90.62 336 ASN A C 1
ATOM 2550 O O . ASN A 1 336 ? -8.57 21.953 15.789 1 90.62 336 ASN A O 1
ATOM 2554 N N . GLU A 1 337 ? -8.945 22.688 13.719 1 95.06 337 GLU A N 1
ATOM 2555 C CA . GLU A 1 337 ? -7.586 23.188 13.523 1 95.06 337 GLU A CA 1
ATOM 2556 C C . GLU A 1 337 ? -7.266 24.312 14.5 1 95.06 337 GLU A C 1
ATOM 2558 O O . GLU A 1 337 ? -6.176 24.344 15.078 1 95.06 337 GLU A O 1
ATOM 2563 N N . LEU A 1 338 ? -8.242 25.266 14.703 1 97.25 338 LEU A N 1
ATOM 2564 C CA . LEU A 1 338 ? -7.988 26.375 15.617 1 97.25 338 LEU A CA 1
ATOM 2565 C C . LEU A 1 338 ? -7.77 25.875 17.031 1 97.25 338 LEU A C 1
ATOM 2567 O O . LEU A 1 338 ? -6.902 26.391 17.75 1 97.25 338 LEU A O 1
ATOM 2571 N N . ARG A 1 339 ? -8.562 24.922 17.359 1 96.94 339 ARG A N 1
ATOM 2572 C CA . ARG A 1 339 ? -8.391 24.312 18.688 1 96.94 339 ARG A CA 1
ATOM 2573 C C . ARG A 1 339 ? -7.031 23.641 18.812 1 96.94 339 ARG A C 1
ATOM 2575 O O . ARG A 1 339 ? -6.355 23.781 19.828 1 96.94 339 ARG A O 1
ATOM 2582 N N . ALA A 1 340 ? -6.648 22.922 17.797 1 97.38 340 ALA A N 1
ATOM 2583 C CA . ALA A 1 340 ? -5.363 22.234 17.797 1 97.38 340 ALA A CA 1
ATOM 2584 C C . ALA A 1 340 ? -4.207 23.219 17.922 1 97.38 340 ALA A C 1
ATOM 2586 O O . ALA A 1 340 ? -3.25 22.969 18.672 1 97.38 340 ALA A O 1
ATOM 2587 N N . LEU A 1 341 ? -4.297 24.312 17.203 1 98.06 341 LEU A N 1
ATOM 2588 C CA . LEU A 1 341 ? -3.291 25.359 17.297 1 98.06 341 LEU A CA 1
ATOM 2589 C C . LEU A 1 341 ? -3.215 25.922 18.703 1 98.06 341 LEU A C 1
ATOM 2591 O O . LEU A 1 341 ? -2.123 26.062 19.266 1 98.06 341 LEU A O 1
ATOM 2595 N N . THR A 1 342 ? -4.355 26.203 19.25 1 98 342 THR A N 1
ATOM 2596 C CA . THR A 1 342 ? -4.453 26.781 20.594 1 98 342 THR A CA 1
ATOM 2597 C C . THR A 1 342 ? -3.885 25.828 21.641 1 98 342 THR A C 1
ATOM 2599 O O . THR A 1 342 ? -3.145 26.25 22.531 1 98 342 THR A O 1
ATOM 2602 N N . GLU A 1 343 ? -4.223 24.594 21.469 1 97.62 343 GLU A N 1
ATOM 2603 C CA . GLU A 1 343 ? -3.732 23.578 22.406 1 97.62 343 GLU A CA 1
ATOM 2604 C C . GLU A 1 343 ? -2.209 23.5 22.375 1 97.62 343 GLU A C 1
ATOM 2606 O O . GLU A 1 343 ? -1.566 23.312 23.406 1 97.62 343 GLU A O 1
ATOM 2611 N N . GLY A 1 344 ? -1.64 23.594 21.203 1 97.56 344 GLY A N 1
ATOM 2612 C CA . GLY A 1 344 ? -0.19 23.625 21.078 1 97.56 344 GLY A CA 1
ATOM 2613 C C . GLY A 1 344 ? 0.436 24.797 21.812 1 97.56 344 GLY A C 1
ATOM 2614 O O . GLY A 1 344 ? 1.393 24.625 22.578 1 97.56 344 GLY A O 1
ATOM 2615 N N . ALA A 1 345 ? -0.128 25.953 21.641 1 98.12 345 ALA A N 1
ATOM 2616 C CA . ALA A 1 345 ? 0.36 27.156 22.312 1 98.12 345 ALA A CA 1
ATOM 2617 C C . ALA A 1 345 ? 0.192 27.062 23.812 1 98.12 345 ALA A C 1
ATOM 2619 O O . ALA A 1 345 ? 1.072 27.469 24.578 1 98.12 345 ALA A O 1
ATOM 2620 N N . LEU A 1 346 ? -0.919 26.516 24.234 1 97.94 346 LEU A N 1
ATOM 2621 C CA . LEU A 1 346 ? -1.222 26.391 25.656 1 97.94 346 LEU A CA 1
ATOM 2622 C C . LEU A 1 346 ? -0.207 25.5 26.359 1 97.94 346 LEU A C 1
ATOM 2624 O O . LEU A 1 346 ? 0.188 25.766 27.5 1 97.94 346 LEU A O 1
ATOM 2628 N N . ARG A 1 347 ? 0.182 24.391 25.656 1 97.38 347 ARG A N 1
ATOM 2629 C CA . ARG A 1 347 ? 1.165 23.5 26.281 1 97.38 347 ARG A CA 1
ATOM 2630 C C . ARG A 1 347 ? 2.463 24.25 26.578 1 97.38 347 ARG A C 1
ATOM 2632 O O . ARG A 1 347 ? 3.104 24 27.594 1 97.38 347 ARG A O 1
ATOM 2639 N N . VAL A 1 348 ? 2.84 25.156 25.703 1 97.81 348 VAL A N 1
ATOM 2640 C CA . VAL A 1 348 ? 4.043 25.953 25.906 1 97.81 348 VAL A CA 1
ATOM 2641 C C . VAL A 1 348 ? 3.789 27 27 1 97.81 348 VAL A C 1
ATOM 2643 O O . VAL A 1 348 ? 4.594 27.156 27.906 1 97.81 348 VAL A O 1
ATOM 2646 N N . MET A 1 349 ? 2.623 27.719 26.906 1 97.81 349 MET A N 1
ATOM 2647 C CA . MET A 1 349 ? 2.281 28.797 27.828 1 97.81 349 MET A CA 1
ATOM 2648 C C . MET A 1 349 ? 2.16 28.266 29.25 1 97.81 349 MET A C 1
ATOM 2650 O O . MET A 1 349 ? 2.477 28.969 30.203 1 97.81 349 MET A O 1
ATOM 2654 N N . ARG A 1 350 ? 1.784 27 29.359 1 96.81 350 ARG A N 1
ATOM 2655 C CA . ARG A 1 350 ? 1.612 26.375 30.672 1 96.81 350 ARG A CA 1
ATOM 2656 C C . ARG A 1 350 ? 2.883 25.656 31.094 1 96.81 350 ARG A C 1
ATOM 2658 O O . ARG A 1 350 ? 2.889 24.938 32.094 1 96.81 350 ARG A O 1
ATOM 2665 N N . LYS A 1 351 ? 3.895 25.688 30.328 1 96.25 351 LYS A N 1
ATOM 2666 C CA . LYS A 1 351 ? 5.203 25.109 30.594 1 96.25 351 LYS A CA 1
ATOM 2667 C C . LYS A 1 351 ? 5.117 23.578 30.672 1 96.25 351 LYS A C 1
ATOM 2669 O O . LYS A 1 351 ? 5.867 22.953 31.422 1 96.25 351 LYS A O 1
ATOM 2674 N N . GLU A 1 352 ? 4.094 23.078 30 1 94.62 352 GLU A N 1
ATOM 2675 C CA . GLU A 1 352 ? 4.02 21.625 29.875 1 94.62 352 GLU A CA 1
ATOM 2676 C C . GLU A 1 352 ? 5.098 21.109 28.922 1 94.62 352 GLU A C 1
ATOM 2678 O O . GLU A 1 352 ? 5.562 19.969 29.078 1 94.62 352 GLU A O 1
ATOM 2683 N N . GLU A 1 353 ? 5.445 21.844 27.953 1 94.06 353 GLU A N 1
ATOM 2684 C CA . GLU A 1 353 ? 6.562 21.578 27.047 1 94.06 353 GLU A CA 1
ATOM 2685 C C . GLU A 1 353 ? 7.289 22.875 26.688 1 94.06 353 GLU A C 1
ATOM 2687 O O . GLU A 1 353 ? 6.73 23.969 26.828 1 94.06 353 GLU A O 1
ATOM 2692 N N . ALA A 1 354 ? 8.547 22.734 26.344 1 96.38 354 ALA A N 1
ATOM 2693 C CA . ALA A 1 354 ? 9.32 23.891 25.891 1 96.38 354 ALA A CA 1
ATOM 2694 C C . ALA A 1 354 ? 9.008 24.219 24.438 1 96.38 354 ALA A C 1
ATOM 2696 O O . ALA A 1 354 ? 8.82 23.312 23.609 1 96.38 354 ALA A O 1
ATOM 2697 N N . ALA A 1 355 ? 8.867 25.5 24.141 1 97.62 355 ALA A N 1
ATOM 2698 C CA . ALA A 1 355 ? 8.773 25.891 22.734 1 97.62 355 ALA A CA 1
ATOM 2699 C C . ALA A 1 355 ? 10.016 25.469 21.969 1 97.62 355 ALA A C 1
ATOM 2701 O O . ALA A 1 355 ? 11.133 25.578 22.484 1 97.62 355 ALA A O 1
ATOM 2702 N N . LYS A 1 356 ? 9.836 25 20.812 1 97.56 356 LYS A N 1
ATOM 2703 C CA . LYS A 1 356 ? 10.961 24.656 19.938 1 97.56 356 LYS A CA 1
ATOM 2704 C C . LYS A 1 356 ? 11.469 25.891 19.188 1 97.56 356 LYS A C 1
ATOM 2706 O O . LYS A 1 356 ? 10.781 26.906 19.109 1 97.56 356 LYS A O 1
ATOM 2711 N N . VAL A 1 357 ? 12.727 25.781 18.75 1 97.94 357 VAL A N 1
ATOM 2712 C CA . VAL A 1 357 ? 13.375 26.859 18.016 1 97.94 357 VAL A CA 1
ATOM 2713 C C . VAL A 1 357 ? 13.602 26.453 16.562 1 97.94 357 VAL A C 1
ATOM 2715 O O . VAL A 1 357 ? 14.172 25.391 16.297 1 97.94 357 VAL A O 1
ATOM 2718 N N . TYR A 1 358 ? 13.055 27.203 15.648 1 97.06 358 TYR A N 1
ATOM 2719 C CA . TYR A 1 358 ? 13.289 26.969 14.227 1 97.06 358 TYR A CA 1
ATOM 2720 C C . TYR A 1 358 ? 14.727 27.328 13.844 1 97.06 358 TYR A C 1
ATOM 2722 O O . TYR A 1 358 ? 15.188 28.438 14.117 1 97.06 358 TYR A O 1
ATOM 2730 N N . VAL A 1 359 ? 15.398 26.328 13.305 1 94.62 359 VAL A N 1
ATOM 2731 C CA . VAL A 1 359 ? 16.797 26.547 12.961 1 94.62 359 VAL A CA 1
ATOM 2732 C C . VAL A 1 359 ? 17.016 26.281 11.469 1 94.62 359 VAL A C 1
ATOM 2734 O O . VAL A 1 359 ? 16.344 25.438 10.875 1 94.62 359 VAL A O 1
ATOM 2737 N N . VAL A 1 360 ? 17.859 27.016 10.797 1 89.75 360 VAL A N 1
ATOM 2738 C CA . VAL A 1 360 ? 18.188 26.875 9.383 1 89.75 360 VAL A CA 1
ATOM 2739 C C . VAL A 1 360 ? 19.5 26.125 9.234 1 89.75 360 VAL A C 1
ATOM 2741 O O . VAL A 1 360 ? 20.438 26.344 10.008 1 89.75 360 VAL A O 1
ATOM 2744 N N . MET B 1 1 ? -6.5 -52.844 0.251 1 32.75 1 MET B N 1
ATOM 2745 C CA . MET B 1 1 ? -6.691 -52.594 -1.172 1 32.75 1 MET B CA 1
ATOM 2746 C C . MET B 1 1 ? -5.457 -51.938 -1.773 1 32.75 1 MET B C 1
ATOM 2748 O O . MET B 1 1 ? -4.953 -50.938 -1.233 1 32.75 1 MET B O 1
ATOM 2752 N N . HIS B 1 2 ? -4.57 -52.562 -2.42 1 41.12 2 HIS B N 1
ATOM 2753 C CA . HIS B 1 2 ? -3.312 -52.062 -2.957 1 41.12 2 HIS B CA 1
ATOM 2754 C C . HIS B 1 2 ? -3.514 -50.719 -3.668 1 41.12 2 HIS B C 1
ATOM 2756 O O . HIS B 1 2 ? -4.141 -50.656 -4.727 1 41.12 2 HIS B O 1
ATOM 2762 N N . THR B 1 3 ? -3.83 -49.656 -3.094 1 49.56 3 THR B N 1
ATOM 2763 C CA . THR B 1 3 ? -4.129 -48.375 -3.717 1 49.56 3 THR B CA 1
ATOM 2764 C C . THR B 1 3 ? -3.062 -48.031 -4.75 1 49.56 3 THR B C 1
ATOM 2766 O O . THR B 1 3 ? -1.865 -48.094 -4.465 1 49.56 3 THR B O 1
ATOM 2769 N N . ALA B 1 4 ? -3.311 -48.344 -6.07 1 64.12 4 ALA B N 1
ATOM 2770 C CA . ALA B 1 4 ? -2.418 -48.188 -7.215 1 64.12 4 ALA B CA 1
ATOM 2771 C C . ALA B 1 4 ? -1.63 -46.875 -7.113 1 64.12 4 ALA B C 1
ATOM 2773 O O . ALA B 1 4 ? -2.205 -45.812 -6.859 1 64.12 4 ALA B O 1
ATOM 2774 N N . GLU B 1 5 ? -0.305 -47 -6.961 1 87.69 5 GLU B N 1
ATOM 2775 C CA . GLU B 1 5 ? 0.644 -45.906 -6.91 1 87.69 5 GLU B CA 1
ATOM 2776 C C . GLU B 1 5 ? 0.52 -45 -8.141 1 87.69 5 GLU B C 1
ATOM 2778 O O . GLU B 1 5 ? 0.335 -45.5 -9.258 1 87.69 5 GLU B O 1
ATOM 2783 N N . ASN B 1 6 ? 0.219 -43.719 -7.914 1 96.44 6 ASN B N 1
ATOM 2784 C CA . ASN B 1 6 ? 0.198 -42.781 -9.023 1 96.44 6 ASN B CA 1
ATOM 2785 C C . ASN B 1 6 ? 1.609 -42.406 -9.469 1 96.44 6 ASN B C 1
ATOM 2787 O O . ASN B 1 6 ? 2.461 -42.094 -8.633 1 96.44 6 ASN B O 1
ATOM 2791 N N . ARG B 1 7 ? 1.911 -42.594 -10.68 1 97.88 7 ARG B N 1
ATOM 2792 C CA . ARG B 1 7 ? 3.137 -42.062 -11.281 1 97.88 7 ARG B CA 1
ATOM 2793 C C . ARG B 1 7 ? 2.84 -40.875 -12.195 1 97.88 7 ARG B C 1
ATOM 2795 O O . ARG B 1 7 ? 2.205 -41.031 -13.242 1 97.88 7 ARG B O 1
ATOM 2802 N N . ILE B 1 8 ? 3.332 -39.688 -11.797 1 98.44 8 ILE B N 1
ATOM 2803 C CA . ILE B 1 8 ? 2.912 -38.438 -12.445 1 98.44 8 ILE B CA 1
ATOM 2804 C C . ILE B 1 8 ? 4.125 -37.75 -13.062 1 98.44 8 ILE B C 1
ATOM 2806 O O . ILE B 1 8 ? 5.16 -37.594 -12.414 1 98.44 8 ILE B O 1
ATOM 2810 N N . LEU B 1 9 ? 4.02 -37.406 -14.312 1 98.56 9 LEU B N 1
ATOM 2811 C CA . LEU B 1 9 ? 4.996 -36.562 -14.969 1 98.56 9 LEU B CA 1
ATOM 2812 C C . LEU B 1 9 ? 4.598 -35.094 -14.828 1 98.56 9 LEU B C 1
ATOM 2814 O O . LEU B 1 9 ? 3.494 -34.688 -15.211 1 98.56 9 LEU B O 1
ATOM 2818 N N . ALA B 1 10 ? 5.449 -34.281 -14.195 1 98.62 10 ALA B N 1
ATOM 2819 C CA . ALA B 1 10 ? 5.25 -32.844 -14.078 1 98.62 10 ALA B CA 1
ATOM 2820 C C . ALA B 1 10 ? 6.125 -32.062 -15.07 1 98.62 10 ALA B C 1
ATOM 2822 O O . ALA B 1 10 ? 7.305 -32.406 -15.234 1 98.62 10 ALA B O 1
ATOM 2823 N N . ILE B 1 11 ? 5.512 -31.094 -15.758 1 98.19 11 ILE B N 1
ATOM 2824 C CA . ILE B 1 11 ? 6.203 -30.344 -16.797 1 98.19 11 ILE B CA 1
ATOM 2825 C C . ILE B 1 11 ? 6.074 -28.844 -16.531 1 98.19 11 ILE B C 1
ATOM 2827 O O . ILE B 1 11 ? 4.965 -28.328 -16.375 1 98.19 11 ILE B O 1
ATOM 2831 N N . ASN B 1 12 ? 7.137 -28.141 -16.484 1 97.38 12 ASN B N 1
ATOM 2832 C CA . ASN B 1 12 ? 7.188 -26.703 -16.297 1 97.38 12 ASN B CA 1
ATOM 2833 C C . ASN B 1 12 ? 8.086 -26.016 -17.328 1 97.38 12 ASN B C 1
ATOM 2835 O O . ASN B 1 12 ? 9.266 -25.781 -17.062 1 97.38 12 ASN B O 1
ATOM 2839 N N . PRO B 1 13 ? 7.488 -25.641 -18.453 1 95.88 13 PRO B N 1
ATOM 2840 C CA . PRO B 1 13 ? 8.281 -25 -19.5 1 95.88 13 PRO B CA 1
ATOM 2841 C C . PRO B 1 13 ? 8.648 -23.547 -19.156 1 95.88 13 PRO B C 1
ATOM 2843 O O . PRO B 1 13 ? 7.789 -22.781 -18.734 1 95.88 13 PRO B O 1
ATOM 2846 N N . GLY B 1 14 ? 9.898 -23.234 -19.266 1 91.38 14 GLY B N 1
ATOM 2847 C CA . GLY B 1 14 ? 10.391 -21.859 -19.234 1 91.38 14 GLY B CA 1
ATOM 2848 C C . GLY B 1 14 ? 10.852 -21.375 -20.594 1 91.38 14 GLY B C 1
ATOM 2849 O O . GLY B 1 14 ? 10.758 -22.094 -21.594 1 91.38 14 GLY B O 1
ATOM 2850 N N . SER B 1 15 ? 11.367 -20.156 -20.656 1 86.75 15 SER B N 1
ATOM 2851 C CA . SER B 1 15 ? 11.75 -19.547 -21.922 1 86.75 15 SER B CA 1
ATOM 2852 C C . SER B 1 15 ? 12.906 -20.297 -22.578 1 86.75 15 SER B C 1
ATOM 2854 O O . SER B 1 15 ? 12.867 -20.578 -23.781 1 86.75 15 SER B O 1
ATOM 2856 N N . THR B 1 16 ? 13.883 -20.641 -21.719 1 89.12 16 THR B N 1
ATOM 2857 C CA . THR B 1 16 ? 15.062 -21.266 -22.297 1 89.12 16 THR B CA 1
ATOM 2858 C C . THR B 1 16 ? 15.289 -22.656 -21.703 1 89.12 16 THR B C 1
ATOM 2860 O O . THR B 1 16 ? 16.359 -23.234 -21.844 1 89.12 16 THR B O 1
ATOM 2863 N N . SER B 1 17 ? 14.336 -23.078 -20.969 1 93.75 17 SER B N 1
ATOM 2864 C CA . SER B 1 17 ? 14.477 -24.375 -20.328 1 93.75 17 SER B CA 1
ATOM 2865 C C . SER B 1 17 ? 13.109 -25 -20.047 1 93.75 17 SER B C 1
ATOM 2867 O O . SER B 1 17 ? 12.086 -24.328 -20.125 1 93.75 17 SER B O 1
ATOM 2869 N N . THR B 1 18 ? 13.094 -26.25 -19.844 1 95.94 18 THR B N 1
ATOM 2870 C CA . THR B 1 18 ? 11.945 -27 -19.359 1 95.94 18 THR B CA 1
ATOM 2871 C C . THR B 1 18 ? 12.32 -27.859 -18.156 1 95.94 18 THR B C 1
ATOM 2873 O O . THR B 1 18 ? 13.234 -28.688 -18.234 1 95.94 18 THR B O 1
ATOM 2876 N N . LYS B 1 19 ? 11.656 -27.609 -17.031 1 97.19 19 LYS B N 1
ATOM 2877 C CA . LYS B 1 19 ? 11.82 -28.469 -15.859 1 97.19 19 LYS B CA 1
ATOM 2878 C C . LYS B 1 19 ? 10.805 -29.609 -15.867 1 97.19 19 LYS B C 1
ATOM 2880 O O . LYS B 1 19 ? 9.617 -29.391 -16.094 1 97.19 19 LYS B O 1
ATOM 2885 N N . ILE B 1 20 ? 11.328 -30.812 -15.664 1 98 20 ILE B N 1
ATOM 2886 C CA . ILE B 1 20 ? 10.414 -31.953 -15.602 1 98 20 ILE B CA 1
ATOM 2887 C C . ILE B 1 20 ? 10.719 -32.781 -14.359 1 98 20 ILE B C 1
ATOM 2889 O O . ILE B 1 20 ? 11.828 -32.75 -13.82 1 98 20 ILE B O 1
ATOM 2893 N N . GLY B 1 21 ? 9.75 -33.438 -13.922 1 97.69 21 GLY B N 1
ATOM 2894 C CA . GLY B 1 21 ? 9.867 -34.344 -12.805 1 97.69 21 GLY B CA 1
ATOM 2895 C C . GLY B 1 21 ? 8.867 -35.5 -12.867 1 97.69 21 GLY B C 1
ATOM 2896 O O . GLY B 1 21 ? 7.785 -35.344 -13.438 1 97.69 21 GLY B O 1
ATOM 2897 N N . VAL B 1 22 ? 9.297 -36.625 -12.375 1 98.12 22 VAL B N 1
ATOM 2898 C CA . VAL B 1 22 ? 8.414 -37.781 -12.219 1 98.12 22 VAL B CA 1
ATOM 2899 C C . VAL B 1 22 ? 8.281 -38.125 -10.742 1 98.12 22 VAL B C 1
ATOM 2901 O O . VAL B 1 22 ? 9.281 -38.25 -10.023 1 98.12 22 VAL B O 1
ATOM 2904 N N . PHE B 1 23 ? 7.047 -38.219 -10.367 1 97.88 23 PHE B N 1
ATOM 2905 C CA . PHE B 1 23 ? 6.754 -38.5 -8.961 1 97.88 23 PHE B CA 1
ATOM 2906 C C . PHE B 1 23 ? 5.945 -39.781 -8.812 1 97.88 23 PHE B C 1
ATOM 2908 O O . PHE B 1 23 ? 5.02 -40.031 -9.578 1 97.88 23 PHE B O 1
ATOM 2915 N N . ASP B 1 24 ? 6.355 -40.656 -7.875 1 97.44 24 ASP B N 1
ATOM 2916 C CA . ASP B 1 24 ? 5.48 -41.688 -7.34 1 97.44 24 ASP B CA 1
ATOM 2917 C C . ASP B 1 24 ? 4.723 -41.188 -6.113 1 97.44 24 ASP B C 1
ATOM 2919 O O . ASP B 1 24 ? 5.293 -41.094 -5.023 1 97.44 24 ASP B O 1
ATOM 2923 N N . ASP B 1 25 ? 3.461 -40.938 -6.398 1 97.06 25 ASP B N 1
ATOM 2924 C CA . ASP B 1 25 ? 2.719 -40.156 -5.395 1 97.06 25 ASP B CA 1
ATOM 2925 C C . ASP B 1 25 ? 3.475 -38.906 -4.984 1 97.06 25 ASP B C 1
ATOM 2927 O O . ASP B 1 25 ? 3.824 -38.094 -5.832 1 97.06 25 ASP B O 1
ATOM 2931 N N . GLU B 1 26 ? 3.816 -38.781 -3.787 1 94.94 26 GLU B N 1
ATOM 2932 C CA . GLU B 1 26 ? 4.5 -37.594 -3.344 1 94.94 26 GLU B CA 1
ATOM 2933 C C . GLU B 1 26 ? 6.016 -37.75 -3.434 1 94.94 26 GLU B C 1
ATOM 2935 O O . GLU B 1 26 ? 6.754 -36.781 -3.252 1 94.94 26 GLU B O 1
ATOM 2940 N N . HIS B 1 27 ? 6.465 -38.875 -3.812 1 96.19 27 HIS B N 1
ATOM 2941 C CA . HIS B 1 27 ? 7.895 -39.156 -3.834 1 96.19 27 HIS B CA 1
ATOM 2942 C C . HIS B 1 27 ? 8.516 -38.75 -5.172 1 96.19 27 HIS B C 1
ATOM 2944 O O . HIS B 1 27 ? 8.109 -39.281 -6.219 1 96.19 27 HIS B O 1
ATOM 2950 N N . ASN B 1 28 ? 9.484 -37.938 -5.105 1 96.06 28 ASN B N 1
ATOM 2951 C CA . ASN B 1 28 ? 10.195 -37.469 -6.301 1 96.06 28 ASN B CA 1
ATOM 2952 C C . ASN B 1 28 ? 11.156 -38.531 -6.809 1 96.06 28 ASN B C 1
ATOM 2954 O O . ASN B 1 28 ? 12.133 -38.875 -6.129 1 96.06 28 ASN B O 1
ATOM 2958 N N . ILE B 1 29 ? 10.969 -39 -7.957 1 94.38 29 ILE B N 1
ATOM 2959 C CA . ILE B 1 29 ? 11.781 -40.062 -8.547 1 94.38 29 ILE B CA 1
ATOM 2960 C C . ILE B 1 29 ? 12.883 -39.438 -9.398 1 94.38 29 ILE B C 1
ATOM 2962 O O . ILE B 1 29 ? 13.977 -40 -9.516 1 94.38 29 ILE B O 1
ATOM 2966 N N . PHE B 1 30 ? 12.398 -38.469 -10.016 1 93 30 PHE B N 1
ATOM 2967 C CA . PHE B 1 30 ? 13.273 -37.875 -11.023 1 93 30 PHE B CA 1
ATOM 2968 C C . PHE B 1 30 ? 12.945 -36.406 -11.234 1 93 30 PHE B C 1
ATOM 2970 O O . PHE B 1 30 ? 11.773 -36.031 -11.227 1 93 30 PHE B O 1
ATOM 2977 N N . GLU B 1 31 ? 14 -35.531 -11.273 1 96.12 31 GLU B N 1
ATOM 2978 C CA . GLU B 1 31 ? 13.844 -34.156 -11.734 1 96.12 31 GLU B CA 1
ATOM 2979 C C . GLU B 1 31 ? 14.977 -33.75 -12.664 1 96.12 31 GLU B C 1
ATOM 2981 O O . GLU B 1 31 ? 16.125 -34.125 -12.461 1 96.12 31 GLU B O 1
ATOM 2986 N N . ARG B 1 32 ? 14.648 -32.969 -13.617 1 96.12 32 ARG B N 1
ATOM 2987 C CA . ARG B 1 32 ? 15.656 -32.531 -14.578 1 96.12 32 ARG B CA 1
ATOM 2988 C C . ARG B 1 32 ? 15.289 -31.188 -15.18 1 96.12 32 ARG B C 1
ATOM 2990 O O . ARG B 1 32 ? 14.125 -30.922 -15.469 1 96.12 32 ARG B O 1
ATOM 2997 N N . VAL B 1 33 ? 16.266 -30.359 -15.297 1 95.62 33 VAL B N 1
ATOM 2998 C CA . VAL B 1 33 ? 16.141 -29.125 -16.062 1 95.62 33 VAL B CA 1
ATOM 2999 C C . VAL B 1 33 ? 16.734 -29.328 -17.469 1 95.62 33 VAL B C 1
ATOM 3001 O O . VAL B 1 33 ? 17.922 -29.594 -17.609 1 95.62 33 VAL B O 1
ATOM 3004 N N . ILE B 1 34 ? 15.914 -29.25 -18.406 1 95.62 34 ILE B N 1
ATOM 3005 C CA . ILE B 1 34 ? 16.359 -29.375 -19.781 1 95.62 34 ILE B CA 1
ATOM 3006 C C . ILE B 1 34 ? 16.594 -27.984 -20.375 1 95.62 34 ILE B C 1
ATOM 3008 O O . ILE B 1 34 ? 15.648 -27.234 -20.609 1 95.62 34 ILE B O 1
ATOM 3012 N N . ARG B 1 35 ? 17.75 -27.688 -20.688 1 93.81 35 ARG B N 1
ATOM 3013 C CA . ARG B 1 35 ? 18.078 -26.391 -21.266 1 93.81 35 ARG B CA 1
ATOM 3014 C C . ARG B 1 35 ? 17.984 -26.438 -22.781 1 93.81 35 ARG B C 1
ATOM 3016 O O . ARG B 1 35 ? 18.375 -27.422 -23.406 1 93.81 35 ARG B O 1
ATOM 3023 N N . HIS B 1 36 ? 17.438 -25.391 -23.297 1 91.44 36 HIS B N 1
ATOM 3024 C CA . HIS B 1 36 ? 17.297 -25.281 -24.75 1 91.44 36 HIS B CA 1
ATOM 3025 C C . HIS B 1 36 ? 18.297 -24.297 -25.328 1 91.44 36 HIS B C 1
ATOM 3027 O O . HIS B 1 36 ? 18.375 -23.156 -24.891 1 91.44 36 HIS B O 1
ATOM 3033 N N . ASP B 1 37 ? 19.062 -24.688 -26.203 1 86.62 37 ASP B N 1
ATOM 3034 C CA . ASP B 1 37 ? 19.984 -23.781 -26.875 1 86.62 37 ASP B CA 1
ATOM 3035 C C . ASP B 1 37 ? 19.234 -22.719 -27.688 1 86.62 37 ASP B C 1
ATOM 3037 O O . ASP B 1 37 ? 18.219 -23.016 -28.312 1 86.62 37 ASP B O 1
ATOM 3041 N N . LEU B 1 38 ? 19.797 -21.609 -27.672 1 82.81 38 LEU B N 1
ATOM 3042 C CA . LEU B 1 38 ? 19.172 -20.5 -28.375 1 82.81 38 LEU B CA 1
ATOM 3043 C C . LEU B 1 38 ? 19.062 -20.797 -29.875 1 82.81 38 LEU B C 1
ATOM 3045 O O . LEU B 1 38 ? 18.094 -20.391 -30.531 1 82.81 38 LEU B O 1
ATOM 3049 N N . GLU B 1 39 ? 20.016 -21.406 -30.297 1 82.88 39 GLU B N 1
ATOM 3050 C CA . GLU B 1 39 ? 20.031 -21.766 -31.719 1 82.88 39 GLU B CA 1
ATOM 3051 C C . GLU B 1 39 ? 18.875 -22.719 -32.062 1 82.88 39 GLU B C 1
ATOM 3053 O O . GLU B 1 39 ? 18.281 -22.609 -33.125 1 82.88 39 GLU B O 1
ATOM 3058 N N . ASP B 1 40 ? 18.609 -23.625 -31.141 1 83.31 40 ASP B N 1
ATOM 3059 C CA . ASP B 1 40 ? 17.547 -24.594 -31.359 1 83.31 40 ASP B CA 1
ATOM 3060 C C . ASP B 1 40 ? 16.172 -23.938 -31.328 1 83.31 40 ASP B C 1
ATOM 3062 O O . ASP B 1 40 ? 15.312 -24.203 -32.156 1 83.31 40 ASP B O 1
ATOM 3066 N N . ILE B 1 41 ? 15.961 -23.047 -30.406 1 83.81 41 ILE B N 1
ATOM 3067 C CA . ILE B 1 41 ? 14.633 -22.469 -30.234 1 83.81 41 ILE B CA 1
ATOM 3068 C C . ILE B 1 41 ? 14.477 -21.25 -31.141 1 83.81 41 ILE B C 1
ATOM 3070 O O . ILE B 1 41 ? 13.359 -20.859 -31.484 1 83.81 41 ILE B O 1
ATOM 3074 N N . GLY B 1 42 ? 15.594 -20.562 -31.484 1 82.75 42 GLY B N 1
ATOM 3075 C CA . GLY B 1 42 ? 15.578 -19.391 -32.344 1 82.75 42 GLY B CA 1
ATOM 3076 C C . GLY B 1 42 ? 15.078 -19.672 -33.75 1 82.75 42 GLY B C 1
ATOM 3077 O O . GLY B 1 42 ? 14.664 -18.75 -34.438 1 82.75 42 GLY B O 1
ATOM 3078 N N . GLY B 1 43 ? 15.023 -20.859 -34.125 1 82.31 43 GLY B N 1
ATOM 3079 C CA . GLY B 1 43 ? 14.586 -21.25 -35.438 1 82.31 43 GLY B CA 1
ATOM 3080 C C . GLY B 1 43 ? 13.078 -21.266 -35.594 1 82.31 43 GLY B C 1
ATOM 3081 O O . GLY B 1 43 ? 12.562 -21.281 -36.719 1 82.31 43 GLY B O 1
ATOM 3082 N N . TYR B 1 44 ? 12.406 -21.156 -34.5 1 88.94 44 TYR B N 1
ATOM 3083 C CA . TYR B 1 44 ? 10.945 -21.188 -34.531 1 88.94 44 TYR B CA 1
ATOM 3084 C C . TYR B 1 44 ? 10.383 -19.766 -34.562 1 88.94 44 TYR B C 1
ATOM 3086 O O . TYR B 1 44 ? 10.891 -18.875 -33.906 1 88.94 44 TYR B O 1
ATOM 3094 N N . GLU B 1 45 ? 9.352 -19.531 -35.406 1 85.31 45 GLU B N 1
ATOM 3095 C CA . GLU B 1 45 ? 8.742 -18.219 -35.531 1 85.31 45 GLU B CA 1
ATOM 3096 C C . GLU B 1 45 ? 7.941 -17.859 -34.281 1 85.31 45 GLU B C 1
ATOM 3098 O O . GLU B 1 45 ? 7.988 -16.719 -33.844 1 85.31 45 GLU B O 1
ATOM 3103 N N . ARG B 1 46 ? 7.262 -18.75 -33.969 1 89.94 46 ARG B N 1
ATOM 3104 C CA . ARG B 1 46 ? 6.445 -18.547 -32.781 1 89.94 46 ARG B CA 1
ATOM 3105 C C . ARG B 1 46 ? 6.828 -19.531 -31.672 1 89.94 46 ARG B C 1
ATOM 3107 O O . ARG B 1 46 ? 7.262 -20.656 -31.953 1 89.94 46 ARG B O 1
ATOM 3114 N N . VAL B 1 47 ? 6.586 -19.172 -30.375 1 89.38 47 VAL B N 1
ATOM 3115 C CA . VAL B 1 47 ? 6.82 -20.062 -29.234 1 89.38 47 VAL B CA 1
ATOM 3116 C C . VAL B 1 47 ? 5.992 -21.328 -29.391 1 89.38 47 VAL B C 1
ATOM 3118 O O . VAL B 1 47 ? 6.469 -22.422 -29.094 1 89.38 47 VAL B O 1
ATOM 3121 N N . MET B 1 48 ? 4.797 -21.156 -29.875 1 91.56 48 MET B N 1
ATOM 3122 C CA . MET B 1 48 ? 3.863 -22.281 -30.031 1 91.56 48 MET B CA 1
ATOM 3123 C C . MET B 1 48 ? 4.434 -23.344 -30.969 1 91.56 48 MET B C 1
ATOM 3125 O O . MET B 1 48 ? 4.148 -24.531 -30.812 1 91.56 48 MET B O 1
ATOM 3129 N N . ASP B 1 49 ? 5.254 -22.922 -31.828 1 92.62 49 ASP B N 1
ATOM 3130 C CA . ASP B 1 49 ? 5.816 -23.844 -32.812 1 92.62 49 ASP B CA 1
ATOM 3131 C C . ASP B 1 49 ? 6.887 -24.734 -32.188 1 92.62 49 ASP B C 1
ATOM 3133 O O . ASP B 1 49 ? 7.293 -25.734 -32.812 1 92.62 49 ASP B O 1
ATOM 3137 N N . GLN B 1 50 ? 7.215 -24.469 -30.984 1 93.25 50 GLN B N 1
ATOM 3138 C CA . GLN B 1 50 ? 8.273 -25.219 -30.312 1 93.25 50 GLN B CA 1
ATOM 3139 C C . GLN B 1 50 ? 7.719 -26.469 -29.625 1 93.25 50 GLN B C 1
ATOM 3141 O O . GLN B 1 50 ? 8.477 -27.328 -29.172 1 93.25 50 GLN B O 1
ATOM 3146 N N . TYR B 1 51 ? 6.422 -26.594 -29.547 1 92.38 51 TYR B N 1
ATOM 3147 C CA . TYR B 1 51 ? 5.879 -27.562 -28.594 1 92.38 51 TYR B CA 1
ATOM 3148 C C . TYR B 1 51 ? 6.266 -28.984 -28.984 1 92.38 51 TYR B C 1
ATOM 3150 O O . TYR B 1 51 ? 6.559 -29.812 -28.109 1 92.38 51 TYR B O 1
ATOM 3158 N N . GLN B 1 52 ? 6.383 -29.344 -30.297 1 92.81 52 GLN B N 1
ATOM 3159 C CA . GLN B 1 52 ? 6.758 -30.688 -30.703 1 92.81 52 GLN B CA 1
ATOM 3160 C C . GLN B 1 52 ? 8.219 -30.984 -30.359 1 92.81 52 GLN B C 1
ATOM 3162 O O . GLN B 1 52 ? 8.539 -32.062 -29.906 1 92.81 52 GLN B O 1
ATOM 3167 N N . PHE B 1 53 ? 8.961 -30 -30.672 1 93.81 53 PHE B N 1
ATOM 3168 C CA . PHE B 1 53 ? 10.375 -30.109 -30.359 1 93.81 53 PHE B CA 1
ATOM 3169 C C . PHE B 1 53 ? 10.578 -30.344 -28.859 1 93.81 53 PHE B C 1
ATOM 3171 O O . PHE B 1 53 ? 11.305 -31.266 -28.469 1 93.81 53 PHE B O 1
ATOM 3178 N N . ARG B 1 54 ? 9.898 -29.578 -28 1 95.62 54 ARG B N 1
ATOM 3179 C CA . ARG B 1 54 ? 10.031 -29.688 -26.547 1 95.62 54 ARG B CA 1
ATOM 3180 C C . ARG B 1 54 ? 9.438 -30.984 -26.031 1 95.62 54 ARG B C 1
ATOM 3182 O O . ARG B 1 54 ? 9.969 -31.594 -25.109 1 95.62 54 ARG B O 1
ATOM 3189 N N . LYS B 1 55 ? 8.352 -31.406 -26.656 1 96.19 55 LYS B N 1
ATOM 3190 C CA . LYS B 1 55 ? 7.758 -32.688 -26.297 1 96.19 55 LYS B CA 1
ATOM 3191 C C . LYS B 1 55 ? 8.75 -33.844 -26.5 1 96.19 55 LYS B C 1
ATOM 3193 O O . LYS B 1 55 ? 8.93 -34.688 -25.625 1 96.19 55 LYS B O 1
ATOM 3198 N N . GLN B 1 56 ? 9.375 -33.812 -27.656 1 96.12 56 GLN B N 1
ATOM 3199 C CA . GLN B 1 56 ? 10.305 -34.875 -28 1 96.12 56 GLN B CA 1
ATOM 3200 C C . GLN B 1 56 ? 11.492 -34.906 -27.031 1 96.12 56 GLN B C 1
ATOM 3202 O O . GLN B 1 56 ? 11.953 -35.969 -26.625 1 96.12 56 GLN B O 1
ATOM 3207 N N . ILE B 1 57 ? 11.961 -33.719 -26.734 1 95.81 57 ILE B N 1
ATOM 3208 C CA . ILE B 1 57 ? 13.102 -33.625 -25.828 1 95.81 57 ILE B CA 1
ATOM 3209 C C . ILE B 1 57 ? 12.727 -34.188 -24.469 1 95.81 57 ILE B C 1
ATOM 3211 O O . ILE B 1 57 ? 13.555 -34.812 -23.797 1 95.81 57 ILE B O 1
ATOM 3215 N N . ILE B 1 58 ? 11.531 -33.938 -24.016 1 96.94 58 ILE B N 1
ATOM 3216 C CA . ILE B 1 58 ? 11.047 -34.469 -22.75 1 96.94 58 ILE B CA 1
ATOM 3217 C C . ILE B 1 58 ? 11 -36 -22.797 1 96.94 58 ILE B C 1
ATOM 3219 O O . ILE B 1 58 ? 11.484 -36.688 -21.891 1 96.94 58 ILE B O 1
ATOM 3223 N N . LEU B 1 59 ? 10.492 -36.562 -23.875 1 96.88 59 LEU B N 1
ATOM 3224 C CA . LEU B 1 59 ? 10.398 -38 -24.031 1 96.88 59 LEU B CA 1
ATOM 3225 C C . LEU B 1 59 ? 11.781 -38.656 -24.078 1 96.88 59 LEU B C 1
ATOM 3227 O O . LEU B 1 59 ? 12.008 -39.688 -23.484 1 96.88 59 LEU B O 1
ATOM 3231 N N . ASP B 1 60 ? 12.664 -37.938 -24.797 1 96.69 60 ASP B N 1
ATOM 3232 C CA . ASP B 1 60 ? 14.039 -38.438 -24.859 1 96.69 60 ASP B CA 1
ATOM 3233 C C . ASP B 1 60 ? 14.688 -38.469 -23.484 1 96.69 60 ASP B C 1
ATOM 3235 O O . ASP B 1 60 ? 15.414 -39.406 -23.156 1 96.69 60 ASP B O 1
ATOM 3239 N N . ALA B 1 61 ? 14.438 -37.406 -22.734 1 96.31 61 ALA B N 1
ATOM 3240 C CA . ALA B 1 61 ? 14.992 -37.344 -21.391 1 96.31 61 ALA B CA 1
ATOM 3241 C C . ALA B 1 61 ? 14.453 -38.469 -20.5 1 96.31 61 ALA B C 1
ATOM 3243 O O . ALA B 1 61 ? 15.195 -39.031 -19.719 1 96.31 61 ALA B O 1
ATOM 3244 N N . LEU B 1 62 ? 13.188 -38.75 -20.562 1 96.31 62 LEU B N 1
ATOM 3245 C CA . LEU B 1 62 ? 12.578 -39.812 -19.797 1 96.31 62 LEU B CA 1
ATOM 3246 C C . LEU B 1 62 ? 13.172 -41.156 -20.203 1 96.31 62 LEU B C 1
ATOM 3248 O O . LEU B 1 62 ? 13.477 -42 -19.328 1 96.31 62 LEU B O 1
ATOM 3252 N N . ASP B 1 63 ? 13.312 -41.312 -21.453 1 96 63 ASP B N 1
ATOM 3253 C CA . ASP B 1 63 ? 13.891 -42.531 -21.969 1 96 63 ASP B CA 1
ATOM 3254 C C . ASP B 1 63 ? 15.32 -42.719 -21.469 1 96 63 ASP B C 1
ATOM 3256 O O . ASP B 1 63 ? 15.703 -43.812 -21.047 1 96 63 ASP B O 1
ATOM 3260 N N . PHE B 1 64 ? 16.078 -41.688 -21.625 1 95.69 64 PHE B N 1
ATOM 3261 C CA . PHE B 1 64 ? 17.484 -41.688 -21.203 1 95.69 64 PHE B CA 1
ATOM 3262 C C . PHE B 1 64 ? 17.594 -42.094 -19.734 1 95.69 64 PHE B C 1
ATOM 3264 O O . PHE B 1 64 ? 18.516 -42.812 -19.359 1 95.69 64 PHE B O 1
ATOM 3271 N N . GLU B 1 65 ? 16.656 -41.656 -18.891 1 94.44 65 GLU B N 1
ATOM 3272 C CA . GLU B 1 65 ? 16.672 -41.938 -17.453 1 94.44 65 GLU B CA 1
ATOM 3273 C C . GLU B 1 65 ? 16.047 -43.281 -17.141 1 94.44 65 GLU B C 1
ATOM 3275 O O . GLU B 1 65 ? 16.016 -43.719 -15.977 1 94.44 65 GLU B O 1
ATOM 3280 N N . GLY B 1 66 ? 15.531 -43.906 -18.141 1 94.31 66 GLY B N 1
ATOM 3281 C CA . GLY B 1 66 ? 14.945 -45.219 -17.953 1 94.31 66 GLY B CA 1
ATOM 3282 C C . GLY B 1 66 ? 13.555 -45.188 -17.359 1 94.31 66 GLY B C 1
ATOM 3283 O O . GLY B 1 66 ? 13.109 -46.156 -16.734 1 94.31 66 GLY B O 1
ATOM 3284 N N . ILE B 1 67 ? 12.93 -44.062 -17.484 1 94.25 67 ILE B N 1
ATOM 3285 C CA . ILE B 1 67 ? 11.562 -43.938 -16.984 1 94.25 67 ILE B CA 1
ATOM 3286 C C . ILE B 1 67 ? 10.586 -44.531 -18 1 94.25 67 ILE B C 1
ATOM 3288 O O . ILE B 1 67 ? 10.539 -44.094 -19.156 1 94.25 67 ILE B O 1
ATOM 3292 N N . ASN B 1 68 ? 9.891 -45.469 -17.562 1 93.75 68 ASN B N 1
ATOM 3293 C CA . ASN B 1 68 ? 8.875 -46.094 -18.422 1 93.75 68 ASN B CA 1
ATOM 3294 C C . ASN B 1 68 ? 7.617 -45.25 -18.516 1 93.75 68 ASN B C 1
ATOM 3296 O O . ASN B 1 68 ? 6.809 -45.219 -17.578 1 93.75 68 ASN B O 1
ATOM 3300 N N . VAL B 1 69 ? 7.363 -44.688 -19.594 1 94.25 69 VAL B N 1
ATOM 3301 C CA . VAL B 1 69 ? 6.281 -43.719 -19.812 1 94.25 69 VAL B CA 1
ATOM 3302 C C . VAL B 1 69 ? 4.934 -44.438 -19.719 1 94.25 69 VAL B C 1
ATOM 3304 O O . VAL B 1 69 ? 3.924 -43.812 -19.359 1 94.25 69 VAL B O 1
ATOM 3307 N N . SER B 1 70 ? 4.93 -45.688 -20.047 1 94.56 70 SER B N 1
ATOM 3308 C CA . SER B 1 70 ? 3.682 -46.438 -20.031 1 94.56 70 SER B CA 1
ATOM 3309 C C . SER B 1 70 ? 3.158 -46.625 -18.609 1 94.56 70 SER B C 1
ATOM 3311 O O . SER B 1 70 ? 1.995 -46.969 -18.406 1 94.56 70 SER B O 1
ATOM 3313 N N . LYS B 1 71 ? 3.955 -46.344 -17.688 1 95.38 71 LYS B N 1
ATOM 3314 C CA . LYS B 1 71 ? 3.568 -46.5 -16.281 1 95.38 71 LYS B CA 1
ATOM 3315 C C . LYS B 1 71 ? 3 -45.188 -15.727 1 95.38 71 LYS B C 1
ATOM 3317 O O . LYS B 1 71 ? 2.486 -45.156 -14.609 1 95.38 71 LYS B O 1
ATOM 3322 N N . LEU B 1 72 ? 3.117 -44.219 -16.5 1 97.38 72 LEU B N 1
ATOM 3323 C CA . LEU B 1 72 ? 2.537 -42.938 -16.062 1 97.38 72 LEU B CA 1
ATOM 3324 C C . LEU B 1 72 ? 1.026 -43.062 -15.906 1 97.38 72 LEU B C 1
ATOM 3326 O O . LEU B 1 72 ? 0.364 -43.719 -16.703 1 97.38 72 LEU B O 1
ATOM 3330 N N . THR B 1 73 ? 0.485 -42.375 -14.852 1 98.31 73 THR B N 1
ATOM 3331 C CA . THR B 1 73 ? -0.954 -42.406 -14.609 1 98.31 73 THR B CA 1
ATOM 3332 C C . THR B 1 73 ? -1.585 -41.031 -14.883 1 98.31 73 THR B C 1
ATOM 3334 O O . THR B 1 73 ? -2.805 -40.938 -15.023 1 98.31 73 THR B O 1
ATOM 3337 N N . ALA B 1 74 ? -0.813 -40 -14.922 1 98.56 74 ALA B N 1
ATOM 3338 C CA . ALA B 1 74 ? -1.253 -38.656 -15.273 1 98.56 74 ALA B CA 1
ATOM 3339 C C . ALA B 1 74 ? -0.069 -37.781 -15.664 1 98.56 74 ALA B C 1
ATOM 3341 O O . ALA B 1 74 ? 1.082 -38.125 -15.375 1 98.56 74 ALA B O 1
ATOM 3342 N N . VAL B 1 75 ? -0.337 -36.75 -16.359 1 98.69 75 VAL B N 1
ATOM 3343 C CA . VAL B 1 75 ? 0.634 -35.688 -16.672 1 98.69 75 VAL B CA 1
ATOM 3344 C C . VAL B 1 75 ? 0.105 -34.344 -16.203 1 98.69 75 VAL B C 1
ATOM 3346 O O . VAL B 1 75 ? -1.079 -34.031 -16.359 1 98.69 75 VAL B O 1
ATOM 3349 N N . CYS B 1 76 ? 0.882 -33.594 -15.5 1 98.44 76 CYS B N 1
ATOM 3350 C CA . CYS B 1 76 ? 0.497 -32.25 -15.078 1 98.44 76 CYS B CA 1
ATOM 3351 C C . CYS B 1 76 ? 1.521 -31.234 -15.539 1 98.44 76 CYS B C 1
ATOM 3353 O O . CYS B 1 76 ? 2.705 -31.547 -15.672 1 98.44 76 CYS B O 1
ATOM 3355 N N . ALA B 1 77 ? 1.034 -30.047 -15.781 1 98.19 77 ALA B N 1
ATOM 3356 C CA . ALA B 1 77 ? 1.933 -29.016 -16.312 1 98.19 77 ALA B CA 1
ATOM 3357 C C . ALA B 1 77 ? 1.552 -27.625 -15.789 1 98.19 77 ALA B C 1
ATOM 3359 O O . ALA B 1 77 ? 0.444 -27.438 -15.289 1 98.19 77 ALA B O 1
ATOM 3360 N N . ARG B 1 78 ? 2.598 -26.766 -15.82 1 95.44 78 ARG B N 1
ATOM 3361 C CA . ARG B 1 78 ? 2.32 -25.359 -15.586 1 95.44 78 ARG B CA 1
ATOM 3362 C C . ARG B 1 78 ? 1.409 -24.781 -16.672 1 95.44 78 ARG B C 1
ATOM 3364 O O . ARG B 1 78 ? 1.605 -25.062 -17.859 1 95.44 78 ARG B O 1
ATOM 3371 N N . GLY B 1 79 ? 0.384 -24.125 -16.172 1 83.5 79 GLY B N 1
ATOM 3372 C CA . GLY B 1 79 ? -0.576 -23.562 -17.094 1 83.5 79 GLY B CA 1
ATOM 3373 C C . GLY B 1 79 ? -0.073 -22.297 -17.781 1 83.5 79 GLY B C 1
ATOM 3374 O O . GLY B 1 79 ? 0.94 -21.719 -17.359 1 83.5 79 GLY B O 1
ATOM 3375 N N . GLY B 1 80 ? -0.65 -21.859 -18.891 1 88.31 80 GLY B N 1
ATOM 3376 C CA . GLY B 1 80 ? -0.284 -20.719 -19.719 1 88.31 80 GLY B CA 1
ATOM 3377 C C . GLY B 1 80 ? -1.173 -19.5 -19.5 1 88.31 80 GLY B C 1
ATOM 3378 O O . GLY B 1 80 ? -1.865 -19.422 -18.484 1 88.31 80 GLY B O 1
ATOM 3379 N N . LEU B 1 81 ? -1.033 -18.562 -20.297 1 93.12 81 LEU B N 1
ATOM 3380 C CA . LEU B 1 81 ? -1.774 -17.312 -20.25 1 93.12 81 LEU B CA 1
ATOM 3381 C C . LEU B 1 81 ? -3.193 -17.5 -20.781 1 93.12 81 LEU B C 1
ATOM 3383 O O . LEU B 1 81 ? -3.555 -16.938 -21.812 1 93.12 81 LEU B O 1
ATOM 3387 N N . LEU B 1 82 ? -3.965 -18.188 -19.969 1 96.06 82 LEU B N 1
ATOM 3388 C CA . LEU B 1 82 ? -5.359 -18.516 -20.25 1 96.06 82 LEU B CA 1
ATOM 3389 C C . LEU B 1 82 ? -6.281 -17.391 -19.812 1 96.06 82 LEU B C 1
ATOM 3391 O O . LEU B 1 82 ? -5.812 -16.297 -19.453 1 96.06 82 LEU B O 1
ATOM 3395 N N . ARG B 1 83 ? -7.59 -17.594 -19.969 1 95.19 83 ARG B N 1
ATOM 3396 C CA . ARG B 1 83 ? -8.57 -16.688 -19.391 1 95.19 83 ARG B CA 1
ATOM 3397 C C . ARG B 1 83 ? -8.516 -16.719 -17.875 1 95.19 83 ARG B C 1
ATOM 3399 O O . ARG B 1 83 ? -8.18 -17.75 -17.281 1 95.19 83 ARG B O 1
ATOM 3406 N N . PRO B 1 84 ? -8.789 -15.523 -17.281 1 94.44 84 PRO B N 1
ATOM 3407 C CA . PRO B 1 84 ? -8.844 -15.555 -15.82 1 94.44 84 PRO B CA 1
ATOM 3408 C C . PRO B 1 84 ? -9.758 -16.656 -15.281 1 94.44 84 PRO B C 1
ATOM 3410 O O . PRO B 1 84 ? -10.82 -16.906 -15.859 1 94.44 84 PRO B O 1
ATOM 3413 N N . LEU B 1 85 ? -9.289 -17.359 -14.25 1 95.19 85 LEU B N 1
ATOM 3414 C CA . LEU B 1 85 ? -10.078 -18.469 -13.727 1 95.19 85 LEU B CA 1
ATOM 3415 C C . LEU B 1 85 ? -9.844 -18.641 -12.234 1 95.19 85 LEU B C 1
ATOM 3417 O O . LEU B 1 85 ? -8.953 -18.016 -11.664 1 95.19 85 LEU B O 1
ATOM 3421 N N . GLU B 1 86 ? -10.703 -19.469 -11.625 1 96.31 86 GLU B N 1
ATOM 3422 C CA . GLU B 1 86 ? -10.539 -19.844 -10.219 1 96.31 86 GLU B CA 1
ATOM 3423 C C . GLU B 1 86 ? -9.352 -20.781 -10.031 1 96.31 86 GLU B C 1
ATOM 3425 O O . GLU B 1 86 ? -9.031 -21.562 -10.93 1 96.31 86 GLU B O 1
ATOM 3430 N N . GLY B 1 87 ? -8.734 -20.703 -8.859 1 96.44 87 GLY B N 1
ATOM 3431 C CA . GLY B 1 87 ? -7.664 -21.641 -8.562 1 96.44 87 GLY B CA 1
ATOM 3432 C C . GLY B 1 87 ? -8.125 -23.078 -8.531 1 96.44 87 GLY B C 1
ATOM 3433 O O . GLY B 1 87 ? -9.289 -23.359 -8.242 1 96.44 87 GLY B O 1
ATOM 3434 N N . GLY B 1 88 ? -7.156 -23.953 -8.703 1 96.75 88 GLY B N 1
ATOM 3435 C CA . GLY B 1 88 ? -7.453 -25.375 -8.703 1 96.75 88 GLY B CA 1
ATOM 3436 C C . GLY B 1 88 ? -6.734 -26.141 -9.805 1 96.75 88 GLY B C 1
ATOM 3437 O O . GLY B 1 88 ? -5.832 -25.609 -10.445 1 96.75 88 GLY B O 1
ATOM 3438 N N . THR B 1 89 ? -7.129 -27.406 -9.914 1 98.12 89 THR B N 1
ATOM 3439 C CA . THR B 1 89 ? -6.57 -28.297 -10.93 1 98.12 89 THR B CA 1
ATOM 3440 C C . THR B 1 89 ? -7.594 -28.547 -12.039 1 98.12 89 THR B C 1
ATOM 3442 O O . THR B 1 89 ? -8.719 -28.984 -11.766 1 98.12 89 THR B O 1
ATOM 3445 N N . TYR B 1 90 ? -7.156 -28.25 -13.234 1 98.31 90 TYR B N 1
ATOM 3446 C CA . TYR B 1 90 ? -8.039 -28.359 -14.391 1 98.31 90 TYR B CA 1
ATOM 3447 C C . TYR B 1 90 ? -7.598 -29.5 -15.305 1 98.31 90 TYR B C 1
ATOM 3449 O O . TYR B 1 90 ? -6.402 -29.656 -15.57 1 98.31 90 TYR B O 1
ATOM 3457 N N . ARG B 1 91 ? -8.57 -30.266 -15.719 1 98.25 91 ARG B N 1
ATOM 3458 C CA . ARG B 1 91 ? -8.273 -31.188 -16.812 1 98.25 91 ARG B CA 1
ATOM 3459 C C . ARG B 1 91 ? -8.078 -30.438 -18.125 1 98.25 91 ARG B C 1
ATOM 3461 O O . ARG B 1 91 ? -8.867 -29.547 -18.453 1 98.25 91 ARG B O 1
ATOM 3468 N N . VAL B 1 92 ? -7.027 -30.781 -18.797 1 98.19 92 VAL B N 1
ATOM 3469 C CA . VAL B 1 92 ? -6.797 -30.141 -20.094 1 98.19 92 VAL B CA 1
ATOM 3470 C C . VAL B 1 92 ? -7.863 -30.594 -21.078 1 98.19 92 VAL B C 1
ATOM 3472 O O . VAL B 1 92 ? -8.062 -31.797 -21.281 1 98.19 92 VAL B O 1
ATOM 3475 N N . ASN B 1 93 ? -8.617 -29.688 -21.578 1 97.56 93 ASN B N 1
ATOM 3476 C CA . ASN B 1 93 ? -9.648 -30.016 -22.562 1 97.56 93 ASN B CA 1
ATOM 3477 C C . ASN B 1 93 ? -9.469 -29.203 -23.844 1 97.56 93 ASN B C 1
ATOM 3479 O O . ASN B 1 93 ? -8.516 -28.438 -23.984 1 97.56 93 ASN B O 1
ATOM 3483 N N . GLU B 1 94 ? -10.367 -29.422 -24.781 1 97.56 94 GLU B N 1
ATOM 3484 C CA . GLU B 1 94 ? -10.234 -28.828 -26.109 1 97.56 94 GLU B CA 1
ATOM 3485 C C . GLU B 1 94 ? -10.305 -27.312 -26.031 1 97.56 94 GLU B C 1
ATOM 3487 O O . GLU B 1 94 ? -9.594 -26.609 -26.766 1 97.56 94 GLU B O 1
ATOM 3492 N N . ALA B 1 95 ? -11.195 -26.828 -25.172 1 97.62 95 ALA B N 1
ATOM 3493 C CA . ALA B 1 95 ? -11.328 -25.391 -25.016 1 97.62 95 ALA B CA 1
ATOM 3494 C C . ALA B 1 95 ? -10.023 -24.766 -24.516 1 97.62 95 ALA B C 1
ATOM 3496 O O . ALA B 1 95 ? -9.609 -23.719 -25 1 97.62 95 ALA B O 1
ATOM 3497 N N . MET B 1 96 ? -9.453 -25.391 -23.578 1 97.62 96 MET B N 1
ATOM 3498 C CA . MET B 1 96 ? -8.172 -24.938 -23.031 1 97.62 96 MET B CA 1
ATOM 3499 C C . MET B 1 96 ? -7.082 -24.969 -24.109 1 97.62 96 MET B C 1
ATOM 3501 O O . MET B 1 96 ? -6.328 -24.016 -24.25 1 97.62 96 MET B O 1
ATOM 3505 N N . LEU B 1 97 ? -7.027 -26.031 -24.828 1 97.19 97 LEU B N 1
ATOM 3506 C CA . LEU B 1 97 ? -6.016 -26.188 -25.859 1 97.19 97 LEU B CA 1
ATOM 3507 C C . LEU B 1 97 ? -6.152 -25.094 -26.922 1 97.19 97 LEU B C 1
ATOM 3509 O O . LEU B 1 97 ? -5.148 -24.547 -27.391 1 97.19 97 LEU B O 1
ATOM 3513 N N . ALA B 1 98 ? -7.352 -24.781 -27.234 1 97 98 ALA B N 1
ATOM 3514 C CA . ALA B 1 98 ? -7.602 -23.75 -28.234 1 97 98 ALA B CA 1
ATOM 3515 C C . ALA B 1 98 ? -7.07 -22.391 -27.766 1 97 98 ALA B C 1
ATOM 3517 O O . ALA B 1 98 ? -6.418 -21.688 -28.531 1 97 98 ALA B O 1
ATOM 3518 N N . ASP B 1 99 ? -7.371 -22.078 -26.531 1 96.62 99 ASP B N 1
ATOM 3519 C CA . ASP B 1 99 ? -6.934 -20.797 -25.984 1 96.62 99 ASP B CA 1
ATOM 3520 C C . ASP B 1 99 ? -5.414 -20.75 -25.844 1 96.62 99 ASP B C 1
ATOM 3522 O O . ASP B 1 99 ? -4.797 -19.703 -26.094 1 96.62 99 ASP B O 1
ATOM 3526 N N . LEU B 1 100 ? -4.773 -21.828 -25.453 1 95.88 100 LEU B N 1
ATOM 3527 C CA . LEU B 1 100 ? -3.322 -21.891 -25.328 1 95.88 100 LEU B CA 1
ATOM 3528 C C . LEU B 1 100 ? -2.65 -21.703 -26.688 1 95.88 100 LEU B C 1
ATOM 3530 O O . LEU B 1 100 ? -1.676 -20.953 -26.797 1 95.88 100 LEU B O 1
ATOM 3534 N N . LYS B 1 101 ? -3.172 -22.344 -27.656 1 94.94 101 LYS B N 1
ATOM 3535 C CA . LYS B 1 101 ? -2.615 -22.281 -29 1 94.94 101 LYS B CA 1
ATOM 3536 C C . LYS B 1 101 ? -2.775 -20.875 -29.594 1 94.94 101 LYS B C 1
ATOM 3538 O O . LYS B 1 101 ? -1.885 -20.391 -30.281 1 94.94 101 LYS B O 1
ATOM 3543 N N . ALA B 1 102 ? -3.916 -20.281 -29.281 1 93.5 102 ALA B N 1
ATOM 3544 C CA . ALA B 1 102 ? -4.23 -18.953 -29.812 1 93.5 102 ALA B CA 1
ATOM 3545 C C . ALA B 1 102 ? -3.443 -17.875 -29.078 1 93.5 102 ALA B C 1
ATOM 3547 O O . ALA B 1 102 ? -3.309 -16.75 -29.578 1 93.5 102 ALA B O 1
ATOM 3548 N N . GLY B 1 103 ? -2.961 -18.297 -27.969 1 91.44 103 GLY B N 1
ATOM 3549 C CA . GLY B 1 103 ? -2.354 -17.266 -27.156 1 91.44 103 GLY B CA 1
ATOM 3550 C C . GLY B 1 103 ? -3.342 -16.203 -26.703 1 91.44 103 GLY B C 1
ATOM 3551 O O . GLY B 1 103 ? -3.098 -15.008 -26.875 1 91.44 103 GLY B O 1
ATOM 3552 N N . TYR B 1 104 ? -4.41 -16.578 -26.156 1 90.5 104 TYR B N 1
ATOM 3553 C CA . TYR B 1 104 ? -5.52 -15.703 -25.797 1 90.5 104 TYR B CA 1
ATOM 3554 C C . TYR B 1 104 ? -5.02 -14.484 -25.016 1 90.5 104 TYR B C 1
ATOM 3556 O O . TYR B 1 104 ? -5.398 -13.352 -25.328 1 90.5 104 TYR B O 1
ATOM 3564 N N . ASN B 1 105 ? -4.203 -14.688 -24.016 1 90.75 105 ASN B N 1
ATOM 3565 C CA . ASN B 1 105 ? -3.65 -13.602 -23.219 1 90.75 105 ASN B CA 1
ATOM 3566 C C . ASN B 1 105 ? -2.16 -13.406 -23.484 1 90.75 105 ASN B C 1
ATOM 3568 O O . ASN B 1 105 ? -1.41 -13.016 -22.594 1 90.75 105 ASN B O 1
ATOM 3572 N N . GLY B 1 106 ? -1.715 -13.859 -24.672 1 88.62 106 GLY B N 1
ATOM 3573 C CA . GLY B 1 106 ? -0.327 -13.68 -25.062 1 88.62 106 GLY B CA 1
ATOM 3574 C C . GLY B 1 106 ? 0.425 -14.992 -25.203 1 88.62 106 GLY B C 1
ATOM 3575 O O . GLY B 1 106 ? -0.091 -16.047 -24.859 1 88.62 106 GLY B O 1
ATOM 3576 N N . GLU B 1 107 ? 1.597 -14.805 -25.766 1 87.88 107 GLU B N 1
ATOM 3577 C CA . GLU B 1 107 ? 2.447 -15.977 -25.984 1 87.88 107 GLU B CA 1
ATOM 3578 C C . GLU B 1 107 ? 3.535 -16.062 -24.922 1 87.88 107 GLU B C 1
ATOM 3580 O O . GLU B 1 107 ? 4.199 -15.078 -24.609 1 87.88 107 GLU B O 1
ATOM 3585 N N . HIS B 1 108 ? 3.635 -17.203 -24.375 1 91.06 108 HIS B N 1
ATOM 3586 C CA . HIS B 1 108 ? 4.652 -17.531 -23.391 1 91.06 108 HIS B CA 1
ATOM 3587 C C . HIS B 1 108 ? 4.961 -19.031 -23.406 1 91.06 108 HIS B C 1
ATOM 3589 O O . HIS B 1 108 ? 4.105 -19.844 -23.766 1 91.06 108 HIS B O 1
ATOM 3595 N N . ALA B 1 109 ? 6.148 -19.328 -23.016 1 91.5 109 ALA B N 1
ATOM 3596 C CA . ALA B 1 109 ? 6.562 -20.719 -23.016 1 91.5 109 ALA B CA 1
ATOM 3597 C C . ALA B 1 109 ? 5.625 -21.562 -22.156 1 91.5 109 ALA B C 1
ATOM 3599 O O . ALA B 1 109 ? 5.395 -22.75 -22.438 1 91.5 109 ALA B O 1
ATOM 3600 N N . SER B 1 110 ? 4.996 -20.953 -21.125 1 93 110 SER B N 1
ATOM 3601 C CA . SER B 1 110 ? 4.09 -21.688 -20.25 1 93 110 SER B CA 1
ATOM 3602 C C . SER B 1 110 ? 2.852 -22.156 -21.016 1 93 110 SER B C 1
ATOM 3604 O O . SER B 1 110 ? 2.178 -23.094 -20.578 1 93 110 SER B O 1
ATOM 3606 N N . ASN B 1 111 ? 2.557 -21.531 -22.109 1 95 111 ASN B N 1
ATOM 3607 C CA . ASN B 1 111 ? 1.423 -21.953 -22.922 1 95 111 ASN B CA 1
ATOM 3608 C C . ASN B 1 111 ? 1.625 -23.359 -23.484 1 95 111 ASN B C 1
ATOM 3610 O O . ASN B 1 111 ? 0.661 -24.031 -23.859 1 95 111 ASN B O 1
ATOM 3614 N N . LEU B 1 112 ? 2.873 -23.734 -23.562 1 96 112 LEU B N 1
ATOM 3615 C CA . LEU B 1 112 ? 3.193 -25.031 -24.141 1 96 112 LEU B CA 1
ATOM 3616 C C . LEU B 1 112 ? 2.902 -26.156 -23.156 1 96 112 LEU B C 1
ATOM 3618 O O . LEU B 1 112 ? 2.77 -27.312 -23.562 1 96 112 LEU B O 1
ATOM 3622 N N . GLY B 1 113 ? 2.861 -25.797 -21.891 1 96.31 113 GLY B N 1
ATOM 3623 C CA . GLY B 1 113 ? 2.717 -26.797 -20.844 1 96.31 113 GLY B CA 1
ATOM 3624 C C . GLY B 1 113 ? 1.497 -27.672 -21.031 1 96.31 113 GLY B C 1
ATOM 3625 O O . GLY B 1 113 ? 1.613 -28.906 -21.094 1 96.31 113 GLY B O 1
ATOM 3626 N N . GLY B 1 114 ? 0.346 -27.031 -21.156 1 95.62 114 GLY B N 1
ATOM 3627 C CA . GLY B 1 114 ? -0.891 -27.781 -21.328 1 95.62 114 GLY B CA 1
ATOM 3628 C C . GLY B 1 114 ? -0.908 -28.609 -22.594 1 95.62 114 GLY B C 1
ATOM 3629 O O . GLY B 1 114 ? -1.419 -29.734 -22.609 1 95.62 114 GLY B O 1
ATOM 3630 N N . LEU B 1 115 ? -0.351 -28.125 -23.609 1 96.62 115 LEU B N 1
ATOM 3631 C CA . LEU B 1 115 ? -0.329 -28.828 -24.891 1 96.62 115 LEU B CA 1
ATOM 3632 C C . LEU B 1 115 ? 0.539 -30.078 -24.828 1 96.62 115 LEU B C 1
ATOM 3634 O O . LEU B 1 115 ? 0.131 -31.141 -25.281 1 96.62 115 LEU B O 1
ATOM 3638 N N . ILE B 1 116 ? 1.726 -29.875 -24.312 1 97.62 116 ILE B N 1
ATOM 3639 C CA . ILE B 1 116 ? 2.666 -30.984 -24.219 1 97.62 116 ILE B CA 1
ATOM 3640 C C . ILE B 1 116 ? 2.09 -32.062 -23.297 1 97.62 116 ILE B C 1
ATOM 3642 O O . ILE B 1 116 ? 2.119 -33.25 -23.641 1 97.62 116 ILE B O 1
ATOM 3646 N N . ALA B 1 117 ? 1.568 -31.641 -22.188 1 98.25 117 ALA B N 1
ATOM 3647 C CA . ALA B 1 117 ? 0.965 -32.594 -21.25 1 98.25 117 ALA B CA 1
ATOM 3648 C C . ALA B 1 117 ? -0.171 -33.375 -21.906 1 98.25 117 ALA B C 1
ATOM 3650 O O . ALA B 1 117 ? -0.271 -34.594 -21.734 1 98.25 117 ALA B O 1
ATOM 3651 N N . TYR B 1 118 ? -1.036 -32.688 -22.594 1 97.81 118 TYR B N 1
ATOM 3652 C CA . TYR B 1 118 ? -2.188 -33.281 -23.234 1 97.81 118 TYR B CA 1
ATOM 3653 C C . TYR B 1 118 ? -1.747 -34.344 -24.266 1 97.81 118 TYR B C 1
ATOM 3655 O O . TYR B 1 118 ? -2.303 -35.438 -24.328 1 97.81 118 TYR B O 1
ATOM 3663 N N . GLU B 1 119 ? -0.813 -34 -25.062 1 97.25 119 GLU B N 1
ATOM 3664 C CA . GLU B 1 119 ? -0.363 -34.906 -26.125 1 97.25 119 GLU B CA 1
ATOM 3665 C C . GLU B 1 119 ? 0.256 -36.188 -25.531 1 97.25 119 GLU B C 1
ATOM 3667 O O . GLU B 1 119 ? -0.038 -37.281 -26 1 97.25 119 GLU B O 1
ATOM 3672 N N . ILE B 1 120 ? 1.13 -35.969 -24.594 1 97.44 120 ILE B N 1
ATOM 3673 C CA . ILE B 1 120 ? 1.753 -37.125 -23.969 1 97.44 120 ILE B CA 1
ATOM 3674 C C . ILE B 1 120 ? 0.685 -37.969 -23.281 1 97.44 120 ILE B C 1
ATOM 3676 O O . ILE B 1 120 ? 0.653 -39.219 -23.453 1 97.44 120 ILE B O 1
ATOM 3680 N N . ALA B 1 121 ? -0.175 -37.344 -22.578 1 98.25 121 ALA B N 1
ATOM 3681 C CA . ALA B 1 121 ? -1.216 -38.062 -21.828 1 98.25 121 ALA B CA 1
ATOM 3682 C C . ALA B 1 121 ? -2.18 -38.781 -22.766 1 98.25 121 ALA B C 1
ATOM 3684 O O . ALA B 1 121 ? -2.604 -39.906 -22.484 1 98.25 121 ALA B O 1
ATOM 3685 N N . SER B 1 122 ? -2.533 -38.125 -23.828 1 97.31 122 SER B N 1
ATOM 3686 C CA . SER B 1 122 ? -3.488 -38.688 -24.766 1 97.31 122 SER B CA 1
ATOM 3687 C C . SER B 1 122 ? -2.943 -39.969 -25.406 1 97.31 122 SER B C 1
ATOM 3689 O O . SER B 1 122 ? -3.686 -40.938 -25.609 1 97.31 122 SER B O 1
ATOM 3691 N N . SER B 1 123 ? -1.708 -39.938 -25.703 1 95.94 123 SER B N 1
ATOM 3692 C CA . SER B 1 123 ? -1.077 -41.125 -26.312 1 95.94 123 SER B CA 1
ATOM 3693 C C . SER B 1 123 ? -1.093 -42.312 -25.359 1 95.94 123 SER B C 1
ATOM 3695 O O . SER B 1 123 ? -1.022 -43.469 -25.797 1 95.94 123 SER B O 1
ATOM 3697 N N . LEU B 1 124 ? -1.209 -42.031 -24.125 1 96.81 124 LEU B N 1
ATOM 3698 C CA . LEU B 1 124 ? -1.181 -43.062 -23.109 1 96.81 124 LEU B CA 1
ATOM 3699 C C . LEU B 1 124 ? -2.572 -43.312 -22.531 1 96.81 124 LEU B C 1
ATOM 3701 O O . LEU B 1 124 ? -2.754 -44.156 -21.672 1 96.81 124 LEU B O 1
ATOM 3705 N N . HIS B 1 125 ? -3.588 -42.562 -22.969 1 97.44 125 HIS B N 1
ATOM 3706 C CA . HIS B 1 125 ? -4.965 -42.625 -22.5 1 97.44 125 HIS B CA 1
ATOM 3707 C C . HIS B 1 125 ? -5.043 -42.375 -21 1 97.44 125 HIS B C 1
ATOM 3709 O O . HIS B 1 125 ? -5.703 -43.125 -20.266 1 97.44 125 HIS B O 1
ATOM 3715 N N . ILE B 1 126 ? -4.305 -41.469 -20.547 1 98 126 ILE B N 1
ATOM 3716 C CA . ILE B 1 126 ? -4.328 -41 -19.156 1 98 126 ILE B CA 1
ATOM 3717 C C . ILE B 1 126 ? -4.668 -39.5 -19.125 1 98 126 ILE B C 1
ATOM 3719 O O . ILE B 1 126 ? -4.672 -38.844 -20.172 1 98 126 ILE B O 1
ATOM 3723 N N . PRO B 1 127 ? -5.027 -38.938 -17.953 1 98.25 127 PRO B N 1
ATOM 3724 C CA . PRO B 1 127 ? -5.438 -37.531 -17.906 1 98.25 127 PRO B CA 1
ATOM 3725 C C . PRO B 1 127 ? -4.254 -36.562 -17.875 1 98.25 127 PRO B C 1
ATOM 3727 O O . PRO B 1 127 ? -3.174 -36.906 -17.391 1 98.25 127 PRO B O 1
ATOM 3730 N N . ALA B 1 128 ? -4.488 -35.375 -18.391 1 98.62 128 ALA B N 1
ATOM 3731 C CA . ALA B 1 128 ? -3.582 -34.25 -18.312 1 98.62 128 ALA B CA 1
ATOM 3732 C C . ALA B 1 128 ? -4.203 -33.125 -17.484 1 98.62 128 ALA B C 1
ATOM 3734 O O . ALA B 1 128 ? -5.398 -32.844 -17.609 1 98.62 128 ALA B O 1
ATOM 3735 N N . PHE B 1 129 ? -3.352 -32.5 -16.625 1 98.56 129 PHE B N 1
ATOM 3736 C CA . PHE B 1 129 ? -3.871 -31.453 -15.75 1 98.56 129 PHE B CA 1
ATOM 3737 C C . PHE B 1 129 ? -3 -30.203 -15.812 1 98.56 129 PHE B C 1
ATOM 3739 O O . PHE B 1 129 ? -1.808 -30.297 -16.109 1 98.56 129 PHE B O 1
ATOM 3746 N N . ILE B 1 130 ? -3.609 -29.094 -15.609 1 97.75 130 ILE B N 1
ATOM 3747 C CA . ILE B 1 130 ? -2.93 -27.875 -15.211 1 97.75 130 ILE B CA 1
ATOM 3748 C C . ILE B 1 130 ? -3.396 -27.453 -13.82 1 97.75 130 ILE B C 1
ATOM 3750 O O . ILE B 1 130 ? -4.57 -27.609 -13.477 1 97.75 130 ILE B O 1
ATOM 3754 N N . THR B 1 131 ? -2.475 -26.969 -13.078 1 97.31 131 THR B N 1
ATOM 3755 C CA . THR B 1 131 ? -2.834 -26.594 -11.711 1 97.31 131 THR B CA 1
ATOM 3756 C C . THR B 1 131 ? -2.463 -25.141 -11.438 1 97.31 131 THR B C 1
ATOM 3758 O O . THR B 1 131 ? -1.335 -24.719 -11.703 1 97.31 131 THR B O 1
ATOM 3761 N N . ASP B 1 132 ? -3.438 -24.344 -10.906 1 97.06 132 ASP B N 1
ATOM 3762 C CA . ASP B 1 132 ? -3.264 -22.969 -10.422 1 97.06 132 ASP B CA 1
ATOM 3763 C C . ASP B 1 132 ? -2.357 -22.172 -11.359 1 97.06 132 ASP B C 1
ATOM 3765 O O . ASP B 1 132 ? -1.302 -21.688 -10.945 1 97.06 132 ASP B O 1
ATOM 3769 N N . PRO B 1 133 ? -2.811 -21.984 -12.602 1 95.69 133 PRO B N 1
ATOM 3770 C CA . PRO B 1 133 ? -1.989 -21.203 -13.539 1 95.69 133 PRO B CA 1
ATOM 3771 C C . PRO B 1 133 ? -1.838 -19.75 -13.109 1 95.69 133 PRO B C 1
ATOM 3773 O O . PRO B 1 133 ? -2.496 -19.297 -12.172 1 95.69 133 PRO B O 1
ATOM 3776 N N . VAL B 1 134 ? -0.993 -19 -13.742 1 91.88 134 VAL B N 1
ATOM 3777 C CA . VAL B 1 134 ? -0.627 -17.641 -13.375 1 91.88 134 VAL B CA 1
ATOM 3778 C C . VAL B 1 134 ? -1.83 -16.719 -13.555 1 91.88 134 VAL B C 1
ATOM 3780 O O . VAL B 1 134 ? -1.862 -15.609 -13 1 91.88 134 VAL B O 1
ATOM 3783 N N . VAL B 1 135 ? -2.898 -17.203 -14.266 1 94.44 135 VAL B N 1
ATOM 3784 C CA . VAL B 1 135 ? -4.039 -16.359 -14.594 1 94.44 135 VAL B CA 1
ATOM 3785 C C . VAL B 1 135 ? -5.113 -16.484 -13.523 1 94.44 135 VAL B C 1
ATOM 3787 O O . VAL B 1 135 ? -6.234 -16 -13.695 1 94.44 135 VAL B O 1
ATOM 3790 N N . VAL B 1 136 ? -4.801 -17.203 -12.469 1 97.25 136 VAL B N 1
ATOM 3791 C CA . VAL B 1 136 ? -5.746 -17.281 -11.359 1 97.25 136 VAL B CA 1
ATOM 3792 C C . VAL B 1 136 ? -6.156 -15.883 -10.922 1 97.25 136 VAL B C 1
ATOM 3794 O O . VAL B 1 136 ? -5.301 -15.023 -10.672 1 97.25 136 VAL B O 1
ATOM 3797 N N . ASP B 1 137 ? -7.453 -15.617 -10.859 1 97.75 137 ASP B N 1
ATOM 3798 C CA . ASP B 1 137 ? -8.008 -14.336 -10.43 1 97.75 137 ASP B CA 1
ATOM 3799 C C . ASP B 1 137 ? -9.258 -14.539 -9.57 1 97.75 137 ASP B C 1
ATOM 3801 O O . ASP B 1 137 ? -10.328 -14.852 -10.086 1 97.75 137 ASP B O 1
ATOM 3805 N N . GLU B 1 138 ? -9.062 -14.406 -8.352 1 98.25 138 GLU B N 1
ATOM 3806 C CA . GLU B 1 138 ? -10.117 -14.586 -7.359 1 98.25 138 GLU B CA 1
ATOM 3807 C C . GLU B 1 138 ? -10.281 -13.336 -6.496 1 98.25 138 GLU B C 1
ATOM 3809 O O . GLU B 1 138 ? -10.766 -13.422 -5.363 1 98.25 138 GLU B O 1
ATOM 3814 N N . LEU B 1 139 ? -9.852 -12.156 -6.984 1 98.44 139 LEU B N 1
ATOM 3815 C CA . LEU B 1 139 ? -9.914 -10.914 -6.223 1 98.44 139 LEU B CA 1
ATOM 3816 C C . LEU B 1 139 ? -11.352 -10.57 -5.863 1 98.44 139 LEU B C 1
ATOM 3818 O O . LEU B 1 139 ? -12.25 -10.695 -6.695 1 98.44 139 LEU B O 1
ATOM 3822 N N . ASP B 1 140 ? -11.547 -10.188 -4.617 1 98.19 140 ASP B N 1
ATOM 3823 C CA . ASP B 1 140 ? -12.812 -9.562 -4.254 1 98.19 140 ASP B CA 1
ATOM 3824 C C . ASP B 1 140 ? -13.039 -8.281 -5.051 1 98.19 140 ASP B C 1
ATOM 3826 O O . ASP B 1 140 ? -12.086 -7.566 -5.371 1 98.19 140 ASP B O 1
ATOM 3830 N N . PRO B 1 141 ? -14.297 -7.973 -5.348 1 97.62 141 PRO B N 1
ATOM 3831 C CA . PRO B 1 141 ? -14.586 -6.734 -6.074 1 97.62 141 PRO B CA 1
ATOM 3832 C C . PRO B 1 141 ? -13.953 -5.508 -5.418 1 97.62 141 PRO B C 1
ATOM 3834 O O . PRO B 1 141 ? -13.422 -4.637 -6.113 1 97.62 141 PRO B O 1
ATOM 3837 N N . LEU B 1 142 ? -13.93 -5.43 -4.117 1 98.5 142 LEU B N 1
ATOM 3838 C CA . LEU B 1 142 ? -13.352 -4.293 -3.41 1 98.5 142 LEU B CA 1
ATOM 3839 C C . LEU B 1 142 ? -11.852 -4.199 -3.678 1 98.5 142 LEU B C 1
ATOM 3841 O O . LEU B 1 142 ? -11.297 -3.102 -3.74 1 98.5 142 LEU B O 1
ATOM 3845 N N . ALA B 1 143 ? -11.219 -5.371 -3.812 1 98.5 143 ALA B N 1
ATOM 3846 C CA . ALA B 1 143 ? -9.766 -5.43 -3.973 1 98.5 143 ALA B CA 1
ATOM 3847 C C . ALA B 1 143 ? -9.344 -4.922 -5.348 1 98.5 143 ALA B C 1
ATOM 3849 O O . ALA B 1 143 ? -8.172 -4.629 -5.574 1 98.5 143 ALA B O 1
ATOM 3850 N N . ARG B 1 144 ? -10.297 -4.781 -6.285 1 97.94 144 ARG B N 1
ATOM 3851 C CA . ARG B 1 144 ? -9.992 -4.383 -7.656 1 97.94 144 ARG B CA 1
ATOM 3852 C C . ARG B 1 144 ? -9.922 -2.865 -7.777 1 97.94 144 ARG B C 1
ATOM 3854 O O . ARG B 1 144 ? -9.398 -2.34 -8.758 1 97.94 144 ARG B O 1
ATOM 3861 N N . LEU B 1 145 ? -10.484 -2.166 -6.816 1 98.31 145 LEU B N 1
ATOM 3862 C CA . LEU B 1 145 ? -10.516 -0.708 -6.863 1 98.31 145 LEU B CA 1
ATOM 3863 C C . LEU B 1 145 ? -9.133 -0.122 -6.617 1 98.31 145 LEU B C 1
ATOM 3865 O O . LEU B 1 145 ? -8.469 -0.474 -5.641 1 98.31 145 LEU B O 1
ATOM 3869 N N . SER B 1 146 ? -8.719 0.809 -7.48 1 97.25 146 SER B N 1
ATOM 3870 C CA . SER B 1 146 ? -7.43 1.479 -7.316 1 97.25 146 SER B CA 1
ATOM 3871 C C . SER B 1 146 ? -7.609 2.902 -6.797 1 97.25 146 SER B C 1
ATOM 3873 O O . SER B 1 146 ? -6.691 3.477 -6.207 1 97.25 146 SER B O 1
ATOM 3875 N N . GLY B 1 147 ? -8.711 3.516 -7.043 1 97.44 147 GLY B N 1
ATOM 3876 C CA . GLY B 1 147 ? -8.961 4.918 -6.758 1 97.44 147 GLY B CA 1
ATOM 3877 C C . GLY B 1 147 ? -8.992 5.781 -8.008 1 97.44 147 GLY B C 1
ATOM 3878 O O . GLY B 1 147 ? -9.367 6.953 -7.945 1 97.44 147 GLY B O 1
ATOM 3879 N N . LEU B 1 148 ? -8.633 5.199 -9.133 1 97.5 148 LEU B N 1
ATOM 3880 C CA . LEU B 1 148 ? -8.625 5.883 -10.414 1 97.5 148 LEU B CA 1
ATOM 3881 C C . LEU B 1 148 ? -9.492 5.145 -11.43 1 97.5 148 LEU B C 1
ATOM 3883 O O . LEU B 1 148 ? -9.156 4.031 -11.844 1 97.5 148 LEU B O 1
ATOM 3887 N N . PRO B 1 149 ? -10.617 5.762 -11.883 1 95.69 149 PRO B N 1
ATOM 3888 C CA . PRO B 1 149 ? -11.461 5.094 -12.875 1 95.69 149 PRO B CA 1
ATOM 3889 C C . PRO B 1 149 ? -10.688 4.664 -14.125 1 95.69 149 PRO B C 1
ATOM 3891 O O . PRO B 1 149 ? -9.844 5.422 -14.617 1 95.69 149 PRO B O 1
ATOM 3894 N N . GLY B 1 150 ? -10.922 3.496 -14.547 1 93.69 150 GLY B N 1
ATOM 3895 C CA . GLY B 1 150 ? -10.258 2.979 -15.734 1 93.69 150 GLY B CA 1
ATOM 3896 C C . GLY B 1 150 ? -8.984 2.225 -15.422 1 93.69 150 GLY B C 1
ATOM 3897 O O . GLY B 1 150 ? -8.414 1.57 -16.297 1 93.69 150 GLY B O 1
ATOM 3898 N N . VAL B 1 151 ? -8.516 2.301 -14.242 1 95.56 151 VAL B N 1
ATOM 3899 C CA . VAL B 1 151 ? -7.328 1.573 -13.797 1 95.56 151 VAL B CA 1
ATOM 3900 C C . VAL B 1 151 ? -7.699 0.64 -12.648 1 95.56 151 VAL B C 1
ATOM 3902 O O . VAL B 1 151 ? -7.824 1.077 -11.5 1 95.56 151 VAL B O 1
ATOM 3905 N N . GLU B 1 152 ? -7.812 -0.633 -12.93 1 95.75 152 GLU B N 1
ATOM 3906 C CA . GLU B 1 152 ? -8.156 -1.616 -11.906 1 95.75 152 GLU B CA 1
ATOM 3907 C C . GLU B 1 152 ? -6.938 -2.449 -11.508 1 95.75 152 GLU B C 1
ATOM 3909 O O . GLU B 1 152 ? -6.039 -2.67 -12.328 1 95.75 152 GLU B O 1
ATOM 3914 N N . ARG B 1 153 ? -6.914 -2.854 -10.289 1 97.12 153 ARG B N 1
ATOM 3915 C CA . ARG B 1 153 ? -5.867 -3.777 -9.859 1 97.12 153 ARG B CA 1
ATOM 3916 C C . ARG B 1 153 ? -6.027 -5.133 -10.539 1 97.12 153 ARG B C 1
ATOM 3918 O O . ARG B 1 153 ? -7.148 -5.582 -10.781 1 97.12 153 ARG B O 1
ATOM 3925 N N . LYS B 1 154 ? -4.887 -5.746 -10.797 1 95.06 154 LYS B N 1
ATOM 3926 C CA . LYS B 1 154 ? -4.867 -7.031 -11.5 1 95.06 154 LYS B CA 1
ATOM 3927 C C . LYS B 1 154 ? -4.27 -8.125 -10.625 1 95.06 154 LYS B C 1
ATOM 3929 O O . LYS B 1 154 ? -3.391 -7.859 -9.797 1 95.06 154 LYS B O 1
ATOM 3934 N N . SER B 1 155 ? -4.789 -9.281 -10.828 1 96.25 155 SER B N 1
ATOM 3935 C CA . SER B 1 155 ? -4.285 -10.445 -10.109 1 96.25 155 SER B CA 1
ATOM 3936 C C . SER B 1 155 ? -3.105 -11.078 -10.836 1 96.25 155 SER B C 1
ATOM 3938 O O . SER B 1 155 ? -3.291 -11.836 -11.797 1 96.25 155 SER B O 1
ATOM 3940 N N . ILE B 1 156 ? -1.933 -10.781 -10.422 1 94.94 156 ILE B N 1
ATOM 3941 C CA . ILE B 1 156 ? -0.702 -11.344 -10.969 1 94.94 156 ILE B CA 1
ATOM 3942 C C . ILE B 1 156 ? 0.226 -11.75 -9.82 1 94.94 156 ILE B C 1
ATOM 3944 O O . ILE B 1 156 ? 0.911 -10.906 -9.242 1 94.94 156 ILE B O 1
ATOM 3948 N N . PHE B 1 157 ? 0.243 -13.031 -9.539 1 96.56 157 PHE B N 1
ATOM 3949 C CA . PHE B 1 157 ? 1.006 -13.5 -8.391 1 96.56 157 PHE B CA 1
ATOM 3950 C C . PHE B 1 157 ? 1.42 -14.961 -8.578 1 96.56 157 PHE B C 1
ATOM 3952 O O . PHE B 1 157 ? 1.158 -15.555 -9.625 1 96.56 157 PHE B O 1
ATOM 3959 N N . HIS B 1 158 ? 2.121 -15.477 -7.691 1 96.31 158 HIS B N 1
ATOM 3960 C CA . HIS B 1 158 ? 2.613 -16.844 -7.75 1 96.31 158 HIS B CA 1
ATOM 3961 C C . HIS B 1 158 ? 1.551 -17.844 -7.277 1 96.31 158 HIS B C 1
ATOM 3963 O O . HIS B 1 158 ? 1.754 -18.547 -6.289 1 96.31 158 HIS B O 1
ATOM 3969 N N . ALA B 1 159 ? 0.518 -17.953 -8.016 1 97.44 159 ALA B N 1
ATOM 3970 C CA . ALA B 1 159 ? -0.694 -18.672 -7.629 1 97.44 159 ALA B CA 1
ATOM 3971 C C . ALA B 1 159 ? -0.383 -20.125 -7.277 1 97.44 159 ALA B C 1
ATOM 3973 O O . ALA B 1 159 ? -0.884 -20.641 -6.277 1 97.44 159 ALA B O 1
ATOM 3974 N N . LEU B 1 160 ? 0.464 -20.766 -8.062 1 97.19 160 LEU B N 1
ATOM 3975 C CA . LEU B 1 160 ? 0.773 -22.172 -7.84 1 97.19 160 LEU B CA 1
ATOM 3976 C C . LEU B 1 160 ? 1.403 -22.391 -6.465 1 97.19 160 LEU B C 1
ATOM 3978 O O . LEU B 1 160 ? 0.915 -23.188 -5.672 1 97.19 160 LEU B O 1
ATOM 3982 N N . ASN B 1 161 ? 2.438 -21.625 -6.238 1 97 161 ASN B N 1
ATOM 3983 C CA . ASN B 1 161 ? 3.129 -21.766 -4.961 1 97 161 ASN B CA 1
ATOM 3984 C C . ASN B 1 161 ? 2.264 -21.281 -3.801 1 97 161 ASN B C 1
ATOM 3986 O O . ASN B 1 161 ? 2.25 -21.891 -2.73 1 97 161 ASN B O 1
ATOM 3990 N N . HIS B 1 162 ? 1.571 -20.172 -4.012 1 98.19 162 HIS B N 1
ATOM 3991 C CA . HIS B 1 162 ? 0.674 -19.641 -2.996 1 98.19 162 HIS B CA 1
ATOM 3992 C C . HIS B 1 162 ? -0.299 -20.703 -2.5 1 98.19 162 HIS B C 1
ATOM 3994 O O . HIS B 1 162 ? -0.389 -20.953 -1.296 1 98.19 162 HIS B O 1
ATOM 4000 N N . LYS B 1 163 ? -0.95 -21.297 -3.396 1 98 163 LYS B N 1
ATOM 4001 C CA . LYS B 1 163 ? -2.02 -22.219 -3.02 1 98 163 LYS B CA 1
ATOM 4002 C C . LYS B 1 163 ? -1.455 -23.516 -2.463 1 98 163 LYS B C 1
ATOM 4004 O O . LYS B 1 163 ? -2.025 -24.109 -1.542 1 98 163 LYS B O 1
ATOM 4009 N N . ALA B 1 164 ? -0.343 -23.984 -2.998 1 97.62 164 ALA B N 1
ATOM 4010 C CA . ALA B 1 164 ? 0.308 -25.172 -2.455 1 97.62 164 ALA B CA 1
ATOM 4011 C C . ALA B 1 164 ? 0.689 -24.969 -0.991 1 97.62 164 ALA B C 1
ATOM 4013 O O . ALA B 1 164 ? 0.421 -25.828 -0.148 1 97.62 164 ALA B O 1
ATOM 4014 N N . ILE B 1 165 ? 1.27 -23.828 -0.69 1 98.25 165 ILE B N 1
ATOM 4015 C CA . ILE B 1 165 ? 1.771 -23.562 0.653 1 98.25 165 ILE B CA 1
ATOM 4016 C C . ILE B 1 165 ? 0.602 -23.25 1.587 1 98.25 165 ILE B C 1
ATOM 4018 O O . ILE B 1 165 ? 0.627 -23.609 2.766 1 98.25 165 ILE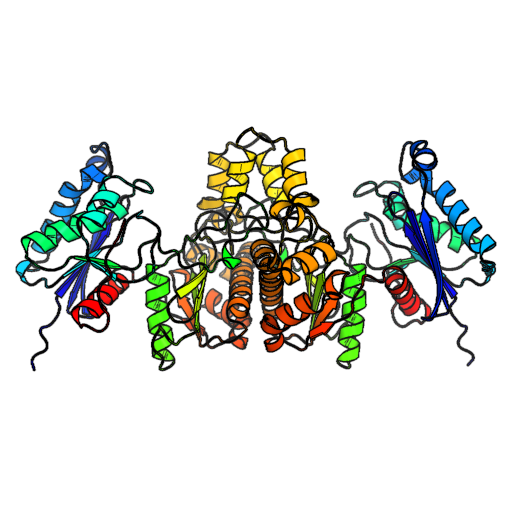 B O 1
ATOM 4022 N N . ALA B 1 166 ? -0.401 -22.578 1.059 1 98.62 166 ALA B N 1
ATOM 4023 C CA . ALA B 1 166 ? -1.596 -22.328 1.861 1 98.62 166 ALA B CA 1
ATOM 4024 C C . ALA B 1 166 ? -2.215 -23.641 2.348 1 98.62 166 ALA B C 1
ATOM 4026 O O . ALA B 1 166 ? -2.664 -23.734 3.492 1 98.62 166 ALA B O 1
ATOM 4027 N N . ARG B 1 167 ? -2.285 -24.641 1.504 1 98.06 167 ARG B N 1
ATOM 4028 C CA . ARG B 1 167 ? -2.818 -25.953 1.878 1 98.06 167 ARG B CA 1
ATOM 4029 C C . ARG B 1 167 ? -1.971 -26.594 2.967 1 98.06 167 ARG B C 1
ATOM 4031 O O . ARG B 1 167 ? -2.504 -27.156 3.924 1 98.06 167 ARG B O 1
ATOM 4038 N N . LYS B 1 168 ? -0.653 -26.5 2.799 1 97.81 168 LYS B N 1
ATOM 4039 C CA . LYS B 1 168 ? 0.246 -27.047 3.809 1 97.81 168 LYS B CA 1
ATOM 4040 C C . LYS B 1 168 ? 0.067 -26.344 5.148 1 97.81 168 LYS B C 1
ATOM 4042 O O . LYS B 1 168 ? 0.046 -27 6.199 1 97.81 168 LYS B O 1
ATOM 4047 N N . ALA B 1 169 ? -0.016 -25.031 5.09 1 98.75 169 ALA B N 1
ATOM 4048 C CA . ALA B 1 169 ? -0.191 -24.25 6.305 1 98.75 169 ALA B CA 1
ATOM 4049 C C . ALA B 1 169 ? -1.518 -24.578 6.984 1 98.75 169 ALA B C 1
ATOM 4051 O O . ALA B 1 169 ? -1.583 -24.688 8.211 1 98.75 169 ALA B O 1
ATOM 4052 N N . ALA B 1 170 ? -2.59 -24.672 6.188 1 98.69 170 ALA B N 1
ATOM 4053 C CA . ALA B 1 170 ? -3.887 -25.062 6.738 1 98.69 170 ALA B CA 1
ATOM 4054 C C . ALA B 1 170 ? -3.807 -26.406 7.441 1 98.69 170 ALA B C 1
ATOM 4056 O O . ALA B 1 170 ? -4.293 -26.562 8.57 1 98.69 170 ALA B O 1
ATOM 4057 N N . ALA B 1 171 ? -3.164 -27.359 6.816 1 98.31 171 ALA B N 1
ATOM 4058 C CA . ALA B 1 171 ? -3.01 -28.703 7.391 1 98.31 171 ALA B CA 1
ATOM 4059 C C . ALA B 1 171 ? -2.252 -28.641 8.719 1 98.31 171 ALA B C 1
ATOM 4061 O O . ALA B 1 171 ? -2.588 -29.359 9.664 1 98.31 171 ALA B O 1
ATOM 4062 N N . ALA B 1 172 ? -1.202 -27.828 8.742 1 98.5 172 ALA B N 1
ATOM 4063 C CA . ALA B 1 172 ? -0.41 -27.656 9.961 1 98.5 172 ALA B CA 1
ATOM 4064 C C . ALA B 1 172 ? -1.264 -27.125 11.102 1 98.5 172 ALA B C 1
ATOM 4066 O O . ALA B 1 172 ? -0.904 -27.266 12.273 1 98.5 172 ALA B O 1
ATOM 4067 N N . LYS B 1 173 ? -2.377 -26.5 10.781 1 98.44 173 LYS B N 1
ATOM 4068 C CA . LYS B 1 173 ? -3.287 -25.969 11.789 1 98.44 173 LYS B CA 1
ATOM 4069 C C . LYS B 1 173 ? -4.535 -26.828 11.922 1 98.44 173 LYS B C 1
ATOM 4071 O O . LYS B 1 173 ? -5.551 -26.391 12.469 1 98.44 173 LYS B O 1
ATOM 4076 N N . ASP B 1 174 ? -4.457 -28.016 11.391 1 98.31 174 ASP B N 1
ATOM 4077 C CA . ASP B 1 174 ? -5.508 -29.031 11.469 1 98.31 174 ASP B CA 1
ATOM 4078 C C . ASP B 1 174 ? -6.785 -28.547 10.789 1 98.31 174 ASP B C 1
ATOM 4080 O O . ASP B 1 174 ? -7.887 -28.75 11.312 1 98.31 174 ASP B O 1
ATOM 4084 N N . LYS B 1 175 ? -6.637 -27.812 9.734 1 98.44 175 LYS B N 1
ATOM 4085 C CA . LYS B 1 175 ? -7.742 -27.359 8.906 1 98.44 175 LYS B CA 1
ATOM 4086 C C . LYS B 1 175 ? -7.531 -27.75 7.445 1 98.44 175 LYS B C 1
ATOM 4088 O O . LYS B 1 175 ? -6.395 -27.969 7.012 1 98.44 175 LYS B O 1
ATOM 4093 N N . ILE B 1 176 ? -8.648 -27.938 6.723 1 97.31 176 ILE B N 1
ATOM 4094 C CA . ILE B 1 176 ? -8.531 -27.984 5.27 1 97.31 176 ILE B CA 1
ATOM 4095 C C . ILE B 1 176 ? -8.453 -26.578 4.707 1 97.31 176 ILE B C 1
ATOM 4097 O O . ILE B 1 176 ? -8.93 -25.625 5.332 1 97.31 176 ILE B O 1
ATOM 4101 N N . TYR B 1 177 ? -7.891 -26.438 3.598 1 97.75 177 TYR B N 1
ATOM 4102 C CA . TYR B 1 177 ? -7.633 -25.141 2.988 1 97.75 177 TYR B CA 1
ATOM 4103 C C . TYR B 1 177 ? -8.922 -24.344 2.838 1 97.75 177 TYR B C 1
ATOM 4105 O O . TYR B 1 177 ? -8.945 -23.125 3.092 1 97.75 177 TYR B O 1
ATOM 4113 N N . GLU B 1 178 ? -10.031 -24.969 2.545 1 97.56 178 GLU B N 1
ATOM 4114 C CA . GLU B 1 178 ? -11.32 -24.344 2.262 1 97.56 178 GLU B CA 1
ATOM 4115 C C . GLU B 1 178 ? -11.977 -23.828 3.541 1 97.56 178 GLU B C 1
ATOM 4117 O O . GLU B 1 178 ? -12.984 -23.125 3.486 1 97.56 178 GLU B O 1
ATOM 4122 N N . GLU B 1 179 ? -11.344 -24.047 4.68 1 98.38 179 GLU B N 1
ATOM 4123 C CA . GLU B 1 179 ? -11.891 -23.578 5.949 1 98.38 179 GLU B CA 1
ATOM 4124 C C . GLU B 1 179 ? -10.891 -22.688 6.676 1 98.38 179 GLU B C 1
ATOM 4126 O O . GLU B 1 179 ? -11.133 -22.266 7.809 1 98.38 179 GLU B O 1
ATOM 4131 N N . ALA B 1 180 ? -9.805 -22.391 6.027 1 98.81 180 ALA B N 1
ATOM 4132 C CA . ALA B 1 180 ? -8.719 -21.672 6.699 1 98.81 180 ALA B CA 1
ATOM 4133 C C . ALA B 1 180 ? -8.539 -20.281 6.113 1 98.81 180 ALA B C 1
ATOM 4135 O O . ALA B 1 180 ? -8.867 -20.047 4.945 1 98.81 180 ALA B O 1
ATOM 4136 N N . ASN B 1 181 ? -8.172 -19.344 6.906 1 98.94 181 ASN B N 1
ATOM 4137 C CA . ASN B 1 181 ? -7.664 -18.031 6.512 1 98.94 181 ASN B CA 1
ATOM 4138 C C . ASN B 1 181 ? -6.148 -17.953 6.656 1 98.94 181 ASN B C 1
ATOM 4140 O O . ASN B 1 181 ? -5.621 -18 7.766 1 98.94 181 ASN B O 1
ATOM 4144 N N . ILE B 1 182 ? -5.453 -17.859 5.504 1 98.94 182 ILE B N 1
ATOM 4145 C CA . ILE B 1 182 ? -3.994 -17.891 5.492 1 98.94 182 ILE B CA 1
ATOM 4146 C C . ILE B 1 182 ? -3.455 -16.672 4.77 1 98.94 182 ILE B C 1
ATOM 4148 O O . ILE B 1 182 ? -3.965 -16.281 3.713 1 98.94 182 ILE B O 1
ATOM 4152 N N . ILE B 1 183 ? -2.582 -15.977 5.391 1 99 183 ILE B N 1
ATOM 4153 C CA . ILE B 1 183 ? -1.787 -15.008 4.637 1 99 183 ILE B CA 1
ATOM 4154 C C . ILE B 1 183 ? -0.545 -15.695 4.07 1 99 183 ILE B C 1
ATOM 4156 O O . ILE B 1 183 ? 0.229 -16.312 4.812 1 99 183 ILE B O 1
ATOM 4160 N N . VAL B 1 184 ? -0.364 -15.656 2.77 1 98.94 184 VAL B N 1
ATOM 4161 C CA . VAL B 1 184 ? 0.801 -16.281 2.146 1 98.94 184 VAL B CA 1
ATOM 4162 C C . VAL B 1 184 ? 1.755 -15.195 1.646 1 98.94 184 VAL B C 1
ATOM 4164 O O . VAL B 1 184 ? 1.33 -14.234 0.996 1 98.94 184 VAL B O 1
ATOM 4167 N N . VAL B 1 185 ? 2.99 -15.336 1.961 1 98.94 185 VAL B N 1
ATOM 4168 C CA . VAL B 1 185 ? 4.074 -14.461 1.529 1 98.94 185 VAL B CA 1
ATOM 4169 C C . VAL B 1 185 ? 5.055 -15.234 0.656 1 98.94 185 VAL B C 1
ATOM 4171 O O . VAL B 1 185 ? 5.762 -16.125 1.145 1 98.94 185 VAL B O 1
ATOM 4174 N N . HIS B 1 186 ? 5.078 -14.945 -0.577 1 98.56 186 HIS B N 1
ATOM 4175 C CA . HIS B 1 186 ? 6.062 -15.539 -1.474 1 98.56 186 HIS B CA 1
ATOM 4176 C C . HIS B 1 186 ? 7.234 -14.594 -1.712 1 98.56 186 HIS B C 1
ATOM 4178 O O . HIS B 1 186 ? 7.074 -13.555 -2.361 1 98.56 186 HIS B O 1
ATOM 4184 N N . LEU B 1 187 ? 8.414 -14.977 -1.253 1 97.12 187 LEU B N 1
ATOM 4185 C CA . LEU B 1 187 ? 9.625 -14.156 -1.335 1 97.12 187 LEU B CA 1
ATOM 4186 C C . LEU B 1 187 ? 10.508 -14.617 -2.49 1 97.12 187 LEU B C 1
ATOM 4188 O O . LEU B 1 187 ? 11.453 -15.383 -2.289 1 97.12 187 LEU B O 1
ATOM 4192 N N . GLY B 1 188 ? 10.297 -14.109 -3.652 1 94.06 188 GLY B N 1
ATOM 4193 C CA . GLY B 1 188 ? 11.094 -14.422 -4.828 1 94.06 188 GLY B CA 1
ATOM 4194 C C . GLY B 1 188 ? 11.57 -13.195 -5.574 1 94.06 188 GLY B C 1
ATOM 4195 O O . GLY B 1 188 ? 11.797 -12.141 -4.973 1 94.06 188 GLY B O 1
ATOM 4196 N N . GLY B 1 189 ? 11.852 -13.398 -6.961 1 90.69 189 GLY B N 1
ATOM 4197 C CA . GLY B 1 189 ? 12.156 -12.227 -7.766 1 90.69 189 GLY B CA 1
ATOM 4198 C C . GLY B 1 189 ? 11.094 -11.148 -7.672 1 90.69 189 GLY B C 1
ATOM 4199 O O . GLY B 1 189 ? 11.414 -9.953 -7.688 1 90.69 189 GLY B O 1
ATOM 4200 N N . GLY B 1 190 ? 9.93 -11.609 -7.668 1 93.88 190 GLY B N 1
ATOM 4201 C CA . GLY B 1 190 ? 8.789 -10.812 -7.23 1 93.88 190 GLY B CA 1
ATOM 4202 C C . GLY B 1 190 ? 8.25 -11.234 -5.879 1 93.88 190 GLY B C 1
ATOM 4203 O O . GLY B 1 190 ? 8.25 -12.422 -5.547 1 93.88 190 GLY B O 1
ATOM 4204 N N . ILE B 1 191 ? 7.914 -10.312 -5.062 1 97.56 191 ILE B N 1
ATOM 4205 C CA . ILE B 1 191 ? 7.309 -10.625 -3.771 1 97.56 191 ILE B CA 1
ATOM 4206 C C . ILE B 1 191 ? 5.797 -10.414 -3.846 1 97.56 191 ILE B C 1
ATOM 4208 O O . ILE B 1 191 ? 5.328 -9.359 -4.262 1 97.56 191 ILE B O 1
ATOM 4212 N N . THR B 1 192 ? 5.035 -11.469 -3.539 1 98.31 192 THR B N 1
ATOM 4213 C CA . THR B 1 192 ? 3.58 -11.383 -3.502 1 98.31 192 THR B CA 1
ATOM 4214 C C . THR B 1 192 ? 3.047 -11.812 -2.139 1 98.31 192 THR B C 1
ATOM 4216 O O . THR B 1 192 ? 3.51 -12.805 -1.57 1 98.31 192 THR B O 1
ATOM 4219 N N . VAL B 1 193 ? 2.238 -11 -1.577 1 98.94 193 VAL B N 1
ATOM 4220 C CA . VAL B 1 193 ? 1.551 -11.25 -0.314 1 98.94 193 VAL B CA 1
ATOM 4221 C C . VAL B 1 193 ? 0.042 -11.289 -0.547 1 98.94 193 VAL B C 1
ATOM 4223 O O . VAL B 1 193 ? -0.537 -10.336 -1.067 1 98.94 193 VAL B O 1
ATOM 4226 N N . GLY B 1 194 ? -0.575 -12.43 -0.21 1 98.88 194 GLY B N 1
ATOM 4227 C CA . GLY B 1 194 ? -1.988 -12.594 -0.513 1 98.88 194 GLY B CA 1
ATOM 4228 C C . GLY B 1 194 ? -2.809 -13.023 0.688 1 98.88 194 GLY B C 1
ATOM 4229 O O . GLY B 1 194 ? -2.307 -13.727 1.571 1 98.88 194 GLY B O 1
ATOM 4230 N N . ALA B 1 195 ? -4.035 -12.547 0.783 1 98.94 195 ALA B N 1
ATOM 4231 C CA . ALA B 1 195 ? -5.027 -13 1.754 1 98.94 195 ALA B CA 1
ATOM 4232 C C . ALA B 1 195 ? -5.867 -14.141 1.186 1 98.94 195 ALA B C 1
ATOM 4234 O O . ALA B 1 195 ? -6.648 -13.938 0.254 1 98.94 195 ALA B O 1
ATOM 4235 N N . HIS B 1 196 ? -5.648 -15.32 1.711 1 98.94 196 HIS B N 1
ATOM 4236 C CA . HIS B 1 196 ? -6.434 -16.5 1.358 1 98.94 196 HIS B CA 1
ATOM 4237 C C . HIS B 1 196 ? -7.609 -16.688 2.312 1 98.94 196 HIS B C 1
ATOM 4239 O O . HIS B 1 196 ? -7.414 -16.844 3.52 1 98.94 196 HIS B O 1
ATOM 4245 N N . HIS B 1 197 ? -8.773 -16.578 1.81 1 98.88 197 HIS B N 1
ATOM 4246 C CA . HIS B 1 197 ? -10 -16.734 2.582 1 98.88 197 HIS B CA 1
ATOM 4247 C C . HIS B 1 197 ? -10.789 -17.953 2.117 1 98.88 197 HIS B C 1
ATOM 4249 O O . HIS B 1 197 ? -11.414 -17.922 1.055 1 98.88 197 HIS B O 1
ATOM 4255 N N . HIS B 1 198 ? -10.742 -19.031 2.883 1 98.38 198 HIS B N 1
ATOM 4256 C CA . HIS B 1 198 ? -11.516 -20.25 2.631 1 98.38 198 HIS B CA 1
ATOM 4257 C C . HIS B 1 198 ? -11.281 -20.766 1.216 1 98.38 198 HIS B C 1
ATOM 4259 O O . HIS B 1 198 ? -12.234 -21 0.472 1 98.38 198 HIS B O 1
ATOM 4265 N N . GLY B 1 199 ? -10.039 -20.844 0.837 1 97.62 199 GLY B N 1
ATOM 4266 C CA . GLY B 1 199 ? -9.664 -21.5 -0.405 1 97.62 199 GLY B CA 1
ATOM 4267 C C . GLY B 1 199 ? -9.508 -20.531 -1.563 1 97.62 199 GLY B C 1
ATOM 4268 O O . GLY B 1 199 ? -9.125 -20.922 -2.666 1 97.62 199 GLY B O 1
ATOM 4269 N N . ARG B 1 200 ? -9.773 -19.219 -1.363 1 98.38 200 ARG B N 1
ATOM 4270 C CA . ARG B 1 200 ? -9.734 -18.203 -2.412 1 98.38 200 ARG B CA 1
ATOM 4271 C C . ARG B 1 200 ? -8.758 -17.094 -2.062 1 98.38 200 ARG B C 1
ATOM 4273 O O . ARG B 1 200 ? -8.703 -16.641 -0.914 1 98.38 200 ARG B O 1
ATOM 4280 N N . VAL B 1 201 ? -7.98 -16.688 -3.045 1 98.81 201 VAL B N 1
ATOM 4281 C CA . VAL B 1 201 ? -7.098 -15.547 -2.842 1 98.81 201 VAL B CA 1
ATOM 4282 C C . VAL B 1 201 ? -7.859 -14.258 -3.117 1 98.81 201 VAL B C 1
ATOM 4284 O O . VAL B 1 201 ? -7.848 -13.75 -4.242 1 98.81 201 VAL B O 1
ATOM 4287 N N . ILE B 1 202 ? -8.359 -13.617 -2.121 1 98.88 202 ILE B N 1
ATOM 4288 C CA . ILE B 1 202 ? -9.359 -12.562 -2.309 1 98.88 202 ILE B CA 1
ATOM 4289 C C . ILE B 1 202 ? -8.664 -11.211 -2.465 1 98.88 202 ILE B C 1
ATOM 4291 O O . ILE B 1 202 ? -9.281 -10.234 -2.873 1 98.88 202 ILE B O 1
ATOM 4295 N N . ASP B 1 203 ? -7.438 -11.102 -2.115 1 98.88 203 ASP B N 1
ATOM 4296 C CA . ASP B 1 203 ? -6.586 -9.938 -2.326 1 98.88 203 ASP B CA 1
ATOM 4297 C C . ASP B 1 203 ? -5.117 -10.336 -2.406 1 98.88 203 ASP B C 1
ATOM 4299 O O . ASP B 1 203 ? -4.66 -11.203 -1.66 1 98.88 203 ASP B O 1
ATOM 4303 N N . VAL B 1 204 ? -4.387 -9.703 -3.314 1 98.81 204 VAL B N 1
ATOM 4304 C CA . VAL B 1 204 ? -2.963 -9.961 -3.5 1 98.81 204 VAL B CA 1
ATOM 4305 C C . VAL B 1 204 ? -2.334 -8.828 -4.312 1 98.81 204 VAL B C 1
ATOM 4307 O O . VAL B 1 204 ? -2.98 -8.258 -5.195 1 98.81 204 VAL B O 1
ATOM 4310 N N . ASN B 1 205 ? -1.142 -8.461 -3.961 1 98.25 205 ASN B N 1
ATOM 4311 C CA . ASN B 1 205 ? -0.487 -7.422 -4.754 1 98.25 205 ASN B CA 1
ATOM 4312 C C . ASN B 1 205 ? -0.006 -7.965 -6.098 1 98.25 205 ASN B C 1
ATOM 4314 O O . ASN B 1 205 ? 0.395 -9.125 -6.195 1 98.25 205 ASN B O 1
ATOM 4318 N N . ASN B 1 206 ? -0.023 -7.082 -7.098 1 96.38 206 ASN B N 1
ATOM 4319 C CA . ASN B 1 206 ? 0.553 -7.383 -8.406 1 96.38 206 ASN B CA 1
ATOM 4320 C C . ASN B 1 206 ? 2.064 -7.57 -8.32 1 96.38 206 ASN B C 1
ATOM 4322 O O . ASN B 1 206 ? 2.809 -6.598 -8.188 1 96.38 206 ASN B O 1
ATOM 4326 N N . GLY B 1 207 ? 2.5 -8.805 -8.477 1 94.31 207 GLY B N 1
ATOM 4327 C CA . GLY B 1 207 ? 3.9 -9.148 -8.289 1 94.31 207 GLY B CA 1
ATOM 4328 C C . GLY B 1 207 ? 4.754 -8.883 -9.508 1 94.31 207 GLY B C 1
ATOM 4329 O O . GLY B 1 207 ? 5.934 -9.234 -9.539 1 94.31 207 GLY B O 1
ATOM 4330 N N . LEU B 1 208 ? 4.211 -8.258 -10.516 1 91.38 208 LEU B N 1
ATOM 4331 C CA . LEU B 1 208 ? 4.941 -8.07 -11.766 1 91.38 208 LEU B CA 1
ATOM 4332 C C . LEU B 1 208 ? 5.355 -6.613 -11.938 1 91.38 208 LEU B C 1
ATOM 4334 O O . LEU B 1 208 ? 6.551 -6.305 -11.977 1 91.38 208 LEU B O 1
ATOM 4338 N N . SER B 1 209 ? 4.371 -5.652 -11.922 1 85.44 209 SER B N 1
ATOM 4339 C CA . SER B 1 209 ? 4.832 -4.344 -12.367 1 85.44 209 SER B CA 1
ATOM 4340 C C . SER B 1 209 ? 4.215 -3.229 -11.523 1 85.44 209 SER B C 1
ATOM 4342 O O . SER B 1 209 ? 4.078 -2.094 -11.992 1 85.44 209 SER B O 1
ATOM 4344 N N . GLY B 1 210 ? 3.996 -3.561 -10.117 1 84.62 210 GLY B N 1
ATOM 4345 C CA . GLY B 1 210 ? 3.566 -2.223 -9.742 1 84.62 210 GLY B CA 1
ATOM 4346 C C . GLY B 1 210 ? 2.895 -2.17 -8.383 1 84.62 210 GLY B C 1
ATOM 4347 O O . GLY B 1 210 ? 2.229 -1.188 -8.047 1 84.62 210 GLY B O 1
ATOM 4348 N N . GLU B 1 211 ? 2.848 -3.215 -7.656 1 95.75 211 GLU B N 1
ATOM 4349 C CA . GLU B 1 211 ? 2.242 -3.131 -6.328 1 95.75 211 GLU B CA 1
ATOM 4350 C C . GLU B 1 211 ? 3.09 -3.855 -5.285 1 95.75 211 GLU B C 1
ATOM 4352 O O . GLU B 1 211 ? 3.904 -4.715 -5.629 1 95.75 211 GLU B O 1
ATOM 4357 N N . GLY B 1 212 ? 2.904 -3.461 -4.102 1 97.81 212 GLY B N 1
ATOM 4358 C CA . GLY B 1 212 ? 3.473 -4.191 -2.979 1 97.81 212 GLY B CA 1
ATOM 4359 C C . GLY B 1 212 ? 4.891 -3.764 -2.648 1 97.81 212 GLY B C 1
ATOM 4360 O O . GLY B 1 212 ? 5.312 -2.658 -2.996 1 97.81 212 GLY B O 1
ATOM 4361 N N . PRO B 1 213 ? 5.652 -4.605 -1.94 1 98.56 213 PRO B N 1
ATOM 4362 C CA . PRO B 1 213 ? 7.043 -4.309 -1.58 1 98.56 213 PRO B CA 1
ATOM 4363 C C . PRO B 1 213 ? 7.977 -4.312 -2.787 1 98.56 213 PRO B C 1
ATOM 4365 O O . PRO B 1 213 ? 7.699 -4.984 -3.785 1 98.56 213 PRO B O 1
ATOM 4368 N N . TYR B 1 214 ? 9 -3.52 -2.646 1 98.06 214 TYR B N 1
ATOM 4369 C CA . TYR B 1 214 ? 10.031 -3.752 -3.65 1 98.06 214 TYR B CA 1
ATOM 4370 C C . TYR B 1 214 ? 10.734 -5.082 -3.412 1 98.06 214 TYR B C 1
ATOM 4372 O O . TYR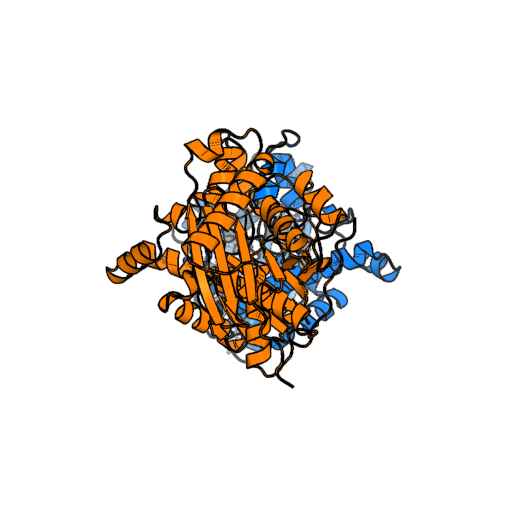 B 1 214 ? 10.648 -5.648 -2.32 1 98.06 214 TYR B O 1
ATOM 4380 N N . THR B 1 215 ? 11.32 -5.594 -4.43 1 97.56 215 THR B N 1
ATOM 4381 C CA . THR B 1 215 ? 11.859 -6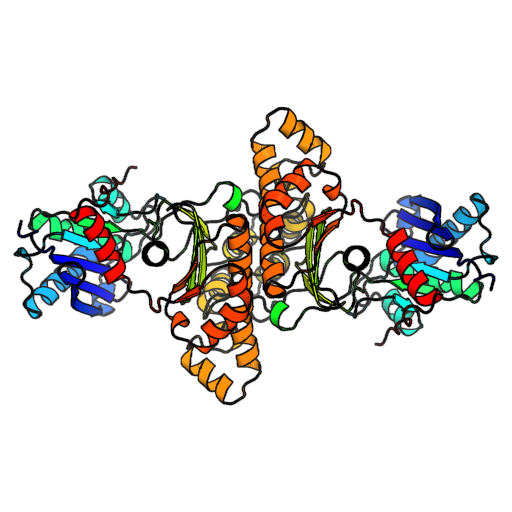.953 -4.445 1 97.56 215 THR B CA 1
ATOM 4382 C C . THR B 1 215 ? 13.32 -6.949 -4.867 1 97.56 215 THR B C 1
ATOM 4384 O O . THR B 1 215 ? 13.969 -5.902 -4.879 1 97.56 215 THR B O 1
ATOM 4387 N N . PRO B 1 216 ? 13.867 -8.039 -5.082 1 96.38 216 PRO B N 1
ATOM 4388 C CA . PRO B 1 216 ? 15.258 -8.055 -5.547 1 96.38 216 PRO B CA 1
ATOM 4389 C C . PRO B 1 216 ? 15.445 -7.301 -6.859 1 96.38 216 PRO B C 1
ATOM 4391 O O . PRO B 1 216 ? 16.5 -6.684 -7.078 1 96.38 216 PRO B O 1
ATOM 4394 N N . GLU B 1 217 ? 14.352 -7.266 -7.695 1 95.62 217 GLU B N 1
ATOM 4395 C CA . GLU B 1 217 ? 14.586 -6.625 -8.984 1 95.62 217 GLU B CA 1
ATOM 4396 C C . GLU B 1 217 ? 13.461 -5.652 -9.336 1 95.62 217 GLU B C 1
ATOM 4398 O O . GLU B 1 217 ? 13.539 -4.934 -10.328 1 95.62 217 GLU B O 1
ATOM 4403 N N . ARG B 1 218 ? 12.414 -5.641 -8.586 1 97.75 218 ARG B N 1
ATOM 4404 C CA . ARG B 1 218 ? 11.25 -4.828 -8.938 1 97.75 218 ARG B CA 1
ATOM 4405 C C . ARG B 1 218 ? 11.023 -3.719 -7.922 1 97.75 218 ARG B C 1
ATOM 4407 O O . ARG B 1 218 ? 11.344 -3.877 -6.742 1 97.75 218 ARG B O 1
ATOM 4414 N N . ALA B 1 219 ? 10.414 -2.654 -8.305 1 97.38 219 ALA B N 1
ATOM 4415 C CA . ALA B 1 219 ? 10.25 -1.465 -7.473 1 97.38 219 ALA B CA 1
ATOM 4416 C C . ALA B 1 219 ? 9.047 -1.61 -6.543 1 97.38 219 ALA B C 1
ATOM 4418 O O . ALA B 1 219 ? 9.016 -1.011 -5.465 1 97.38 219 ALA B O 1
ATOM 4419 N N . GLY B 1 220 ? 8.023 -2.412 -6.953 1 97 220 GLY B N 1
ATOM 4420 C CA . GLY B 1 220 ? 6.785 -2.449 -6.195 1 97 220 GLY B CA 1
ATOM 4421 C C . GLY B 1 220 ? 5.957 -1.187 -6.344 1 97 220 GLY B C 1
ATOM 4422 O O . GLY B 1 220 ? 5.828 -0.649 -7.445 1 97 220 GLY B O 1
ATOM 4423 N N . THR B 1 221 ? 5.273 -0.785 -5.25 1 97.69 221 THR B N 1
ATOM 4424 C CA . THR B 1 221 ? 4.48 0.44 -5.238 1 97.69 221 THR B CA 1
ATOM 4425 C C . THR B 1 221 ? 5.387 1.667 -5.168 1 97.69 221 THR B C 1
ATOM 4427 O O . THR B 1 221 ? 6.277 1.739 -4.324 1 97.69 221 THR B O 1
ATOM 4430 N N . VAL B 1 222 ? 5.188 2.586 -6.055 1 97.5 222 VAL B N 1
ATOM 4431 C CA . VAL B 1 222 ? 5.918 3.846 -6.113 1 97.5 222 VAL B CA 1
ATOM 4432 C C . VAL B 1 222 ? 4.941 5.016 -6.008 1 97.5 222 VAL B C 1
ATOM 4434 O O . VAL B 1 222 ? 3.824 4.945 -6.527 1 97.5 222 VAL B O 1
ATOM 4437 N N . PRO B 1 223 ? 5.32 6.109 -5.277 1 97.31 223 PRO B N 1
ATOM 4438 C CA . PRO B 1 223 ? 4.406 7.25 -5.195 1 97.31 223 PRO B CA 1
ATOM 4439 C C . PRO B 1 223 ? 3.924 7.719 -6.566 1 97.31 223 PRO B C 1
ATOM 4441 O O . PRO B 1 223 ? 4.738 8.039 -7.434 1 97.31 223 PRO B O 1
ATOM 4444 N N . ALA B 1 224 ? 2.627 7.832 -6.742 1 97.12 224 ALA B N 1
ATOM 4445 C CA . ALA B 1 224 ? 1.994 8.023 -8.047 1 97.12 224 ALA B CA 1
ATOM 4446 C C . ALA B 1 224 ? 2.412 9.352 -8.664 1 97.12 224 ALA B C 1
ATOM 4448 O O . ALA B 1 224 ? 2.803 9.398 -9.836 1 97.12 224 ALA B O 1
ATOM 4449 N N . GLY B 1 225 ? 2.332 10.43 -7.895 1 96.75 225 GLY B N 1
ATOM 4450 C CA . GLY B 1 225 ? 2.693 11.734 -8.422 1 96.75 225 GLY B CA 1
ATOM 4451 C C . GLY B 1 225 ? 4.133 11.812 -8.898 1 96.75 225 GLY B C 1
ATOM 4452 O O . GLY B 1 225 ? 4.41 12.344 -9.977 1 96.75 225 GLY B O 1
ATOM 4453 N N . ASP B 1 226 ? 5.027 11.242 -8.125 1 96.38 226 ASP B N 1
ATOM 4454 C CA . ASP B 1 226 ? 6.441 11.242 -8.484 1 96.38 226 ASP B CA 1
ATOM 4455 C C . ASP B 1 226 ? 6.691 10.398 -9.734 1 96.38 226 ASP B C 1
ATOM 4457 O O . ASP B 1 226 ? 7.562 10.719 -10.539 1 96.38 226 ASP B O 1
ATOM 4461 N N . LEU B 1 227 ? 5.98 9.336 -9.82 1 96.5 227 LEU B N 1
ATOM 4462 C CA . LEU B 1 227 ? 6.125 8.469 -10.984 1 96.5 227 LEU B CA 1
ATOM 4463 C C . LEU B 1 227 ? 5.684 9.188 -12.258 1 96.5 227 LEU B C 1
ATOM 4465 O O . LEU B 1 227 ? 6.324 9.062 -13.305 1 96.5 227 LEU B O 1
ATOM 4469 N N . ILE B 1 228 ? 4.562 9.891 -12.203 1 96.31 228 ILE B N 1
ATOM 4470 C CA . ILE B 1 228 ? 4.098 10.688 -13.336 1 96.31 228 ILE B CA 1
ATOM 4471 C C . ILE B 1 228 ? 5.16 11.711 -13.719 1 96.31 228 ILE B C 1
ATOM 4473 O O . ILE B 1 228 ? 5.48 11.883 -14.898 1 96.31 228 ILE B O 1
ATOM 4477 N N . GLU B 1 229 ? 5.707 12.391 -12.703 1 95.31 229 GLU B N 1
ATOM 4478 C CA . GLU B 1 229 ? 6.754 13.375 -12.961 1 95.31 229 GLU B CA 1
ATOM 4479 C C . GLU B 1 229 ? 7.953 12.734 -13.656 1 95.31 229 GLU B C 1
ATOM 4481 O O . GLU B 1 229 ? 8.469 13.281 -14.633 1 95.31 229 GLU B O 1
ATOM 4486 N N . LEU B 1 230 ? 8.305 11.648 -13.164 1 95.38 230 LEU B N 1
ATOM 4487 C CA . LEU B 1 230 ? 9.438 10.93 -13.75 1 95.38 230 LEU B CA 1
ATOM 4488 C C . LEU B 1 230 ? 9.141 10.531 -15.188 1 95.38 230 LEU B C 1
ATOM 4490 O O . LEU B 1 230 ? 9.984 10.703 -16.078 1 95.38 230 LEU B O 1
ATOM 4494 N N . ALA B 1 231 ? 7.953 9.969 -15.398 1 95.31 231 ALA B N 1
ATOM 4495 C CA . ALA B 1 231 ? 7.562 9.445 -16.703 1 95.31 231 ALA B CA 1
ATOM 4496 C C . ALA B 1 231 ? 7.527 10.562 -17.75 1 95.31 231 ALA B C 1
ATOM 4498 O O . ALA B 1 231 ? 7.801 10.32 -18.938 1 95.31 231 ALA B O 1
ATOM 4499 N N . LEU B 1 232 ? 7.309 11.781 -17.328 1 94.88 232 LEU B N 1
ATOM 4500 C CA . LEU B 1 232 ? 7.066 12.844 -18.297 1 94.88 232 LEU B CA 1
ATOM 4501 C C . LEU B 1 232 ? 8.25 13.797 -18.359 1 94.88 232 LEU B C 1
ATOM 4503 O O . LEU B 1 232 ? 8.141 14.898 -18.906 1 94.88 232 LEU B O 1
ATOM 4507 N N . THR B 1 233 ? 9.336 13.477 -17.75 1 91.5 233 THR B N 1
ATOM 4508 C CA . THR B 1 233 ? 10.555 14.266 -17.859 1 91.5 233 THR B CA 1
ATOM 4509 C C . THR B 1 233 ? 11.047 14.328 -19.297 1 91.5 233 THR B C 1
ATOM 4511 O O . THR B 1 233 ? 11.773 15.25 -19.672 1 91.5 233 THR B O 1
ATOM 4514 N N . GLY B 1 234 ? 10.711 13.328 -20.125 1 90.94 234 GLY B N 1
ATOM 4515 C CA . GLY B 1 234 ? 11.219 13.211 -21.484 1 90.94 234 GLY B CA 1
ATOM 4516 C C . GLY B 1 234 ? 12.555 12.5 -21.562 1 90.94 234 GLY B C 1
ATOM 4517 O O . GLY B 1 234 ? 13.078 12.273 -22.656 1 90.94 234 GLY B O 1
ATOM 4518 N N . GLU B 1 235 ? 13 12.039 -20.438 1 94.31 235 GLU B N 1
ATOM 4519 C CA . GLU B 1 235 ? 14.328 11.438 -20.375 1 94.31 235 GLU B CA 1
ATOM 4520 C C . GLU B 1 235 ? 14.273 9.938 -20.625 1 94.31 235 GLU B C 1
ATOM 4522 O O . GLU B 1 235 ? 15.297 9.32 -20.953 1 94.31 235 GLU B O 1
ATOM 4527 N N . TYR B 1 236 ? 13.102 9.344 -20.516 1 95 236 TYR B N 1
ATOM 4528 C CA . TYR B 1 236 ? 12.984 7.891 -20.609 1 95 236 TYR B CA 1
ATOM 4529 C C . TYR B 1 236 ? 11.875 7.496 -21.578 1 95 236 TYR B C 1
ATOM 4531 O O . TYR B 1 236 ? 10.828 8.141 -21.641 1 95 236 TYR B O 1
ATOM 4539 N N . THR B 1 237 ? 12.156 6.438 -22.281 1 95.31 237 THR B N 1
ATOM 4540 C CA . THR B 1 237 ? 11.094 5.812 -23.062 1 95.31 237 THR B CA 1
ATOM 4541 C C . THR B 1 237 ? 10.188 4.973 -22.172 1 95.31 237 THR B C 1
ATOM 4543 O O . THR B 1 237 ? 10.531 4.691 -21.016 1 95.31 237 THR B O 1
ATOM 4546 N N . LYS B 1 238 ? 9.055 4.641 -22.688 1 95 238 LYS B N 1
ATOM 4547 C CA . LYS B 1 238 ? 8.133 3.768 -21.969 1 95 238 LYS B CA 1
ATOM 4548 C C . LYS B 1 238 ? 8.82 2.471 -21.547 1 95 238 LYS B C 1
ATOM 4550 O O . LYS B 1 238 ? 8.703 2.041 -20.391 1 95 238 LYS B O 1
ATOM 4555 N N . ASP B 1 239 ? 9.516 1.872 -22.453 1 95.44 239 ASP B N 1
ATOM 4556 C CA . ASP B 1 239 ? 10.195 0.608 -22.188 1 95.44 239 ASP B CA 1
ATOM 4557 C C . ASP B 1 239 ? 11.234 0.769 -21.078 1 95.44 239 ASP B C 1
ATOM 4559 O O . ASP B 1 239 ? 11.375 -0.111 -20.219 1 95.44 239 ASP B O 1
ATOM 4563 N N . GLN B 1 240 ? 11.953 1.812 -21.125 1 96 240 GLN B N 1
ATOM 4564 C CA . GLN B 1 240 ? 12.953 2.082 -20.094 1 96 240 GLN B CA 1
ATOM 4565 C C . GLN B 1 240 ? 12.305 2.236 -18.719 1 96 240 GLN B C 1
ATOM 4567 O O . GLN B 1 240 ? 12.812 1.707 -17.734 1 96 240 GLN B O 1
ATOM 4572 N N . LEU B 1 241 ? 11.211 2.963 -18.688 1 96.5 241 LEU B N 1
ATOM 4573 C CA . LEU B 1 241 ? 10.5 3.17 -17.422 1 96.5 241 LEU B CA 1
ATOM 4574 C C . LEU B 1 241 ? 9.969 1.851 -16.875 1 96.5 241 LEU B C 1
ATOM 4576 O O . LEU B 1 241 ? 10.07 1.582 -15.68 1 96.5 241 LEU B O 1
ATOM 4580 N N . LEU B 1 242 ? 9.43 1.077 -17.781 1 96.25 242 LEU B N 1
ATOM 4581 C CA . LEU B 1 242 ? 8.906 -0.216 -17.344 1 96.25 242 LEU B CA 1
ATOM 4582 C C . LEU B 1 242 ? 10.039 -1.108 -16.844 1 96.25 242 LEU B C 1
ATOM 4584 O O . LEU B 1 242 ? 9.859 -1.843 -15.867 1 96.25 242 LEU B O 1
ATOM 4588 N N . LYS B 1 243 ? 11.18 -1.075 -17.453 1 95.44 243 LYS B N 1
ATOM 4589 C CA . LYS B 1 243 ? 12.344 -1.829 -17 1 95.44 243 LYS B CA 1
ATOM 4590 C C . LYS B 1 243 ? 12.812 -1.339 -15.633 1 95.44 243 LYS B C 1
ATOM 4592 O O . LYS B 1 243 ? 13.258 -2.133 -14.805 1 95.44 243 LYS B O 1
ATOM 4597 N N . MET B 1 244 ? 12.758 -0.058 -15.422 1 96 244 MET B N 1
ATOM 4598 C CA . MET B 1 244 ? 13.102 0.496 -14.117 1 96 244 MET B CA 1
ATOM 4599 C C . MET B 1 244 ? 12.219 -0.093 -13.023 1 96 244 MET B C 1
ATOM 4601 O O . MET B 1 244 ? 12.68 -0.329 -11.906 1 96 244 MET B O 1
ATOM 4605 N N . LEU B 1 245 ? 10.969 -0.347 -13.352 1 97 245 LEU B N 1
ATOM 4606 C CA . LEU B 1 245 ? 10.008 -0.882 -12.391 1 97 245 LEU B CA 1
ATOM 4607 C C . LEU B 1 245 ? 10.203 -2.385 -12.211 1 97 245 LEU B C 1
ATOM 4609 O O . LEU B 1 245 ? 10.055 -2.904 -11.102 1 97 245 LEU B O 1
ATOM 4613 N N . THR B 1 246 ? 10.648 -3.111 -13.305 1 96.56 246 THR B N 1
ATOM 4614 C CA . THR B 1 246 ? 10.469 -4.559 -13.289 1 96.56 246 THR B CA 1
ATOM 4615 C C . THR B 1 246 ? 11.812 -5.27 -13.195 1 96.56 246 THR B C 1
ATOM 4617 O O . THR B 1 246 ? 11.883 -6.441 -12.82 1 96.56 246 THR B O 1
ATOM 4620 N N . THR B 1 247 ? 12.945 -4.602 -13.539 1 95.06 247 THR B N 1
ATOM 4621 C CA . THR B 1 247 ? 14.227 -5.297 -13.594 1 95.06 247 THR B CA 1
ATOM 4622 C C . THR B 1 247 ? 15.32 -4.473 -12.906 1 95.06 247 THR B C 1
ATOM 4624 O O . THR B 1 247 ? 16.375 -5.004 -12.555 1 95.06 247 THR B O 1
ATOM 4627 N N . LYS B 1 248 ? 15.062 -3.221 -12.727 1 95.94 248 LYS B N 1
ATOM 4628 C CA . LYS B 1 248 ? 16.094 -2.34 -12.18 1 95.94 248 LYS B CA 1
ATOM 4629 C C . LYS B 1 248 ? 15.602 -1.648 -10.914 1 95.94 248 LYS B C 1
ATOM 4631 O O . LYS B 1 248 ? 16.016 -0.53 -10.609 1 95.94 248 LYS B O 1
ATOM 4636 N N . GLY B 1 249 ? 14.633 -2.23 -10.281 1 96.31 249 GLY B N 1
ATOM 4637 C CA . GLY B 1 249 ? 14.172 -1.753 -8.984 1 96.31 249 GLY B CA 1
ATOM 4638 C C . GLY B 1 249 ? 14.727 -2.551 -7.824 1 96.31 249 GLY B C 1
ATOM 4639 O O . GLY B 1 249 ? 15.594 -3.406 -8.008 1 96.31 249 GLY B O 1
ATOM 4640 N N . GLY B 1 250 ? 14.312 -2.229 -6.66 1 97.19 250 GLY B N 1
ATOM 4641 C CA . GLY B 1 250 ? 14.656 -2.986 -5.465 1 97.19 250 GLY B CA 1
ATOM 4642 C C . GLY B 1 250 ? 16.156 -3.1 -5.238 1 97.19 250 GLY B C 1
ATOM 4643 O O . GLY B 1 250 ? 16.891 -2.119 -5.387 1 97.19 250 GLY B O 1
ATOM 4644 N N . PHE B 1 251 ? 16.625 -4.281 -4.902 1 97.81 251 PHE B N 1
ATOM 4645 C CA . PHE B 1 251 ? 18.047 -4.523 -4.648 1 97.81 251 PHE B CA 1
ATOM 4646 C C . PHE B 1 251 ? 18.875 -4.137 -5.859 1 97.81 251 PHE B C 1
ATOM 4648 O O . PHE B 1 251 ? 19.922 -3.482 -5.719 1 97.81 251 PHE B O 1
ATOM 4655 N N . MET B 1 252 ? 18.438 -4.547 -7.027 1 97.56 252 MET B N 1
ATOM 4656 C CA . MET B 1 252 ? 19.156 -4.25 -8.258 1 97.56 252 MET B CA 1
ATOM 4657 C C . MET B 1 252 ? 19.328 -2.746 -8.445 1 97.56 252 MET B C 1
ATOM 4659 O O . MET B 1 252 ? 20.406 -2.273 -8.812 1 97.56 252 MET B O 1
ATOM 4663 N N . GLY B 1 253 ? 18.281 -2.047 -8.219 1 97.31 253 GLY B N 1
ATOM 4664 C CA . GLY B 1 253 ? 18.328 -0.604 -8.383 1 97.31 253 GLY B CA 1
ATOM 4665 C C . GLY B 1 253 ? 19.188 0.094 -7.352 1 97.31 253 GLY B C 1
ATOM 4666 O O . GLY B 1 253 ? 19.969 0.987 -7.684 1 97.31 253 GLY B O 1
ATOM 4667 N N . TYR B 1 254 ? 19.094 -0.301 -6.082 1 98 254 TYR B N 1
ATOM 4668 C CA . TYR B 1 254 ? 19.734 0.391 -4.977 1 98 254 TYR B CA 1
ATOM 4669 C C . TYR B 1 254 ? 21.188 -0.048 -4.84 1 98 254 TYR B C 1
ATOM 4671 O O . TYR B 1 254 ? 22.062 0.759 -4.504 1 98 254 TYR B O 1
ATOM 4679 N N . LEU B 1 255 ? 21.422 -1.376 -5.082 1 97.81 255 LEU B N 1
ATOM 4680 C CA . LEU B 1 255 ? 22.719 -1.944 -4.691 1 97.81 255 LEU B CA 1
ATOM 4681 C C . LEU B 1 255 ? 23.469 -2.477 -5.906 1 97.81 255 LEU B C 1
ATOM 4683 O O . LEU B 1 255 ? 24.625 -2.879 -5.797 1 97.81 255 LEU B O 1
ATOM 4687 N N . GLY B 1 256 ? 22.797 -2.572 -7.078 1 97.06 256 GLY B N 1
ATOM 4688 C CA . GLY B 1 256 ? 23.453 -3.033 -8.297 1 97.06 256 GLY B CA 1
ATOM 4689 C C . GLY B 1 256 ? 23.5 -4.547 -8.414 1 97.06 256 GLY B C 1
ATOM 4690 O O . GLY B 1 256 ? 24.188 -5.086 -9.273 1 97.06 256 GLY B O 1
ATOM 4691 N N . THR B 1 257 ? 22.828 -5.227 -7.43 1 95.81 257 THR B N 1
ATOM 4692 C CA . THR B 1 257 ? 22.781 -6.684 -7.473 1 95.81 257 THR B CA 1
ATOM 4693 C C . THR B 1 257 ? 21.469 -7.195 -6.887 1 95.81 257 THR B C 1
ATOM 4695 O O . THR B 1 257 ? 20.859 -6.539 -6.035 1 95.81 257 THR B O 1
ATOM 4698 N N . ASN B 1 258 ? 20.969 -8.312 -7.453 1 94 258 ASN B N 1
ATOM 4699 C CA . ASN B 1 258 ? 19.797 -8.969 -6.902 1 94 258 ASN B CA 1
ATOM 4700 C C . ASN B 1 258 ? 20.156 -10.289 -6.23 1 94 258 ASN B C 1
ATOM 4702 O O . ASN B 1 258 ? 19.266 -11.07 -5.879 1 94 258 ASN B O 1
ATOM 4706 N N . ASP B 1 259 ? 21.484 -10.508 -6.039 1 90.56 259 ASP B N 1
ATOM 4707 C CA . ASP B 1 259 ? 21.938 -11.727 -5.398 1 90.56 259 ASP B CA 1
ATOM 4708 C C . ASP B 1 259 ? 21.906 -11.602 -3.875 1 90.56 259 ASP B C 1
ATOM 4710 O O . ASP B 1 259 ? 22.734 -10.914 -3.281 1 90.56 259 ASP B O 1
ATOM 4714 N N . GLY B 1 260 ? 21.016 -12.352 -3.295 1 87.81 260 GLY B N 1
ATOM 4715 C CA . GLY B 1 260 ? 20.812 -12.297 -1.854 1 87.81 260 GLY B CA 1
ATOM 4716 C C . GLY B 1 260 ? 22.062 -12.68 -1.072 1 87.81 260 GLY B C 1
ATOM 4717 O O . GLY B 1 260 ? 22.297 -12.156 0.017 1 87.81 260 GLY B O 1
ATOM 4718 N N . ARG B 1 261 ? 22.859 -13.539 -1.584 1 87.69 261 ARG B N 1
ATOM 4719 C CA . ARG B 1 261 ? 24.078 -13.984 -0.914 1 87.69 261 ARG B CA 1
ATOM 4720 C C . ARG B 1 261 ? 25.125 -12.867 -0.861 1 87.69 261 ARG B C 1
ATOM 4722 O O . ARG B 1 261 ? 25.766 -12.656 0.167 1 87.69 261 ARG B O 1
ATOM 4729 N N . LEU B 1 262 ? 25.203 -12.211 -1.979 1 92.88 262 LEU B N 1
ATOM 4730 C CA . LEU B 1 262 ? 26.141 -11.086 -2.025 1 92.88 262 LEU B CA 1
ATOM 4731 C C . LEU B 1 262 ? 25.719 -9.992 -1.055 1 92.88 262 LEU B C 1
ATOM 4733 O O . LEU B 1 262 ? 26.562 -9.398 -0.378 1 92.88 262 LEU B O 1
ATOM 4737 N N . ILE B 1 263 ? 24.469 -9.75 -0.997 1 95.5 263 ILE B N 1
ATOM 4738 C CA . ILE B 1 263 ? 23.938 -8.711 -0.125 1 95.5 263 ILE B CA 1
ATOM 4739 C C . ILE B 1 263 ? 24.156 -9.094 1.335 1 95.5 263 ILE B C 1
ATOM 4741 O O . ILE B 1 263 ? 24.562 -8.258 2.146 1 95.5 263 ILE B O 1
ATOM 4745 N N . ALA B 1 264 ? 23.922 -10.344 1.669 1 91.75 264 ALA B N 1
ATOM 4746 C CA . ALA B 1 264 ? 24.156 -10.836 3.023 1 91.75 264 ALA B CA 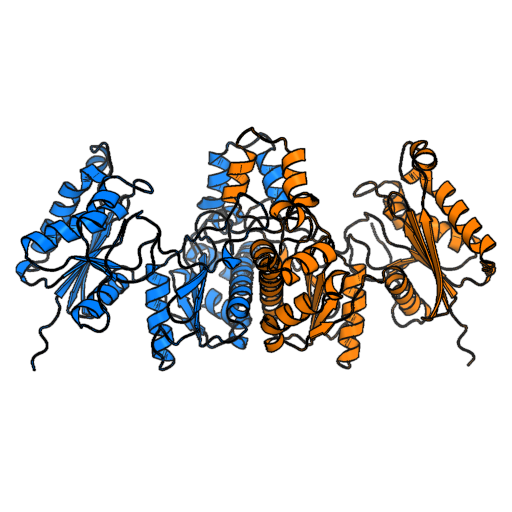1
ATOM 4747 C C . ALA B 1 264 ? 25.625 -10.664 3.416 1 91.75 264 ALA B C 1
ATOM 4749 O O . ALA B 1 264 ? 25.922 -10.297 4.551 1 91.75 264 ALA B O 1
ATOM 4750 N N . ASP B 1 265 ? 26.453 -10.961 2.504 1 94.75 265 ASP B N 1
ATOM 4751 C CA . ASP B 1 265 ? 27.891 -10.812 2.746 1 94.75 265 ASP B CA 1
ATOM 4752 C C . ASP B 1 265 ? 28.25 -9.352 3.01 1 94.75 265 ASP B C 1
ATOM 4754 O O . ASP B 1 265 ? 29.062 -9.062 3.881 1 94.75 265 ASP B O 1
ATOM 4758 N N . ARG B 1 266 ? 27.672 -8.469 2.236 1 96.25 266 ARG B N 1
ATOM 4759 C CA . ARG B 1 266 ? 27.906 -7.043 2.441 1 96.25 266 ARG B CA 1
ATOM 4760 C C . ARG B 1 266 ? 27.453 -6.609 3.83 1 96.25 266 ARG B C 1
ATOM 4762 O O . ARG B 1 266 ? 28.156 -5.863 4.516 1 96.25 266 ARG B O 1
ATOM 4769 N N . ILE B 1 267 ? 26.344 -7.066 4.223 1 96.31 267 ILE B N 1
ATOM 4770 C CA . ILE B 1 267 ? 25.797 -6.719 5.527 1 96.31 267 ILE B CA 1
ATOM 4771 C C . ILE B 1 267 ? 26.719 -7.242 6.629 1 96.31 267 ILE B C 1
ATOM 4773 O O . ILE B 1 267 ? 27.016 -6.523 7.582 1 96.31 267 ILE B O 1
ATOM 4777 N N . LYS B 1 268 ? 27.172 -8.445 6.48 1 95.69 268 LYS B N 1
ATOM 4778 C CA . LYS B 1 268 ? 28.062 -9.047 7.457 1 95.69 268 LYS B CA 1
ATOM 4779 C C . LYS B 1 268 ? 29.359 -8.25 7.574 1 95.69 268 LYS B C 1
ATOM 4781 O O . LYS B 1 268 ? 29.953 -8.18 8.648 1 95.69 268 LYS B O 1
ATOM 4786 N N . LYS B 1 269 ? 29.734 -7.672 6.504 1 97.25 269 LYS B N 1
ATOM 4787 C CA . LYS B 1 269 ? 30.984 -6.906 6.465 1 97.25 269 LYS B CA 1
ATOM 4788 C C . LYS B 1 269 ? 30.75 -5.473 6.934 1 97.25 269 LYS B C 1
ATOM 4790 O O . LYS B 1 269 ? 31.672 -4.645 6.871 1 97.25 269 LYS B O 1
ATOM 4795 N N . GLY B 1 270 ? 29.547 -5.121 7.246 1 96.81 270 GLY B N 1
ATOM 4796 C CA . GLY B 1 270 ? 29.281 -3.846 7.891 1 96.81 270 GLY B CA 1
ATOM 4797 C C . GLY B 1 270 ? 28.734 -2.797 6.938 1 96.81 270 GLY B C 1
ATOM 4798 O O . GLY B 1 270 ? 28.688 -1.611 7.273 1 96.81 270 GLY B O 1
ATOM 4799 N N . ASP B 1 271 ? 28.391 -3.162 5.75 1 97.31 271 ASP B N 1
ATOM 4800 C CA . ASP B 1 271 ? 27.797 -2.236 4.789 1 97.31 271 ASP B CA 1
ATOM 4801 C C . ASP B 1 271 ? 26.422 -1.762 5.262 1 97.31 271 ASP B C 1
ATOM 4803 O O . ASP B 1 271 ? 25.406 -2.432 5.027 1 97.31 271 ASP B O 1
ATOM 4807 N N . GLN B 1 272 ? 26.328 -0.536 5.703 1 97.19 272 GLN B N 1
ATOM 4808 C CA . GLN B 1 272 ? 25.109 0.002 6.305 1 97.19 272 GLN B CA 1
ATOM 4809 C C . GLN B 1 272 ? 24.047 0.291 5.242 1 97.19 272 GLN B C 1
ATOM 4811 O O . GLN B 1 272 ? 22.859 0.145 5.492 1 97.19 272 GLN B O 1
ATOM 4816 N N . GLU B 1 273 ? 24.531 0.705 4.109 1 96.75 273 GLU B N 1
ATOM 4817 C CA . GLU B 1 273 ? 23.594 0.953 3.021 1 96.75 273 GLU B CA 1
ATOM 4818 C C . GLU B 1 273 ? 22.844 -0.32 2.635 1 96.75 273 GLU B C 1
ATOM 4820 O O . GLU B 1 273 ? 21.609 -0.315 2.518 1 96.75 273 GLU B O 1
ATOM 4825 N N . ALA B 1 274 ? 23.594 -1.399 2.463 1 97.56 274 ALA B N 1
ATOM 4826 C CA . ALA B 1 274 ? 23 -2.688 2.131 1 97.56 274 ALA B CA 1
ATOM 4827 C C . ALA B 1 274 ? 22.031 -3.139 3.223 1 97.56 274 ALA B C 1
ATOM 4829 O O . ALA B 1 274 ? 20.969 -3.676 2.932 1 97.56 274 ALA B O 1
ATOM 4830 N N . ARG B 1 275 ? 22.422 -2.912 4.43 1 97.56 275 ARG B N 1
ATOM 4831 C CA . ARG B 1 275 ? 21.594 -3.312 5.555 1 97.56 275 ARG B CA 1
ATOM 4832 C C . ARG B 1 275 ? 20.25 -2.572 5.543 1 97.56 275 ARG B C 1
ATOM 4834 O O . ARG B 1 275 ? 19.203 -3.182 5.711 1 97.56 275 ARG B O 1
ATOM 4841 N N . VAL B 1 276 ? 20.297 -1.244 5.309 1 98 276 VAL B N 1
ATOM 4842 C CA . VAL B 1 276 ? 19.094 -0.419 5.312 1 98 276 VAL B CA 1
ATOM 4843 C C . VAL B 1 276 ? 18.172 -0.845 4.172 1 98 276 VAL B C 1
ATOM 4845 O O . VAL B 1 276 ? 16.953 -0.967 4.355 1 98 276 VAL B O 1
ATOM 4848 N N . ILE B 1 277 ? 18.75 -1.118 3.025 1 98.25 277 ILE B N 1
ATOM 4849 C CA . ILE B 1 277 ? 17.969 -1.511 1.862 1 98.25 277 ILE B CA 1
ATOM 4850 C C . ILE B 1 277 ? 17.359 -2.891 2.096 1 98.25 277 ILE B C 1
ATOM 4852 O O . ILE B 1 277 ? 16.188 -3.125 1.763 1 98.25 277 ILE B O 1
ATOM 4856 N N . PHE B 1 278 ? 18.156 -3.805 2.723 1 98.25 278 PHE B N 1
ATOM 4857 C CA . PHE B 1 278 ? 17.672 -5.137 3.062 1 98.25 278 PHE B CA 1
ATOM 4858 C C . PHE B 1 278 ? 16.516 -5.059 4.059 1 98.25 278 PHE B C 1
ATOM 4860 O O . PHE B 1 278 ? 15.453 -5.648 3.842 1 98.25 278 PHE B O 1
ATOM 4867 N N . GLU B 1 279 ? 16.688 -4.297 5.086 1 98.44 279 GLU B N 1
ATOM 4868 C CA . GLU B 1 279 ? 15.664 -4.125 6.113 1 98.44 279 GLU B CA 1
ATOM 4869 C C . GLU B 1 279 ? 14.43 -3.438 5.547 1 98.44 279 GLU B C 1
ATOM 4871 O O . GLU B 1 279 ? 13.305 -3.719 5.977 1 98.44 279 GLU B O 1
ATOM 4876 N N . GLY B 1 280 ? 14.711 -2.539 4.598 1 98.62 280 GLY B N 1
ATOM 4877 C CA . GLY B 1 280 ? 13.594 -1.879 3.938 1 98.62 280 GLY B CA 1
ATOM 4878 C C . GLY B 1 280 ? 12.664 -2.846 3.225 1 98.62 280 GLY B C 1
ATOM 4879 O O . GLY B 1 280 ? 11.445 -2.676 3.252 1 98.62 280 GLY B O 1
ATOM 4880 N N . MET B 1 281 ? 13.227 -3.842 2.598 1 98.5 281 MET B N 1
ATOM 4881 C CA . MET B 1 281 ? 12.398 -4.844 1.934 1 98.5 281 MET B CA 1
ATOM 4882 C C . MET B 1 281 ? 11.562 -5.625 2.947 1 98.5 281 MET B C 1
ATOM 4884 O O . MET B 1 281 ? 10.383 -5.875 2.723 1 98.5 281 MET B O 1
ATOM 4888 N N . VAL B 1 282 ? 12.195 -5.992 4.051 1 98.69 282 VAL B N 1
ATOM 4889 C CA . VAL B 1 282 ? 11.484 -6.676 5.125 1 98.69 282 VAL B CA 1
ATOM 4890 C C . VAL B 1 282 ? 10.344 -5.793 5.637 1 98.69 282 VAL B C 1
ATOM 4892 O O . VAL B 1 282 ? 9.227 -6.266 5.836 1 98.69 282 VAL B O 1
ATOM 4895 N N . TYR B 1 283 ? 10.703 -4.531 5.809 1 98.88 283 TYR B N 1
ATOM 4896 C CA . TYR B 1 283 ? 9.766 -3.531 6.32 1 98.88 283 TYR B CA 1
ATOM 4897 C C . TYR B 1 283 ? 8.531 -3.441 5.438 1 98.88 283 TYR B C 1
ATOM 4899 O O . TYR B 1 283 ? 7.402 -3.521 5.934 1 98.88 283 TYR B O 1
ATOM 4907 N N . GLN B 1 284 ? 8.672 -3.314 4.141 1 98.88 284 GLN B N 1
ATOM 4908 C CA . GLN B 1 284 ? 7.555 -3.18 3.215 1 98.88 284 GLN B CA 1
ATOM 4909 C C . GLN B 1 284 ? 6.785 -4.492 3.082 1 98.88 284 GLN B C 1
ATOM 4911 O O . GLN B 1 284 ? 5.562 -4.492 2.926 1 98.88 284 GLN B O 1
ATOM 4916 N N . THR B 1 285 ? 7.488 -5.605 3.123 1 98.88 285 THR B N 1
ATOM 4917 C CA . THR B 1 285 ? 6.82 -6.902 3.104 1 98.88 285 THR B CA 1
ATOM 4918 C C . THR B 1 285 ? 5.914 -7.062 4.32 1 98.88 285 THR B C 1
ATOM 4920 O O . THR B 1 285 ? 4.77 -7.496 4.195 1 98.88 285 THR B O 1
ATOM 4923 N N . ALA B 1 286 ? 6.457 -6.699 5.496 1 98.94 286 ALA B N 1
ATOM 4924 C CA . ALA B 1 286 ? 5.672 -6.762 6.727 1 98.94 286 ALA B CA 1
ATOM 4925 C C . ALA B 1 286 ? 4.43 -5.883 6.629 1 98.94 286 ALA B C 1
ATOM 4927 O O . ALA B 1 286 ? 3.342 -6.281 7.051 1 98.94 286 ALA B O 1
ATOM 4928 N N . LYS B 1 287 ? 4.59 -4.684 6.109 1 98.94 287 LYS B N 1
ATOM 4929 C CA . LYS B 1 287 ? 3.447 -3.789 5.945 1 98.94 287 LYS B CA 1
ATOM 4930 C C . LYS B 1 287 ? 2.367 -4.43 5.082 1 98.94 287 LYS B C 1
ATOM 4932 O O . LYS B 1 287 ? 1.174 -4.281 5.355 1 98.94 287 LYS B O 1
ATOM 4937 N N . GLU B 1 288 ? 2.805 -5.117 4.023 1 98.88 288 GLU B N 1
ATOM 4938 C CA . GLU B 1 288 ? 1.845 -5.809 3.164 1 98.88 288 GLU B CA 1
ATOM 4939 C C . GLU B 1 288 ? 1.13 -6.922 3.922 1 98.88 288 GLU B C 1
ATOM 4941 O O . GLU B 1 288 ? -0.07 -7.137 3.736 1 98.88 288 GLU B O 1
ATOM 4946 N N . VAL B 1 289 ? 1.855 -7.629 4.785 1 98.94 289 VAL B N 1
ATOM 4947 C CA . VAL B 1 289 ? 1.246 -8.648 5.629 1 98.94 289 VAL B CA 1
ATOM 4948 C C . VAL B 1 289 ? 0.195 -8.016 6.535 1 98.94 289 VAL B C 1
ATOM 4950 O O . VAL B 1 289 ? -0.907 -8.547 6.691 1 98.94 289 VAL B O 1
ATOM 4953 N N . GLY B 1 290 ? 0.503 -6.855 7.148 1 98.94 290 GLY B N 1
ATOM 4954 C CA . GLY B 1 290 ? -0.463 -6.129 7.953 1 98.94 290 GLY B CA 1
ATOM 4955 C C . GLY B 1 290 ? -1.729 -5.777 7.195 1 98.94 290 GLY B C 1
ATOM 4956 O O . GLY B 1 290 ? -2.836 -5.965 7.703 1 98.94 290 GLY B O 1
ATOM 4957 N N . ALA B 1 291 ? -1.548 -5.262 5.992 1 98.94 291 ALA B N 1
ATOM 4958 C CA . ALA B 1 291 ? -2.695 -4.918 5.156 1 98.94 291 ALA B CA 1
ATOM 4959 C C . ALA B 1 291 ? -3.582 -6.137 4.914 1 98.94 291 ALA B C 1
ATOM 4961 O O . ALA B 1 291 ? -4.809 -6.051 5.02 1 98.94 291 ALA B O 1
ATOM 4962 N N . MET B 1 292 ? -2.953 -7.301 4.609 1 98.94 292 MET B N 1
ATOM 4963 C CA . MET B 1 292 ? -3.723 -8.5 4.309 1 98.94 292 MET B CA 1
ATOM 4964 C C . MET B 1 292 ? -4.41 -9.031 5.559 1 98.94 292 MET B C 1
ATOM 4966 O O . MET B 1 292 ? -5.477 -9.648 5.473 1 98.94 292 MET B O 1
ATOM 4970 N N . SER B 1 293 ? -3.811 -8.805 6.73 1 98.94 293 SER B N 1
ATOM 4971 C CA . SER B 1 293 ? -4.445 -9.25 7.965 1 98.94 293 SER B CA 1
ATOM 4972 C C . SER B 1 293 ? -5.785 -8.562 8.18 1 98.94 293 SER B C 1
ATOM 4974 O O . SER B 1 293 ? -6.738 -9.18 8.656 1 98.94 293 SER B O 1
ATOM 4976 N N . VAL B 1 294 ? -5.883 -7.301 7.777 1 98.81 294 VAL B N 1
ATOM 4977 C CA . VAL B 1 294 ? -7.117 -6.535 7.934 1 98.81 294 VAL B CA 1
ATOM 4978 C C . VAL B 1 294 ? -8.133 -6.977 6.887 1 98.81 294 VAL B C 1
ATOM 4980 O O . VAL B 1 294 ? -9.336 -6.988 7.148 1 98.81 294 VAL B O 1
ATOM 4983 N N . VAL B 1 295 ? -7.645 -7.367 5.715 1 98.88 295 VAL B N 1
ATOM 4984 C CA . VAL B 1 295 ? -8.516 -7.926 4.691 1 98.88 295 VAL B CA 1
ATOM 4985 C C . VAL B 1 295 ? -9.289 -9.117 5.266 1 98.88 295 VAL B C 1
ATOM 4987 O O . VAL B 1 295 ? -10.461 -9.312 4.945 1 98.88 295 VAL B O 1
ATOM 4990 N N . LEU B 1 296 ? -8.609 -9.852 6.184 1 98.88 296 LEU B N 1
ATOM 4991 C CA . LEU B 1 296 ? -9.203 -11.023 6.816 1 98.88 296 LEU B CA 1
ATOM 4992 C C . LEU B 1 296 ? -9.805 -10.664 8.172 1 98.88 296 LEU B C 1
ATOM 4994 O O . LEU B 1 296 ? -10.148 -11.547 8.961 1 98.88 296 LEU B O 1
ATOM 4998 N N . SER B 1 297 ? -9.891 -9.375 8.531 1 98.38 297 SER B N 1
ATOM 4999 C CA . SER B 1 297 ? -10.461 -8.812 9.75 1 98.38 297 SER B CA 1
ATOM 5000 C C . SER B 1 297 ? -9.828 -9.422 10.992 1 98.38 297 SER B C 1
ATOM 5002 O O . SER B 1 297 ? -10.508 -9.664 11.992 1 98.38 297 SER B O 1
ATOM 5004 N N . GLY B 1 298 ? -8.539 -9.812 10.875 1 98.69 298 GLY B N 1
ATOM 5005 C CA . GLY B 1 298 ? -7.797 -10.336 12.016 1 98.69 298 GLY B CA 1
ATOM 5006 C C . GLY B 1 298 ? -7.973 -11.836 12.203 1 98.69 298 GLY B C 1
ATOM 5007 O O . GLY B 1 298 ? -7.312 -12.438 13.047 1 98.69 298 GLY B O 1
ATOM 5008 N N . GLU B 1 299 ? -8.867 -12.414 11.438 1 98.75 299 GLU B N 1
ATOM 5009 C CA . GLU B 1 299 ? -9.062 -13.859 11.516 1 98.75 299 GLU B CA 1
ATOM 5010 C C . GLU B 1 299 ? -8.047 -14.602 10.648 1 98.75 299 GLU B C 1
ATOM 5012 O O . GLU B 1 299 ? -8.375 -15.086 9.57 1 98.75 299 GLU B O 1
ATOM 5017 N N . VAL B 1 300 ? -6.848 -14.742 11.156 1 98.88 300 VAL B N 1
ATOM 5018 C CA . VAL B 1 300 ? -5.734 -15.344 10.43 1 98.88 300 VAL B CA 1
ATOM 5019 C C . VAL B 1 300 ? -5.273 -16.609 11.156 1 98.88 300 VAL B C 1
ATOM 5021 O O . VAL B 1 300 ? -4.816 -16.547 12.297 1 98.88 300 VAL B O 1
ATOM 5024 N N . ASP B 1 301 ? -5.379 -17.75 10.477 1 98.94 301 ASP B N 1
ATOM 5025 C CA . ASP B 1 301 ? -4.961 -19.016 11.078 1 98.94 301 ASP B CA 1
ATOM 5026 C C . ASP B 1 301 ? -3.438 -19.125 11.102 1 98.94 301 ASP B C 1
ATOM 5028 O O . ASP B 1 301 ? -2.865 -19.656 12.047 1 98.94 301 ASP B O 1
ATOM 5032 N N . ALA B 1 302 ? -2.793 -18.641 10.062 1 98.94 302 ALA B N 1
ATOM 5033 C CA . ALA B 1 302 ? -1.338 -18.688 9.953 1 98.94 302 ALA B CA 1
ATOM 5034 C C . ALA B 1 302 ? -0.829 -17.75 8.875 1 98.94 302 ALA B C 1
ATOM 5036 O O . ALA B 1 302 ? -1.584 -17.344 7.98 1 98.94 302 ALA B O 1
ATOM 5037 N N . ILE B 1 303 ? 0.342 -17.344 9.031 1 98.94 303 ILE B N 1
ATOM 5038 C CA . IL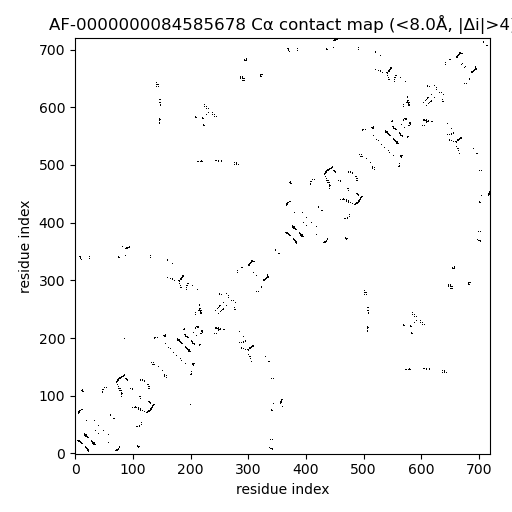E B 1 303 ? 1.114 -16.688 7.977 1 98.94 303 ILE B CA 1
ATOM 5039 C C . ILE B 1 303 ? 2.129 -17.672 7.398 1 98.94 303 ILE B C 1
ATOM 5041 O O . ILE B 1 303 ? 2.98 -18.188 8.125 1 98.94 303 ILE B O 1
ATOM 5045 N N . ALA B 1 304 ? 2.051 -17.969 6.133 1 98.94 304 ALA B N 1
ATOM 5046 C CA . ALA B 1 304 ? 2.959 -18.906 5.48 1 98.94 304 ALA B CA 1
ATOM 5047 C C . ALA B 1 304 ? 3.947 -18.172 4.574 1 98.94 304 ALA B C 1
ATOM 5049 O O . ALA B 1 304 ? 3.545 -17.422 3.688 1 98.94 304 ALA B O 1
ATOM 5050 N N . VAL B 1 305 ? 5.199 -18.375 4.809 1 98.88 305 VAL B N 1
ATOM 5051 C CA . VAL B 1 305 ? 6.25 -17.719 4.043 1 98.88 305 VAL B CA 1
ATOM 5052 C C . VAL B 1 305 ? 6.961 -18.734 3.154 1 98.88 305 VAL B C 1
ATOM 5054 O O . VAL B 1 305 ? 7.32 -19.828 3.611 1 98.88 305 VAL B O 1
ATOM 5057 N N . THR B 1 306 ? 7.078 -18.422 1.893 1 98.38 306 THR B N 1
ATOM 5058 C CA . THR B 1 306 ? 7.711 -19.312 0.93 1 98.38 306 THR B CA 1
ATOM 5059 C C . THR B 1 306 ? 8.539 -18.531 -0.081 1 98.38 306 THR B C 1
ATOM 5061 O O . THR B 1 306 ? 8.812 -17.344 0.123 1 98.38 306 THR B O 1
ATOM 5064 N N . GLY B 1 307 ? 9.047 -19.188 -1.116 1 96.12 307 GLY B N 1
ATOM 5065 C CA . GLY B 1 307 ? 9.922 -18.547 -2.088 1 96.12 307 GLY B CA 1
ATOM 5066 C C . GLY B 1 307 ? 11.391 -18.719 -1.768 1 96.12 307 GLY B C 1
ATOM 5067 O O . GLY B 1 307 ? 11.75 -19.156 -0.676 1 96.12 307 GLY B O 1
ATOM 5068 N N . GLY B 1 308 ? 12.195 -18.359 -2.711 1 94.12 308 GLY B N 1
ATOM 5069 C CA . GLY B 1 308 ? 13.633 -18.516 -2.586 1 94.12 308 GLY B CA 1
ATOM 5070 C C . GLY B 1 308 ? 14.227 -17.734 -1.429 1 94.12 308 GLY B C 1
ATOM 5071 O O . GLY B 1 308 ? 15.086 -18.234 -0.707 1 94.12 308 GLY B O 1
ATOM 5072 N N . LEU B 1 309 ? 13.828 -16.547 -1.22 1 94.19 309 LEU B N 1
ATOM 5073 C CA . LEU B 1 309 ? 14.375 -15.664 -0.185 1 94.19 309 LEU B CA 1
ATOM 5074 C C . LEU B 1 309 ? 13.961 -16.156 1.203 1 94.19 309 LEU B C 1
ATOM 5076 O O . LEU B 1 309 ? 14.508 -15.688 2.211 1 94.19 309 LEU B O 1
ATOM 5080 N N . ALA B 1 310 ? 13.016 -17.047 1.249 1 96.31 310 ALA B N 1
ATOM 5081 C CA . ALA B 1 310 ? 12.586 -17.594 2.535 1 96.31 310 ALA B CA 1
ATOM 5082 C C . ALA B 1 310 ? 13.688 -18.438 3.166 1 96.31 310 ALA B C 1
ATOM 5084 O O . ALA B 1 310 ? 13.609 -18.781 4.348 1 96.31 310 ALA B O 1
ATOM 5085 N N . ASN B 1 311 ? 14.75 -18.766 2.408 1 95.25 311 ASN B N 1
ATOM 5086 C CA . ASN B 1 311 ? 15.906 -19.469 2.947 1 95.25 311 ASN B CA 1
ATOM 5087 C C . ASN B 1 311 ? 16.766 -18.547 3.805 1 95.25 311 ASN B C 1
ATOM 5089 O O . ASN B 1 311 ? 17.641 -19 4.547 1 95.25 311 ASN B O 1
ATOM 5093 N N . ASP B 1 312 ? 16.641 -17.25 3.699 1 94.25 312 ASP B N 1
ATOM 5094 C CA . ASP B 1 312 ? 17.438 -16.281 4.438 1 94.25 312 ASP B CA 1
ATOM 5095 C C . ASP B 1 312 ? 16.938 -16.125 5.871 1 94.25 312 ASP B C 1
ATOM 5097 O O . ASP B 1 312 ? 15.922 -15.469 6.109 1 94.25 312 ASP B O 1
ATOM 5101 N N . GLU B 1 313 ? 17.656 -16.609 6.773 1 95.44 313 GLU B N 1
ATOM 5102 C CA . GLU B 1 313 ? 17.25 -16.656 8.172 1 95.44 313 GLU B CA 1
ATOM 5103 C C . GLU B 1 313 ? 17.109 -15.258 8.75 1 95.44 313 GLU B C 1
ATOM 5105 O O . GLU B 1 313 ? 16.25 -15.008 9.594 1 95.44 313 GLU B O 1
ATOM 5110 N N . LEU B 1 314 ? 18.016 -14.391 8.336 1 95.69 314 LEU B N 1
ATOM 5111 C CA . LEU B 1 314 ? 17.938 -13.023 8.828 1 95.69 314 LEU B CA 1
ATOM 5112 C C . LEU B 1 314 ? 16.641 -12.359 8.375 1 95.69 314 LEU B C 1
ATOM 5114 O O . LEU B 1 314 ? 15.977 -11.688 9.172 1 95.69 314 LEU B O 1
ATOM 5118 N N . PHE B 1 315 ? 16.312 -12.508 7.09 1 96.88 315 PHE B N 1
ATOM 5119 C CA . PHE B 1 315 ? 15.055 -11.977 6.562 1 96.88 315 PHE B CA 1
ATOM 5120 C C . PHE B 1 315 ? 13.867 -12.492 7.363 1 96.88 315 PHE B C 1
ATOM 5122 O O . PHE B 1 315 ? 13.008 -11.711 7.777 1 96.88 315 PHE B O 1
ATOM 5129 N N . ILE B 1 316 ? 13.828 -13.781 7.582 1 98.19 316 ILE B N 1
ATOM 5130 C CA . ILE B 1 316 ? 12.711 -14.422 8.266 1 98.19 316 ILE B CA 1
ATOM 5131 C C . ILE B 1 316 ? 12.617 -13.914 9.703 1 98.19 316 ILE B C 1
ATOM 5133 O O . ILE B 1 316 ? 11.523 -13.633 10.203 1 98.19 316 ILE B O 1
ATOM 5137 N N . SER B 1 317 ? 13.742 -13.812 10.375 1 98.38 317 SER B N 1
ATOM 5138 C CA . SER B 1 317 ? 13.75 -13.336 11.75 1 98.38 317 SER B CA 1
ATOM 5139 C C . SER B 1 317 ? 13.203 -11.914 11.844 1 98.38 317 SER B C 1
ATOM 5141 O O . SER B 1 317 ? 12.367 -11.625 12.703 1 98.38 317 SER B O 1
ATOM 5143 N N . MET B 1 318 ? 13.656 -11.055 10.977 1 98.19 318 MET B N 1
ATOM 5144 C CA . MET B 1 318 ? 13.195 -9.664 10.977 1 98.19 318 MET B CA 1
ATOM 5145 C C . MET B 1 318 ? 11.711 -9.578 10.664 1 98.19 318 MET B C 1
ATOM 5147 O O . MET B 1 318 ? 10.992 -8.773 11.258 1 98.19 318 MET B O 1
ATOM 5151 N N . LEU B 1 319 ? 11.266 -10.367 9.688 1 98.81 319 LEU B N 1
ATOM 5152 C CA . LEU B 1 319 ? 9.852 -10.391 9.336 1 98.81 319 LEU B CA 1
ATOM 5153 C C . LEU B 1 319 ? 9 -10.844 10.523 1 98.81 319 LEU B C 1
ATOM 5155 O O . LEU B 1 319 ? 7.984 -10.227 10.836 1 98.81 319 LEU B O 1
ATOM 5159 N N . LYS B 1 320 ? 9.398 -11.922 11.164 1 98.81 320 LYS B N 1
ATOM 5160 C CA . LYS B 1 320 ? 8.688 -12.461 12.32 1 98.81 320 LYS B CA 1
ATOM 5161 C C . LYS B 1 320 ? 8.57 -11.422 13.43 1 98.81 320 LYS B C 1
ATOM 5163 O O . LYS B 1 320 ? 7.527 -11.305 14.078 1 98.81 320 LYS B O 1
ATOM 5168 N N . ASP B 1 321 ? 9.648 -10.703 13.656 1 98.56 321 ASP B N 1
ATOM 5169 C CA . ASP B 1 321 ? 9.656 -9.68 14.695 1 98.56 321 ASP B CA 1
ATOM 5170 C C . ASP B 1 321 ? 8.523 -8.672 14.484 1 98.56 321 ASP B C 1
ATOM 5172 O O . ASP B 1 321 ? 8.008 -8.102 15.445 1 98.56 321 ASP B O 1
ATOM 5176 N N . ARG B 1 322 ? 8.086 -8.516 13.289 1 98.62 322 ARG B N 1
ATOM 5177 C CA . ARG B 1 322 ? 7.125 -7.469 12.969 1 98.62 322 ARG B CA 1
ATOM 5178 C C . ARG B 1 322 ? 5.711 -8.031 12.875 1 98.62 322 ARG B C 1
ATOM 5180 O O . ARG B 1 322 ? 4.734 -7.32 13.133 1 98.62 322 ARG B O 1
ATOM 5187 N N . VAL B 1 323 ? 5.539 -9.383 12.531 1 98.88 323 VAL B N 1
ATOM 5188 C CA . VAL B 1 323 ? 4.203 -9.781 12.109 1 98.88 323 VAL B CA 1
ATOM 5189 C C . VAL B 1 323 ? 3.709 -10.938 12.977 1 98.88 323 VAL B C 1
ATOM 5191 O O . VAL B 1 323 ? 2.537 -11.32 12.906 1 98.88 323 VAL B O 1
ATOM 5194 N N . SER B 1 324 ? 4.508 -11.484 13.891 1 98.81 324 SER B N 1
ATOM 5195 C CA . SER B 1 324 ? 4.164 -12.695 14.633 1 98.81 324 SER B CA 1
ATOM 5196 C C . SER B 1 324 ? 2.998 -12.445 15.578 1 98.81 324 SER B C 1
ATOM 5198 O O . SER B 1 324 ? 2.352 -13.398 16.031 1 98.81 324 SER B O 1
ATOM 5200 N N . TRP B 1 325 ? 2.744 -11.164 15.953 1 98.81 325 TRP B N 1
ATOM 5201 C CA . TRP B 1 325 ? 1.628 -10.844 16.844 1 98.81 325 TRP B CA 1
ATOM 5202 C C . TRP B 1 325 ? 0.294 -11.086 16.141 1 98.81 325 TRP B C 1
ATOM 5204 O O . TRP B 1 325 ? -0.742 -11.219 16.797 1 98.81 325 TRP B O 1
ATOM 5214 N N . ILE B 1 326 ? 0.289 -11.211 14.805 1 98.88 326 ILE B N 1
ATOM 5215 C CA . ILE B 1 326 ? -0.925 -11.422 14.023 1 98.88 326 ILE B CA 1
ATOM 5216 C C . ILE B 1 326 ? -1.318 -12.898 14.07 1 98.88 326 ILE B C 1
ATOM 5218 O O . ILE B 1 326 ? -2.486 -13.227 14.297 1 98.88 326 ILE B O 1
ATOM 5222 N N . ALA B 1 327 ? -0.389 -13.781 13.766 1 98.81 327 ALA B N 1
ATOM 5223 C CA . ALA B 1 327 ? -0.574 -15.227 13.727 1 98.81 327 ALA B CA 1
ATOM 5224 C C . ALA B 1 327 ? 0.768 -15.953 13.68 1 98.81 327 ALA B C 1
ATOM 5226 O O . ALA B 1 327 ? 1.812 -15.32 13.477 1 98.81 327 ALA B O 1
ATOM 5227 N N . ASP B 1 328 ? 0.75 -17.297 13.844 1 98.69 328 ASP B N 1
ATOM 5228 C CA . ASP B 1 328 ? 1.953 -18.109 13.703 1 98.69 328 ASP B CA 1
ATOM 5229 C C . ASP B 1 328 ? 2.525 -18 12.297 1 98.69 328 ASP B C 1
ATOM 5231 O O . ASP B 1 328 ? 1.779 -18.047 11.312 1 98.69 328 ASP B O 1
ATOM 5235 N N . VAL B 1 329 ? 3.871 -17.844 12.273 1 98.94 329 VAL B N 1
ATOM 5236 C CA . VAL B 1 329 ? 4.559 -17.766 10.984 1 98.94 329 VAL B CA 1
ATOM 5237 C C . VAL B 1 329 ? 5.176 -19.125 10.656 1 98.94 329 VAL B C 1
ATOM 5239 O O . VAL B 1 329 ? 6.039 -19.625 11.383 1 98.94 329 VAL B O 1
ATOM 5242 N N . LEU B 1 330 ? 4.672 -19.719 9.602 1 98.88 330 LEU B N 1
ATOM 5243 C CA . LEU B 1 330 ? 5.184 -21 9.102 1 98.88 330 LEU B CA 1
ATOM 5244 C C . LEU B 1 330 ? 6.043 -20.781 7.859 1 98.88 330 LEU B C 1
ATOM 5246 O O . LEU B 1 330 ? 5.625 -20.094 6.918 1 98.88 330 LEU B O 1
ATOM 5250 N N . VAL B 1 331 ? 7.234 -21.328 7.844 1 98.75 331 VAL B N 1
ATOM 5251 C CA . VAL B 1 331 ? 8.188 -21.047 6.773 1 98.75 331 VAL B CA 1
ATOM 5252 C C . VAL B 1 331 ? 8.406 -22.312 5.938 1 98.75 331 VAL B C 1
ATOM 5254 O O . VAL B 1 331 ? 8.766 -23.359 6.465 1 98.75 331 VAL B O 1
ATOM 5257 N N . TYR B 1 332 ? 8.109 -22.234 4.672 1 98 332 TYR B N 1
ATOM 5258 C CA . TYR B 1 332 ? 8.297 -23.281 3.674 1 98 332 TYR B CA 1
ATOM 5259 C C . TYR B 1 332 ? 9.203 -22.797 2.545 1 98 332 TYR B C 1
ATOM 5261 O O . TYR B 1 332 ? 8.727 -22.484 1.449 1 98 332 TYR B O 1
ATOM 5269 N N . PRO B 1 333 ? 10.508 -22.859 2.744 1 97.06 333 PRO B N 1
ATOM 5270 C CA . PRO B 1 333 ? 11.414 -22.25 1.767 1 97.06 333 PRO B CA 1
ATOM 5271 C C . PRO B 1 333 ? 11.375 -22.953 0.413 1 97.06 333 PRO B C 1
ATOM 5273 O O . PRO B 1 333 ? 11.227 -24.188 0.355 1 97.06 333 PRO B O 1
ATOM 5276 N N . GLY B 1 334 ? 11.531 -22.109 -0.654 1 93.19 334 GLY B N 1
ATOM 5277 C CA . GLY B 1 334 ? 11.648 -22.625 -2.012 1 93.19 334 GLY B CA 1
ATOM 5278 C C . GLY B 1 334 ? 10.359 -22.5 -2.807 1 93.19 334 GLY B C 1
ATOM 5279 O O . GLY B 1 334 ? 9.312 -22.188 -2.25 1 93.19 334 GLY B O 1
ATOM 5280 N N . GLU B 1 335 ? 10.367 -22.688 -4.066 1 85.5 335 GLU B N 1
ATOM 5281 C CA . GLU B 1 335 ? 9.195 -22.594 -4.934 1 85.5 335 GLU B CA 1
ATOM 5282 C C . GLU B 1 335 ? 8.531 -23.969 -5.102 1 85.5 335 GLU B C 1
ATOM 5284 O O . GLU B 1 335 ? 7.309 -24.078 -5.008 1 85.5 335 GLU B O 1
ATOM 5289 N N . ASN B 1 336 ? 9.375 -24.969 -5.305 1 90.5 336 ASN B N 1
ATOM 5290 C CA . ASN B 1 336 ? 8.922 -26.359 -5.387 1 90.5 336 ASN B CA 1
ATOM 5291 C C . ASN B 1 336 ? 7.754 -26.516 -6.355 1 90.5 336 ASN B C 1
ATOM 5293 O O . ASN B 1 336 ? 6.719 -27.078 -6 1 90.5 336 ASN B O 1
ATOM 5297 N N . GLU B 1 337 ? 7.906 -25.953 -7.516 1 94.94 337 GLU B N 1
ATOM 5298 C CA . GLU B 1 337 ? 6.812 -25.859 -8.477 1 94.94 337 GLU B CA 1
ATOM 5299 C C . GLU B 1 337 ? 6.383 -27.234 -8.969 1 94.94 337 GLU B C 1
ATOM 5301 O O . GLU B 1 337 ? 5.188 -27.516 -9.078 1 94.94 337 GLU B O 1
ATOM 5306 N N . LEU B 1 338 ? 7.383 -28.141 -9.273 1 97.19 338 LEU B N 1
ATOM 5307 C CA . LEU B 1 338 ? 7.035 -29.469 -9.758 1 97.19 338 LEU B CA 1
ATOM 5308 C C . LEU B 1 338 ? 6.246 -30.25 -8.711 1 97.19 338 LEU B C 1
ATOM 5310 O O . LEU B 1 338 ? 5.293 -30.953 -9.039 1 97.19 338 LEU B O 1
ATOM 5314 N N . ARG B 1 339 ? 6.695 -30.062 -7.516 1 96.81 339 ARG B N 1
ATOM 5315 C CA . ARG B 1 339 ? 5.973 -30.703 -6.426 1 96.81 339 ARG B CA 1
ATOM 5316 C C . ARG B 1 339 ? 4.555 -30.156 -6.309 1 96.81 339 ARG B C 1
ATOM 5318 O O . ARG B 1 339 ? 3.602 -30.922 -6.133 1 96.81 339 ARG B O 1
ATOM 5325 N N . ALA B 1 340 ? 4.418 -28.891 -6.395 1 97.31 340 ALA B N 1
ATOM 5326 C CA . ALA B 1 340 ? 3.107 -28.25 -6.301 1 97.31 340 ALA B CA 1
ATOM 5327 C C . ALA B 1 340 ? 2.184 -28.719 -7.414 1 97.31 340 ALA B C 1
ATOM 5329 O O . ALA B 1 340 ? 1.003 -29 -7.176 1 97.31 340 ALA B O 1
ATOM 5330 N N . LEU B 1 341 ? 2.719 -28.812 -8.609 1 98.06 341 LEU B N 1
ATOM 5331 C CA . LEU B 1 341 ? 1.949 -29.328 -9.734 1 98.06 341 LEU B CA 1
ATOM 5332 C C . LEU B 1 341 ? 1.488 -30.766 -9.469 1 98.06 341 LEU B C 1
ATOM 5334 O O . LEU B 1 341 ? 0.316 -31.094 -9.672 1 98.06 341 LEU B O 1
ATOM 5338 N N . THR B 1 342 ? 2.404 -31.562 -9.023 1 98 342 THR B N 1
ATOM 5339 C CA . THR B 1 342 ? 2.135 -32.969 -8.75 1 98 342 THR B CA 1
ATOM 5340 C C . THR B 1 342 ? 1.075 -33.125 -7.664 1 98 342 THR B C 1
ATOM 5342 O O . THR B 1 342 ? 0.161 -33.938 -7.793 1 98 342 THR B O 1
ATOM 5345 N N . GLU B 1 343 ? 1.221 -32.312 -6.656 1 97.56 343 GLU B N 1
ATOM 5346 C CA . GLU B 1 343 ? 0.26 -32.375 -5.559 1 97.56 343 GLU B CA 1
ATOM 5347 C C . GLU B 1 343 ? -1.145 -32 -6.039 1 97.56 343 GLU B C 1
ATOM 5349 O O . GLU B 1 343 ? -2.129 -32.594 -5.578 1 97.56 343 GLU B O 1
ATOM 5354 N N . GLY B 1 344 ? -1.243 -31.047 -6.914 1 97.5 344 GLY B N 1
ATOM 5355 C CA . GLY B 1 344 ? -2.531 -30.719 -7.504 1 97.5 344 GLY B CA 1
ATOM 5356 C C . GLY B 1 344 ? -3.148 -31.875 -8.266 1 97.5 344 GLY B C 1
ATOM 5357 O O . GLY B 1 344 ? -4.324 -32.219 -8.07 1 97.5 344 GLY B O 1
ATOM 5358 N N . ALA B 1 345 ? -2.355 -32.531 -9.062 1 98.06 345 ALA B N 1
ATOM 5359 C CA . ALA B 1 345 ? -2.82 -33.688 -9.828 1 98.06 345 ALA B CA 1
ATOM 5360 C C . ALA B 1 345 ? -3.209 -34.844 -8.906 1 98.06 345 ALA B C 1
ATOM 5362 O O . ALA B 1 345 ? -4.211 -35.531 -9.148 1 98.06 345 ALA B O 1
ATOM 5363 N N . LEU B 1 346 ? -2.426 -35.031 -7.887 1 97.94 346 LEU B N 1
ATOM 5364 C CA . LEU B 1 346 ? -2.662 -36.125 -6.957 1 97.94 346 LEU B CA 1
ATOM 5365 C C . LEU B 1 346 ? -4 -35.969 -6.246 1 97.94 346 LEU B C 1
ATOM 5367 O O . LEU B 1 346 ? -4.711 -36.938 -6.012 1 97.94 346 LEU B O 1
ATOM 5371 N N . ARG B 1 347 ? -4.316 -34.688 -5.871 1 97.31 347 ARG B N 1
ATOM 5372 C CA . ARG B 1 347 ? -5.598 -34.469 -5.203 1 97.31 347 ARG B CA 1
ATOM 5373 C C . ARG B 1 347 ? -6.758 -34.906 -6.082 1 97.31 347 ARG B C 1
ATOM 5375 O O . ARG B 1 347 ? -7.75 -35.469 -5.59 1 97.31 347 ARG B O 1
ATOM 5382 N N . VAL B 1 348 ? -6.641 -34.688 -7.367 1 97.81 348 VAL B N 1
ATOM 5383 C CA . VAL B 1 348 ? -7.68 -35.125 -8.305 1 97.81 348 VAL B CA 1
ATOM 5384 C C . VAL B 1 348 ? -7.633 -36.625 -8.477 1 97.81 348 VAL B C 1
ATOM 5386 O O . VAL B 1 348 ? -8.664 -37.312 -8.406 1 97.81 348 VAL B O 1
ATOM 5389 N N . MET B 1 349 ? -6.395 -37.188 -8.68 1 97.75 349 MET B N 1
ATOM 5390 C CA . MET B 1 349 ? -6.207 -38.625 -8.922 1 97.75 349 MET B CA 1
ATOM 5391 C C . MET B 1 349 ? -6.688 -39.469 -7.73 1 97.75 349 MET B C 1
ATOM 5393 O O . MET B 1 349 ? -7.184 -40.562 -7.902 1 97.75 349 MET B O 1
ATOM 5397 N N . ARG B 1 350 ? -6.609 -38.875 -6.566 1 96.81 350 ARG B N 1
ATOM 5398 C CA . ARG B 1 350 ? -7.02 -39.531 -5.336 1 96.81 350 ARG B CA 1
ATOM 5399 C C . ARG B 1 350 ? -8.469 -39.219 -4.988 1 96.81 350 ARG B C 1
ATOM 5401 O O . ARG B 1 350 ? -8.953 -39.562 -3.916 1 96.81 350 ARG B O 1
ATOM 5408 N N . LYS B 1 351 ? -9.117 -38.438 -5.773 1 96.25 351 LYS B N 1
ATOM 5409 C CA . LYS B 1 351 ? -10.523 -38.062 -5.629 1 96.25 351 LYS B CA 1
ATOM 5410 C C . LYS B 1 351 ? -10.742 -37.25 -4.367 1 96.25 351 LYS B C 1
ATOM 5412 O O . LYS B 1 351 ? -11.805 -37.312 -3.748 1 96.25 351 LYS B O 1
ATOM 5417 N N . GLU B 1 352 ? -9.664 -36.594 -3.959 1 94.56 352 GLU B N 1
ATOM 5418 C CA . GLU B 1 352 ? -9.805 -35.656 -2.863 1 94.56 352 GLU B CA 1
ATOM 5419 C C . GLU B 1 352 ? -10.562 -34.406 -3.311 1 94.56 352 GLU B C 1
ATOM 5421 O O . GLU B 1 352 ? -11.242 -33.75 -2.506 1 94.56 352 GLU B O 1
ATOM 5426 N N . GLU B 1 353 ? -10.406 -34.031 -4.508 1 94.06 353 GLU B N 1
ATOM 5427 C CA . GLU B 1 353 ? -11.172 -32.969 -5.16 1 94.06 353 GLU B CA 1
ATOM 5428 C C . GLU B 1 353 ? -11.484 -33.312 -6.609 1 94.06 353 GLU B C 1
ATOM 5430 O O . GLU B 1 353 ? -10.82 -34.188 -7.199 1 94.06 353 GLU B O 1
ATOM 5435 N N . ALA B 1 354 ? -12.547 -32.75 -7.121 1 96.31 354 ALA B N 1
ATOM 5436 C CA . ALA B 1 354 ? -12.891 -32.938 -8.523 1 96.31 354 ALA B CA 1
ATOM 5437 C C . ALA B 1 354 ? -12.047 -32.062 -9.43 1 96.31 354 ALA B C 1
ATOM 5439 O O . ALA B 1 354 ? -11.75 -30.906 -9.086 1 96.31 354 ALA B O 1
ATOM 5440 N N . ALA B 1 355 ? -11.594 -32.625 -10.539 1 97.56 355 ALA B N 1
ATOM 5441 C CA . ALA B 1 355 ? -10.945 -31.766 -11.539 1 97.56 355 ALA B CA 1
ATOM 5442 C C . ALA B 1 355 ? -11.906 -30.688 -12.039 1 97.56 355 ALA B C 1
ATOM 5444 O O . ALA B 1 355 ? -13.094 -30.953 -12.242 1 97.56 355 ALA B O 1
ATOM 5445 N N . LYS B 1 356 ? -11.414 -29.531 -12.219 1 97.5 356 LYS B N 1
ATOM 5446 C CA . LYS B 1 356 ? -12.211 -28.453 -12.789 1 97.5 356 LYS B CA 1
ATOM 5447 C C . LYS B 1 356 ? -12.195 -28.5 -14.312 1 97.5 356 LYS B C 1
ATOM 5449 O O . LYS B 1 356 ? -11.352 -29.172 -14.906 1 97.5 356 LYS B O 1
ATOM 5454 N N . VAL B 1 357 ? -13.219 -27.859 -14.891 1 97.94 357 VAL B N 1
ATOM 5455 C CA . VAL B 1 357 ? -13.367 -27.828 -16.344 1 97.94 357 VAL B CA 1
ATOM 5456 C C . VAL B 1 357 ? -13.148 -26.391 -16.844 1 97.94 357 VAL B C 1
ATOM 5458 O O . VAL B 1 357 ? -13.773 -25.453 -16.344 1 97.94 357 VAL B O 1
ATOM 5461 N N . TYR B 1 358 ? -12.188 -26.219 -17.734 1 97.06 358 TYR B N 1
ATOM 5462 C CA . TYR B 1 358 ? -11.953 -24.922 -18.359 1 97.06 358 TYR B CA 1
ATOM 5463 C C . TYR B 1 358 ? -13.078 -24.594 -19.328 1 97.06 358 TYR B C 1
ATOM 5465 O O . TYR B 1 358 ? -13.398 -25.391 -20.219 1 97.06 358 TYR B O 1
ATOM 5473 N N . VAL B 1 359 ? -13.68 -23.453 -19.062 1 94.56 359 VAL B N 1
ATOM 5474 C CA . VAL B 1 359 ? -14.82 -23.062 -19.891 1 94.56 359 VAL B CA 1
ATOM 5475 C C . VAL B 1 359 ? -14.547 -21.703 -20.531 1 94.56 359 VAL B C 1
ATOM 5477 O O . VAL B 1 359 ? -13.867 -20.859 -19.953 1 94.56 359 VAL B O 1
ATOM 5480 N N . VAL B 1 360 ? -14.953 -21.469 -21.766 1 89.69 360 VAL B N 1
ATOM 5481 C CA . VAL B 1 360 ? -14.797 -20.219 -22.5 1 89.69 360 VAL B CA 1
ATOM 5482 C C . VAL B 1 360 ? -16.094 -19.422 -22.453 1 89.69 360 VAL B C 1
ATOM 5484 O O . VAL B 1 360 ? -17.188 -20 -22.562 1 89.69 360 VAL B O 1
#

pLDDT: mean 95.51, std 6.21, range [32.69, 99.0]

Radius of gyration: 29.57 Å; Cα contacts (8 Å, |Δi|>4): 1720; chains: 2; bounding box: 63×98×78 Å

InterPro domains:
  IPR000890 Aliphatic acid kinase, short-chain [PF00871] (153-313)
  IPR000890 Aliphatic acid kinase, short-chain [PR00471] (8-19)
  IPR000890 Aliphatic acid kinase, short-chain [PR00471] (152-165)
  IPR000890 Aliphatic acid kinase, short-chain [PR00471] (182-203)
  IPR000890 Aliphatic acid kinase, short-chain [PR00471] (277-290)
  IPR000890 Aliphatic acid kinase, short-chain [PR00471] (300-316)
  IPR000890 Aliphatic acid kinase, short-chain [PTHR21060] (5-327)
  IPR011245 Butyrate kinase [MF_00542] (1-360)
  IPR011245 Butyrate kinase [NF002834] (6-358)
  IPR011245 Butyrate kinase [PIRSF036458] (6-358)
  IPR011245 Butyrate kinase [TIGR02707] (7-356)
  IPR011245 Butyrate kinase [cd24011] (7-350)
  IPR023865 Aliphatic acid kinase, short-chain, conserved site [PS01075] (8-19)
  IPR023865 Aliphatic acid kinase, short-chain, conserved site [PS01076] (182-199)
  IPR043129 ATPase, nucleotide binding domain [SSF53067] (7-175)
  IPR043129 ATPase, nucleotide binding domain [SSF53067] (120-349)